Protein 2ZYZ (pdb70)

CATH classification: 3.40.1350.10

Foldseek 3Di:
DDVQVVLVVVVCVVVPKDWDAADDVQWGWIDDPFIAIEGEDEPPDDDDPVVVVVSQVVCVVVVHWYKYWYAYPVHDTDIDTDHDDDDDPDPVD/DEWEDDPFKTKAQPLVLVLVCCLPQNFFDFPPDPPDDNVCSVVDRGITIGGLLSCLVCVVVVSYFYAYPVRDTQHSVNSQVSCVVPPPPSVWLSVVVCVLVVVPWRWADCVVLVARIWIANPDVPPDDDTAGEHEDDPPDDDDPVNQVVQLVSGPDPQSKHKYWGQDPVPRDIDIDIDTDDPD/DVVQVVLVVVVCVVVPKAWDADDDVQWGWIDDPHIAIEGEAEPPDDDDPVVVVVSQVVCVVVVHWYKYWYAYPVHDTDIDTDHDDDDDDDPPDDDD/DEWEDDQQKTKDQPLVLVLVVCLVQRFFDFPPDPLDDNVNSVPDRGITMGGLLSQLVCQVVVSYWYAYPVGDTDHSVNSQVSCPVPPPPSVWLSVVVCVLVVVRWRWADCVVLVARTWIHNNPGPPPHATAGEHEDDPPDDDDPVNQVVCLVSHPDPFSKHKYWYQDPPPRDIDIDIDTHDDD

Radius of gyration: 25.47 Å; Cα contacts (8 Å, |Δi|>4): 1196; chains: 4; bounding box: 40×67×75 Å

Secondary structure (DSSP, 8-state):
--HHHHHHHHHHHTTT-EEEEEEETTEEEEEESEEEEEEEEETT--B-HHHHHHHHHHHHHHT--EEEEEE-TTS-EEEEEEEE--PPPPTT-/-EEEE-SSEEEE--HHHHHHHHHTT--SEETT--S--GGGGGG--S-EEEEHHHHHHHHHTTS-EEE-TTS-EE-HHHHHHHHHHHSTTHHHHHHHHHHHHHTT-EEEE-GGGTSSEEEESS-SSSSS-PEEEEE--TT--B-HHHHHHHHHH--STT--EEEEEE-TTT--EEEEEEEE---/--HHHHHHHHHHHHTT-EEEEEEETTEEEEESSSEEEEEEEETT--B-HHHHHHHHHHHHHTT--EEEEEE-TTS-EEEEEEEE--PPP-TTPPP-/-EEEE-SSEEEE--HHHHHHHHHTT--SEETT--S--TTGGGG--S-EEEEHHHHHHHHHTTS-EEE-TTS-B--HHHHHHHHHHHSTTHHHHHHHHHHHHHTT-EEEE-GGGTSSEEEESS-SSSS--PEEEEE--TT--B-HHHHHHHHHH--STT--EEEEEE-TTT--EEEEEEEE---

Solvent-accessible surface area: 24607 Å² total; per-residue (Å²): 181,37,17,1,29,66,21,0,30,114,38,0,102,85,90,54,10,105,31,65,89,121,52,90,99,65,16,4,10,0,56,69,182,80,104,21,0,0,7,3,4,17,15,26,19,50,18,71,15,112,52,0,32,63,4,6,86,62,0,80,103,75,100,29,55,7,0,0,0,0,0,8,24,10,6,64,30,38,11,4,90,7,141,56,23,152,38,91,146,5,130,111,89,104,54,0,67,22,67,20,1,0,0,10,0,86,67,38,121,8,0,32,124,4,17,67,106,21,36,8,2,36,1,31,72,96,90,149,6,88,110,113,66,0,90,174,6,104,12,48,0,0,0,1,2,25,9,0,2,11,0,15,76,100,48,60,7,84,1,52,8,124,102,53,120,97,6,39,44,122,82,0,8,48,37,0,121,130,86,10,133,36,3,60,43,16,21,85,0,4,66,72,8,19,48,34,20,19,10,2,27,18,0,5,164,12,1,4,28,6,1,10,17,57,84,2,41,24,123,81,79,61,30,64,2,0,28,30,11,56,48,124,61,10,1,12,0,20,24,0,13,61,1,3,80,3,7,116,43,128,168,77,44,2,4,6,0,10,23,33,173,170,90,27,72,16,2,5,2,2,4,8,93,2,193,34,16,78,13,1,29,78,18,0,31,118,39,0,92,92,89,51,8,109,40,69,88,88,63,83,100,34,13,1,13,0,58,78,165,97,106,24,0,0,8,2,3,2,17,33,14,42,13,68,16,84,54,0,28,61,3,5,85,53,1,78,99,64,101,34,50,7,0,0,0,0,0,7,28,13,3,67,22,44,3,5,90,6,141,62,24,158,37,88,156,8,149,105,47,59,88,120,100,52,0,81,26,53,19,12,0,0,17,0,98,70,39,120,8,0,35,118,2,11,68,49,8,12,8,2,39,1,36,75,96,87,116,9,89,86,108,55,0,102,146,9,116,13,41,0,0,0,1,5,16,9,0,2,10,0,10,83,100,36,34,2,80,1,53,8,91,117,54,170,87,17,26,35,127,91,0,16,43,28,0,120,132,113,15,148,44,3,76,28,16,21,88,0,3,62,73,7,17,53,34,16,13,6,2,30,16,0,6,152,12,1,4,30,6,2,9,23,90,104,1,17,4,64,103,118,77,28,61,2,0,30,33,11,50,65,134,51,4,1,11,0,21,28,0,11,54,2,2,84,2,8,116,42,132,156,74,29,2,3,5,0,8,25,20,188,95,94,23,75,13,1,5,1,2,5,7,73,3,195,26

InterPro domains:
  IPR011856 tRNA endonuclease-like domain superfamily [G3DSA:3.40.1350.10] (1-96)
  IPR036167 tRNA intron endonuclease, catalytic domain-like superfamily [SSF53032] (4-87)

B-factor: mean 25.85, std 10.32, range [6.94, 61.43]

Sequence (555 aa):
MDVLQEQVFKDLKSRGFKIIEQLDDKIFIAEKKERYLFYVMVEGVEVTIQTLLSVINMGETLSMPVVLALVSNDGTVTYYYVRKIRLPRNIYAMIGYLRGLAVIVEDVEFARRLYKEGFYGRFLGYDKVKRDEVEKINAPLILGLYEALYLAEKGRLKVMGEDGREVAPEELAALGRERMRNFDEIYKIYKYFRDLGYVVKSGLKFGALFSVYEKGPGIDHAPMVVVFLEPDKGISATDITRGGRLSHSVRKTWTLATVLRQTGEVVLLGFGWARLMDVLQEQVFKDLKSRGFKIIEQLDDKIFIAEKKERYLFYVMVEGVEVTIQTLLSVINMGETLSMPVVLALVSNDGTVTYYYVRKIRLPRNIYAEAVMIGYLRGLAVIVEDVEFARRLYKEGFYGRFLGYDKVKRDEVEKINAPLILGLYEALYLAEKGRLKVMGEDGREVAPEELAALGRERMRNFDEIYKIYKYFRDLGYVVKSGLKFGALFSVYEKGPGIDHAPMVVVFLEPDKGISATDITRGGRLSHSVRKTWTLATVLRQTGEVVLLGFGWARL

Nearest PDB structures (foldseek):
  2zyz-assembly1_D  TM=9.996E-01  e=3.672E-35  Pyrobaculum aerophilum
  3ajv-assembly1_D  TM=9.228E-01  e=7.131E-19  Aeropyrum pernix
  3p1z-assembly3_J  TM=9.188E-01  e=6.322E-19  Aeropyrum pernix
  2cv8-assembly1_B  TM=8.834E-01  e=4.148E-19  Sulfurisphaera tokodaii
  5x89-assembly1_A-2  TM=8.820E-01  e=8.678E-12  Methanopyrus kandleri AV19

Organism: Pyrobaculum aerophilum (strain ATCC 51768 / DSM 7523 / JCM 9630 / CIP 104966 / NBRC 100827 / IM2) (NCBI:txid178306)

Structure (mmCIF, N/CA/C/O backbone):
data_2ZYZ
#
_entry.id   2ZYZ
#
_cell.length_a   69.762
_cell.length_b   70.726
_cell.length_c   131.024
_cell.angle_alpha   90.00
_cell.angle_beta   90.00
_cell.angle_gamma   90.00
#
_symmetry.space_group_name_H-M   'P 21 21 21'
#
loop_
_entity.id
_entity.type
_entity.pdbx_description
1 polymer 'Putative uncharacterized protein PAE0789'
2 polymer 'tRNA-splicing endonuclease'
3 water water
#
loop_
_atom_site.group_PDB
_atom_site.id
_atom_site.type_symbol
_atom_site.label_atom_id
_atom_site.label_alt_id
_atom_site.label_comp_id
_atom_site.label_asym_id
_atom_site.label_entity_id
_atom_site.label_seq_id
_atom_site.pdbx_PDB_ins_code
_atom_site.Cartn_x
_atom_site.Cartn_y
_atom_site.Cartn_z
_atom_site.occupancy
_atom_site.B_iso_or_equiv
_atom_site.auth_seq_id
_atom_site.auth_comp_id
_atom_site.auth_asym_id
_atom_site.auth_atom_id
_atom_site.pdbx_PDB_model_num
ATOM 1 N N . MET A 1 21 ? 9.293 -0.271 -27.952 1.00 36.87 1 MET A N 1
ATOM 2 C CA . MET A 1 21 ? 10.353 -0.924 -27.242 1.00 35.85 1 MET A CA 1
ATOM 3 C C . MET A 1 21 ? 10.070 -2.213 -26.565 1.00 35.04 1 MET A C 1
ATOM 4 O O . MET A 1 21 ? 10.493 -3.179 -27.073 1.00 35.92 1 MET A O 1
ATOM 9 N N . ASP A 1 22 ? 9.366 -2.228 -25.432 1.00 32.76 2 ASP A N 1
ATOM 10 C CA . ASP A 1 22 ? 9.140 -3.453 -24.661 1.00 29.36 2 ASP A CA 1
ATOM 11 C C . ASP A 1 22 ? 7.664 -3.751 -24.424 1.00 26.94 2 ASP A C 1
ATOM 12 O O . ASP A 1 22 ? 7.076 -3.205 -23.555 1.00 25.35 2 ASP A O 1
ATOM 17 N N . VAL A 1 23 ? 7.106 -4.663 -25.194 1.00 23.36 3 VAL A N 1
ATOM 18 C CA . VAL A 1 23 ? 5.689 -4.854 -25.262 1.00 21.32 3 VAL A CA 1
ATOM 19 C C . VAL A 1 23 ? 5.093 -5.384 -23.968 1.00 20.74 3 VAL A C 1
ATOM 20 O O . VAL A 1 23 ? 4.007 -5.063 -23.634 1.00 20.86 3 VAL A O 1
ATOM 24 N N . LEU A 1 24 ? 5.868 -6.130 -23.217 1.00 19.83 4 LEU A N 1
ATOM 25 C CA . LEU A 1 24 ? 5.370 -6.634 -21.968 1.00 19.80 4 LEU A CA 1
ATOM 26 C C . LEU A 1 24 ? 5.217 -5.549 -20.907 1.00 21.04 4 LEU A C 1
ATOM 27 O O . LEU A 1 24 ? 4.235 -5.473 -20.241 1.00 19.34 4 LEU A O 1
ATOM 32 N N . GLN A 1 25 ? 6.246 -4.753 -20.743 1.00 21.96 5 GLN A N 1
ATOM 33 C CA . GLN A 1 25 ? 6.147 -3.598 -19.877 1.00 23.13 5 GLN A CA 1
ATOM 34 C C . GLN A 1 25 ? 5.068 -2.659 -20.372 1.00 23.10 5 GLN A C 1
ATOM 35 O O . GLN A 1 25 ? 4.372 -2.085 -19.622 1.00 23.14 5 GLN A O 1
ATOM 41 N N . GLU A 1 26 ? 4.920 -2.542 -21.669 1.00 22.93 6 GLU A N 1
ATOM 42 C CA . GLU A 1 26 ? 3.897 -1.662 -22.175 1.00 23.06 6 GLU A CA 1
ATOM 43 C C . GLU A 1 26 ? 2.516 -2.065 -21.740 1.00 21.34 6 GLU A C 1
ATOM 44 O O . GLU A 1 26 ? 1.674 -1.232 -21.599 1.00 20.38 6 GLU A O 1
ATOM 50 N N . GLN A 1 27 ? 2.318 -3.347 -21.517 1.00 19.19 7 GLN A N 1
ATOM 51 C CA . GLN A 1 27 ? 1.024 -3.843 -21.126 1.00 19.30 7 GLN A CA 1
ATOM 52 C C . GLN A 1 27 ? 0.660 -3.299 -19.747 1.00 18.94 7 GLN A C 1
ATOM 53 O O . GLN A 1 27 ? -0.475 -3.090 -19.466 1.00 19.28 7 GLN A O 1
ATOM 59 N N . VAL A 1 28 ? 1.643 -3.086 -18.918 1.00 18.54 8 VAL A N 1
ATOM 60 C CA . VAL A 1 28 ? 1.414 -2.487 -17.608 1.00 18.68 8 VAL A CA 1
ATOM 61 C C . VAL A 1 28 ? 0.950 -1.023 -17.719 1.00 18.55 8 VAL A C 1
ATOM 62 O O . VAL A 1 28 ? 0.000 -0.626 -17.136 1.00 18.84 8 VAL A O 1
ATOM 66 N N . PHE A 1 29 ? 1.661 -0.238 -18.496 1.00 18.01 9 PHE A N 1
ATOM 67 C CA . PHE A 1 29 ? 1.259 1.137 -18.693 1.00 19.20 9 PHE A CA 1
ATOM 68 C C . PHE A 1 29 ? -0.144 1.236 -19.235 1.00 18.99 9 PHE A C 1
ATOM 69 O O . PHE A 1 29 ? -0.908 1.978 -18.738 1.00 19.82 9 PHE A O 1
ATOM 77 N N . LYS A 1 30 ? -0.466 0.455 -20.239 1.00 18.56 10 LYS A N 1
ATOM 78 C CA . LYS A 1 30 ? -1.768 0.471 -20.825 1.00 19.12 10 LYS A CA 1
ATOM 79 C C . LYS A 1 30 ? -2.814 0.120 -19.802 1.00 19.13 10 LYS A C 1
ATOM 80 O O . LYS A 1 30 ? -3.804 0.761 -19.705 1.00 18.23 10 LYS A O 1
ATOM 86 N N . ASP A 1 31 ? -2.557 -0.922 -19.038 1.00 17.41 11 ASP A N 1
ATOM 87 C CA . ASP A 1 31 ? -3.507 -1.355 -18.029 1.00 17.97 11 ASP A CA 1
ATOM 88 C C . ASP A 1 31 ? -3.777 -0.267 -17.007 1.00 17.29 11 ASP A C 1
ATOM 89 O O . ASP A 1 31 ? -4.876 0.053 -16.797 1.00 18.71 11 ASP A O 1
ATOM 94 N N . LEU A 1 32 ? -2.743 0.288 -16.407 1.00 17.22 12 LEU A N 1
ATOM 95 C CA . LEU A 1 32 ? -2.934 1.332 -15.428 1.00 17.34 12 LEU A CA 1
ATOM 96 C C . LEU A 1 32 ? -3.605 2.573 -16.029 1.00 18.43 12 LEU A C 1
ATOM 97 O O . LEU A 1 32 ? -4.419 3.183 -15.413 1.00 18.52 12 LEU A O 1
ATOM 102 N N . LYS A 1 33 ? -3.237 2.913 -17.243 1.00 18.13 13 LYS A N 1
ATOM 103 C CA . LYS A 1 33 ? -3.809 4.092 -17.831 1.00 20.76 13 LYS A CA 1
ATOM 104 C C . LYS A 1 33 ? -5.292 3.952 -18.075 1.00 21.47 13 LYS A C 1
ATOM 105 O O . LYS A 1 33 ? -5.991 4.908 -18.029 1.00 21.71 13 LYS A O 1
ATOM 111 N N . SER A 1 34 ? -5.705 2.740 -18.364 1.00 22.13 14 SER A N 1
ATOM 112 C CA . SER A 1 34 ? -7.101 2.459 -18.609 1.00 24.12 14 SER A CA 1
ATOM 113 C C . SER A 1 34 ? -8.014 2.661 -17.424 1.00 24.77 14 SER A C 1
ATOM 114 O O . SER A 1 34 ? -9.209 2.772 -17.585 1.00 26.12 14 SER A O 1
ATOM 117 N N . ARG A 1 35 ? -7.441 2.704 -16.242 1.00 24.26 15 ARG A N 1
ATOM 118 C CA . ARG A 1 35 ? -8.196 2.871 -15.036 1.00 24.58 15 ARG A CA 1
ATOM 119 C C . ARG A 1 35 ? -7.815 4.109 -14.250 1.00 23.99 15 ARG A C 1
ATOM 120 O O . ARG A 1 35 ? -7.946 4.146 -13.083 1.00 25.36 15 ARG A O 1
ATOM 128 N N . GLY A 1 36 ? -7.316 5.099 -14.946 1.00 23.88 16 GLY A N 1
ATOM 129 C CA . GLY A 1 36 ? -7.179 6.422 -14.418 1.00 23.67 16 GLY A CA 1
ATOM 130 C C . GLY A 1 36 ? -5.903 6.715 -13.679 1.00 23.56 16 GLY A C 1
ATOM 131 O O . GLY A 1 36 ? -5.829 7.692 -12.992 1.00 23.85 16 GLY A O 1
ATOM 132 N N . PHE A 1 37 ? -4.902 5.855 -13.792 1.00 20.93 17 PHE A N 1
ATOM 133 C CA . PHE A 1 37 ? -3.580 6.216 -13.320 1.00 20.47 17 PHE A CA 1
ATOM 134 C C . PHE A 1 37 ? -2.892 7.191 -14.277 1.00 20.09 17 PHE A C 1
ATOM 135 O O . PHE A 1 37 ? -3.048 7.091 -15.447 1.00 19.82 17 PHE A O 1
ATOM 143 N N . LYS A 1 38 ? -2.133 8.130 -13.728 1.00 20.72 18 LYS A N 1
ATOM 144 C CA . LYS A 1 38 ? -1.163 8.878 -14.514 1.00 21.90 18 LYS A CA 1
ATOM 145 C C . LYS A 1 38 ? 0.236 8.406 -14.240 1.00 21.22 18 LYS A C 1
ATOM 146 O O . LYS A 1 38 ? 0.580 8.259 -13.140 1.00 21.42 18 LYS A O 1
ATOM 152 N N . ILE A 1 39 ? 1.049 8.247 -15.267 1.00 21.85 19 ILE A N 1
ATOM 153 C CA . ILE A 1 39 ? 2.434 7.941 -15.074 1.00 22.43 19 ILE A CA 1
ATOM 154 C C . ILE A 1 39 ? 3.209 9.208 -14.744 1.00 23.29 19 ILE A C 1
ATOM 155 O O . ILE A 1 39 ? 3.222 10.109 -15.484 1.00 22.96 19 ILE A O 1
ATOM 160 N N . ILE A 1 40 ? 3.857 9.229 -13.607 1.00 23.57 20 ILE A N 1
ATOM 161 C CA . ILE A 1 40 ? 4.515 10.412 -13.094 1.00 24.73 20 ILE A CA 1
ATOM 162 C C . ILE A 1 40 ? 5.973 10.494 -13.472 1.00 25.25 20 ILE A C 1
ATOM 163 O O . ILE A 1 40 ? 6.451 11.518 -13.846 1.00 25.78 20 ILE A O 1
ATOM 168 N N . GLU A 1 41 ? 6.670 9.391 -13.370 1.00 26.22 21 GLU A N 1
ATOM 169 C CA . GLU A 1 41 ? 8.090 9.359 -13.643 1.00 28.19 21 GLU A CA 1
ATOM 170 C C . GLU A 1 41 ? 8.571 7.949 -13.860 1.00 28.28 21 GLU A C 1
ATOM 171 O O . GLU A 1 41 ? 8.134 7.067 -13.176 1.00 27.25 21 GLU A O 1
ATOM 177 N N . GLN A 1 42 ? 9.409 7.731 -14.754 1.00 20.00 22 GLN A N 1
ATOM 178 C CA . GLN A 1 42 ? 10.137 6.474 -14.871 1.00 20.00 22 GLN A CA 1
ATOM 179 C C . GLN A 1 42 ? 11.549 6.599 -14.309 1.00 20.00 22 GLN A C 1
ATOM 180 O O . GLN A 1 42 ? 12.207 7.410 -14.772 1.00 30.65 22 GLN A O 1
ATOM 186 N N . LEU A 1 43 ? 11.838 5.824 -13.383 1.00 31.69 23 LEU A N 1
ATOM 187 C CA . LEU A 1 43 ? 13.037 5.990 -12.615 1.00 33.22 23 LEU A CA 1
ATOM 188 C C . LEU A 1 43 ? 14.160 5.155 -13.172 1.00 34.60 23 LEU A C 1
ATOM 189 O O . LEU A 1 43 ? 15.274 5.526 -13.030 1.00 35.66 23 LEU A O 1
ATOM 194 N N . ASP A 1 44 ? 13.827 4.053 -13.832 1.00 35.28 24 ASP A N 1
ATOM 195 C CA . ASP A 1 44 ? 14.773 3.043 -14.283 1.00 36.67 24 ASP A CA 1
ATOM 196 C C . ASP A 1 44 ? 14.058 2.160 -15.261 1.00 36.42 24 ASP A C 1
ATOM 197 O O . ASP A 1 44 ? 12.887 2.271 -15.432 1.00 36.54 24 ASP A O 1
ATOM 202 N N . ASP A 1 45 ? 14.762 1.213 -15.843 1.00 35.91 25 ASP A N 1
ATOM 203 C CA . ASP A 1 45 ? 14.085 0.117 -16.429 1.00 35.42 25 ASP A CA 1
ATOM 204 C C . ASP A 1 45 ? 13.224 -0.476 -15.329 1.00 33.27 25 ASP A C 1
ATOM 205 O O . ASP A 1 45 ? 13.636 -0.612 -14.213 1.00 34.07 25 ASP A O 1
ATOM 210 N N . LYS A 1 46 ? 12.021 -0.812 -15.649 1.00 30.94 26 LYS A N 1
ATOM 211 C CA . LYS A 1 46 ? 11.254 -1.595 -14.725 1.00 28.18 26 LYS A CA 1
ATOM 212 C C . LYS A 1 46 ? 10.674 -0.832 -13.550 1.00 25.59 26 LYS A C 1
ATOM 213 O O . LYS A 1 46 ? 9.849 -1.357 -12.889 1.00 23.78 26 LYS A O 1
ATOM 219 N N . ILE A 1 47 ? 11.113 0.391 -13.278 1.00 23.53 27 ILE A N 1
ATOM 220 C CA . ILE A 1 47 ? 10.681 1.128 -12.095 1.00 22.63 27 ILE A CA 1
ATOM 221 C C . ILE A 1 47 ? 10.051 2.466 -12.438 1.00 22.30 27 ILE A C 1
ATOM 222 O O . ILE A 1 47 ? 10.612 3.228 -13.138 1.00 23.20 27 ILE A O 1
ATOM 227 N N . PHE A 1 48 ? 8.855 2.721 -11.944 1.00 20.32 28 PHE A N 1
ATOM 228 C CA . PHE A 1 48 ? 8.184 3.954 -12.254 1.00 19.06 28 PHE A CA 1
ATOM 229 C C . PHE A 1 48 ? 7.218 4.397 -11.157 1.00 19.09 28 PHE A C 1
ATOM 230 O O . PHE A 1 48 ? 6.797 3.609 -10.378 1.00 18.28 28 PHE A O 1
ATOM 238 N N . ILE A 1 49 ? 6.898 5.665 -11.102 1.00 19.03 29 ILE A N 1
ATOM 239 C CA . ILE A 1 49 ? 5.901 6.164 -10.203 1.00 18.79 29 ILE A CA 1
ATOM 240 C C . ILE A 1 49 ? 4.630 6.473 -10.973 1.00 19.51 29 ILE A C 1
ATOM 241 O O . ILE A 1 49 ? 4.691 7.034 -12.009 1.00 18.60 29 ILE A O 1
ATOM 246 N N . ALA A 1 50 ? 3.489 6.083 -10.438 1.00 19.77 30 ALA A N 1
ATOM 247 C CA . ALA A 1 50 ? 2.224 6.402 -11.045 1.00 19.57 30 ALA A CA 1
ATOM 248 C C . ALA A 1 50 ? 1.191 6.726 -10.012 1.00 19.80 30 ALA A C 1
ATOM 249 O O . ALA A 1 50 ? 1.294 6.322 -8.925 1.00 18.58 30 ALA A O 1
ATOM 251 N N . GLU A 1 51 ? 0.189 7.467 -10.399 1.00 20.88 31 GLU A N 1
ATOM 252 C CA . GLU A 1 51 ? -0.712 8.004 -9.434 1.00 22.18 31 GLU A CA 1
ATOM 253 C C . GLU A 1 51 ? -2.173 7.877 -9.771 1.00 22.60 31 GLU A C 1
ATOM 254 O O . GLU A 1 51 ? -2.575 8.154 -10.845 1.00 20.74 31 GLU A O 1
ATOM 260 N N . LYS A 1 52 ? -2.941 7.504 -8.760 1.00 25.18 32 LYS A N 1
ATOM 261 C CA . LYS A 1 52 ? -4.401 7.513 -8.765 1.00 27.89 32 LYS A CA 1
ATOM 262 C C . LYS A 1 52 ? -4.892 7.684 -7.339 1.00 29.58 32 LYS A C 1
ATOM 263 O O . LYS A 1 52 ? -5.057 6.749 -6.634 1.00 31.30 32 LYS A O 1
ATOM 269 N N . LYS A 1 53 ? -5.102 8.889 -6.930 1.00 30.72 33 LYS A N 1
ATOM 270 C CA . LYS A 1 53 ? -5.363 9.076 -5.519 1.00 31.51 33 LYS A CA 1
ATOM 271 C C . LYS A 1 53 ? -4.180 9.025 -4.563 1.00 30.47 33 LYS A C 1
ATOM 272 O O . LYS A 1 53 ? -4.071 9.943 -3.766 1.00 31.32 33 LYS A O 1
ATOM 278 N N . GLU A 1 54 ? -3.080 8.330 -4.930 1.00 29.53 34 GLU A N 1
ATOM 279 C CA . GLU A 1 54 ? -1.991 8.365 -4.037 1.00 28.06 34 GLU A CA 1
ATOM 280 C C . GLU A 1 54 ? -0.997 7.928 -5.091 1.00 26.94 34 GLU A C 1
ATOM 281 O O . GLU A 1 54 ? -1.349 7.324 -6.073 1.00 26.36 34 GLU A O 1
ATOM 287 N N . ARG A 1 55 ? 0.246 8.286 -4.859 1.00 25.53 35 ARG A N 1
ATOM 288 C CA . ARG A 1 55 ? 1.346 7.848 -5.676 1.00 24.02 35 ARG A CA 1
ATOM 289 C C . ARG A 1 55 ? 1.850 6.522 -5.194 1.00 22.64 35 ARG A C 1
ATOM 290 O O . ARG A 1 55 ? 2.005 6.336 -4.040 1.00 21.74 35 ARG A O 1
ATOM 298 N N . TYR A 1 56 ? 2.132 5.631 -6.128 1.00 21.60 36 TYR A N 1
ATOM 299 C CA . TYR A 1 56 ? 2.726 4.367 -5.862 1.00 21.56 36 TYR A CA 1
ATOM 300 C C . TYR A 1 56 ? 4.026 4.204 -6.607 1.00 19.78 36 TYR A C 1
ATOM 301 O O . TYR A 1 56 ? 4.187 4.726 -7.650 1.00 18.95 36 TYR A O 1
ATOM 310 N N . LEU A 1 57 ? 4.902 3.390 -6.053 1.00 18.31 37 LEU A N 1
ATOM 311 C CA . LEU A 1 57 ? 6.085 3.003 -6.750 1.00 17.61 37 LEU A CA 1
ATOM 312 C C . LEU A 1 57 ? 5.916 1.627 -7.341 1.00 17.79 37 LEU A C 1
ATOM 313 O O . LEU A 1 57 ? 5.735 0.714 -6.606 1.00 17.26 37 LEU A O 1
ATOM 318 N N . PHE A 1 58 ? 5.992 1.514 -8.663 1.00 17.45 38 PHE A N 1
ATOM 319 C CA . PHE A 1 58 ? 5.791 0.261 -9.373 1.00 17.50 38 PHE A CA 1
ATOM 320 C C . PHE A 1 58 ? 7.102 -0.391 -9.781 1.00 17.76 38 PHE A C 1
ATOM 321 O O . PHE A 1 58 ? 7.999 0.276 -10.187 1.00 18.52 38 PHE A O 1
ATOM 329 N N . TYR A 1 59 ? 7.156 -1.715 -9.670 1.00 16.90 39 TYR A N 1
ATOM 330 C CA . TYR A 1 59 ? 8.300 -2.500 -10.118 1.00 17.40 39 TYR A CA 1
ATOM 331 C C . TYR A 1 59 ? 7.799 -3.661 -10.972 1.00 16.88 39 TYR A C 1
ATOM 332 O O . TYR A 1 59 ? 7.101 -4.547 -10.479 1.00 16.06 39 TYR A O 1
ATOM 341 N N . VAL A 1 60 ? 8.149 -3.647 -12.254 1.00 15.71 40 VAL A N 1
ATOM 342 C CA . VAL A 1 60 ? 7.638 -4.612 -13.186 1.00 15.65 40 VAL A CA 1
ATOM 343 C C . VAL A 1 60 ? 8.480 -5.847 -13.106 1.00 16.16 40 VAL A C 1
ATOM 344 O O . VAL A 1 60 ? 9.681 -5.765 -13.185 1.00 18.24 40 VAL A O 1
ATOM 348 N N . MET A 1 61 ? 7.805 -6.960 -12.940 1.00 14.94 41 MET A N 1
ATOM 349 C CA . MET A 1 61 ? 8.429 -8.268 -12.899 1.00 16.14 41 MET A CA 1
ATOM 350 C C . MET A 1 61 ? 7.917 -9.160 -14.028 1.00 15.60 41 MET A C 1
ATOM 351 O O . MET A 1 61 ? 6.838 -9.566 -13.961 1.00 14.87 41 MET A O 1
ATOM 356 N N . VAL A 1 62 ? 8.732 -9.412 -15.015 1.00 14.93 42 VAL A N 1
ATOM 357 C CA . VAL A 1 62 ? 8.332 -10.229 -16.120 1.00 15.46 42 VAL A CA 1
ATOM 358 C C . VAL A 1 62 ? 8.557 -11.724 -15.838 1.00 14.38 42 VAL A C 1
ATOM 359 O O . VAL A 1 62 ? 9.533 -12.097 -15.302 1.00 14.65 42 VAL A O 1
ATOM 363 N N . GLU A 1 63 ? 7.619 -12.567 -16.217 1.00 13.77 43 GLU A N 1
ATOM 364 C CA . GLU A 1 63 ? 7.726 -13.982 -15.951 1.00 13.43 43 GLU A CA 1
ATOM 365 C C . GLU A 1 63 ? 9.112 -14.513 -16.459 1.00 14.36 43 GLU A C 1
ATOM 366 O O . GLU A 1 63 ? 9.479 -14.269 -17.514 1.00 12.95 43 GLU A O 1
ATOM 372 N N . GLY A 1 64 ? 9.830 -15.234 -15.632 1.00 14.70 44 GLY A N 1
ATOM 373 C CA . GLY A 1 64 ? 11.069 -15.827 -16.045 1.00 17.09 44 GLY A CA 1
ATOM 374 C C . GLY A 1 64 ? 12.289 -14.970 -15.773 1.00 17.43 44 GLY A C 1
ATOM 375 O O . GLY A 1 64 ? 13.371 -15.450 -15.862 1.00 18.17 44 GLY A O 1
ATOM 376 N N . VAL A 1 65 ? 12.071 -13.733 -15.398 1.00 16.58 45 VAL A N 1
ATOM 377 C CA . VAL A 1 65 ? 13.149 -12.793 -15.174 1.00 19.13 45 VAL A CA 1
ATOM 378 C C . VAL A 1 65 ? 13.385 -12.602 -13.693 1.00 20.50 45 VAL A C 1
ATOM 379 O O . VAL A 1 65 ? 12.645 -11.950 -13.054 1.00 21.69 45 VAL A O 1
ATOM 383 N N . GLU A 1 66 ? 14.424 -13.211 -13.171 1.00 22.27 46 GLU A N 1
ATOM 384 C CA . GLU A 1 66 ? 14.665 -13.264 -11.759 1.00 24.43 46 GLU A CA 1
AT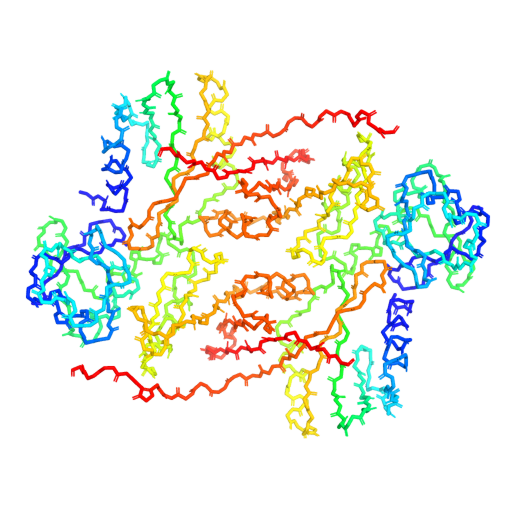OM 385 C C . GLU A 1 66 ? 15.422 -12.069 -11.321 1.00 24.77 46 GLU A C 1
ATOM 386 O O . GLU A 1 66 ? 16.334 -11.657 -11.987 1.00 25.77 46 GLU A O 1
ATOM 392 N N . VAL A 1 67 ? 15.095 -11.551 -10.163 1.00 23.69 47 VAL A N 1
ATOM 393 C CA . VAL A 1 67 ? 15.936 -10.541 -9.560 1.00 24.23 47 VAL A CA 1
ATOM 394 C C . VAL A 1 67 ? 16.455 -10.912 -8.204 1.00 23.45 47 VAL A C 1
ATOM 395 O O . VAL A 1 67 ? 15.831 -11.636 -7.532 1.00 23.47 47 VAL A O 1
ATOM 399 N N . THR A 1 68 ? 17.559 -10.336 -7.794 1.00 23.10 48 THR A N 1
ATOM 400 C CA . THR A 1 68 ? 18.136 -10.653 -6.516 1.00 22.50 48 THR A CA 1
ATOM 401 C C . THR A 1 68 ? 17.314 -10.097 -5.370 1.00 21.40 48 THR A C 1
ATOM 402 O O . THR A 1 68 ? 16.666 -9.149 -5.507 1.00 21.64 48 THR A O 1
ATOM 406 N N . ILE A 1 69 ? 17.432 -10.677 -4.205 1.00 21.78 49 ILE A N 1
ATOM 407 C CA . ILE A 1 69 ? 16.836 -10.140 -3.011 1.00 21.55 49 ILE A CA 1
ATOM 408 C C . ILE A 1 69 ? 17.293 -8.725 -2.713 1.00 21.25 49 ILE A C 1
ATOM 409 O O . ILE A 1 69 ? 16.536 -7.926 -2.254 1.00 21.23 49 ILE A O 1
ATOM 414 N N . GLN A 1 70 ? 18.532 -8.417 -3.000 1.00 21.01 50 GLN A N 1
ATOM 415 C CA . GLN A 1 70 ? 19.027 -7.086 -2.782 1.00 22.60 50 GLN A CA 1
ATOM 416 C C . GLN A 1 70 ? 18.291 -6.053 -3.638 1.00 21.12 50 GLN A C 1
ATOM 417 O O . GLN A 1 70 ? 17.949 -5.028 -3.188 1.00 20.64 50 GLN A O 1
ATOM 423 N N . THR A 1 71 ? 18.055 -6.364 -4.888 1.00 21.33 51 THR A N 1
ATOM 424 C CA . THR A 1 71 ? 17.325 -5.473 -5.745 1.00 21.64 51 THR A CA 1
ATOM 425 C C . THR A 1 71 ? 15.905 -5.227 -5.195 1.00 20.96 51 THR A C 1
ATOM 426 O O . THR A 1 71 ? 15.466 -4.128 -5.010 1.00 20.83 51 THR A O 1
ATOM 430 N N . LEU A 1 72 ? 15.194 -6.286 -4.898 1.00 20.75 52 LEU A N 1
ATOM 431 C CA . LEU A 1 72 ? 13.884 -6.111 -4.291 1.00 19.28 52 LEU A CA 1
ATOM 432 C C . LEU A 1 72 ? 13.893 -5.299 -3.021 1.00 18.51 52 LEU A C 1
ATOM 433 O O . LEU A 1 72 ? 13.091 -4.444 -2.833 1.00 18.51 52 LEU A O 1
ATOM 438 N N . LEU A 1 73 ? 14.814 -5.575 -2.133 1.00 18.53 53 LEU A N 1
ATOM 439 C CA . LEU A 1 73 ? 14.869 -4.822 -0.928 1.00 18.39 53 LEU A CA 1
ATOM 440 C C . LEU A 1 73 ? 15.143 -3.354 -1.164 1.00 18.58 53 LEU A C 1
ATOM 441 O O . LEU A 1 73 ? 14.673 -2.558 -0.472 1.00 20.15 53 LEU A O 1
ATOM 446 N N . SER A 1 74 ? 15.896 -3.049 -2.185 1.00 19.00 54 SER A N 1
ATOM 447 C CA . SER A 1 74 ? 16.222 -1.671 -2.499 1.00 19.93 54 SER A CA 1
ATOM 448 C C . SER A 1 74 ? 15.024 -0.893 -2.992 1.00 20.06 54 SER A C 1
ATOM 449 O O . SER A 1 74 ? 14.787 0.177 -2.601 1.00 20.87 54 SER A O 1
ATOM 452 N N . VAL A 1 75 ? 14.255 -1.514 -3.867 1.00 20.95 55 VAL A N 1
ATOM 453 C CA . VAL A 1 75 ? 13.013 -0.922 -4.330 1.00 20.54 55 VAL A CA 1
ATOM 454 C C . VAL A 1 75 ? 12.079 -0.684 -3.145 1.00 20.05 55 VAL A C 1
ATOM 455 O O . VAL A 1 75 ? 11.499 0.345 -3.014 1.00 19.21 55 VAL A O 1
ATOM 459 N N . ILE A 1 76 ? 11.980 -1.661 -2.261 1.00 20.22 56 ILE A N 1
ATOM 460 C CA . ILE A 1 76 ? 11.131 -1.530 -1.125 1.00 20.12 56 ILE A CA 1
ATOM 461 C C . ILE A 1 76 ? 11.602 -0.377 -0.275 1.00 21.04 56 ILE A C 1
ATOM 462 O O . ILE A 1 76 ? 10.844 0.401 0.145 1.00 20.65 56 ILE A O 1
ATOM 467 N N . ASN A 1 77 ? 12.900 -0.290 -0.058 1.00 22.16 57 ASN A N 1
ATOM 468 C CA . ASN A 1 77 ? 13.433 0.842 0.628 1.00 23.96 57 ASN A CA 1
ATOM 469 C C . ASN A 1 77 ? 13.173 2.220 -0.020 1.00 24.15 57 ASN A C 1
ATOM 470 O O . ASN A 1 77 ? 12.875 3.164 0.640 1.00 24.10 57 ASN A O 1
ATOM 475 N N . MET A 1 78 ? 13.268 2.274 -1.333 1.00 25.09 58 MET A N 1
ATOM 476 C CA . MET A 1 78 ? 12.902 3.464 -2.091 1.00 27.95 58 MET A CA 1
ATOM 477 C C . MET A 1 78 ? 11.483 3.902 -1.761 1.00 26.41 58 MET A C 1
ATOM 478 O O . MET A 1 78 ? 11.239 5.025 -1.535 1.00 26.21 58 MET A O 1
ATOM 483 N N . GLY A 1 79 ? 10.566 2.958 -1.707 1.00 25.65 59 GLY A N 1
ATOM 484 C CA . GLY A 1 79 ? 9.238 3.288 -1.312 1.00 25.55 59 GLY A CA 1
ATOM 485 C C . GLY A 1 79 ? 9.173 3.962 0.035 1.00 26.02 59 GLY A C 1
ATOM 486 O O . GLY A 1 79 ? 8.537 4.948 0.183 1.00 25.62 59 GLY A O 1
ATOM 487 N N . GLU A 1 80 ? 9.813 3.381 1.021 1.00 26.02 60 GLU A N 1
ATOM 488 C CA . GLU A 1 80 ? 9.802 3.973 2.319 1.00 27.33 60 GLU A CA 1
ATOM 489 C C . GLU A 1 80 ? 10.361 5.405 2.294 1.00 28.14 60 GLU A C 1
ATOM 490 O O . GLU A 1 80 ? 9.811 6.278 2.878 1.00 28.65 60 GLU A O 1
ATOM 496 N N . THR A 1 81 ? 11.466 5.587 1.614 1.00 29.64 61 THR A N 1
ATOM 497 C CA . THR A 1 81 ? 12.106 6.885 1.521 1.00 30.88 61 THR A CA 1
ATOM 498 C C . THR A 1 81 ? 11.177 7.914 0.920 1.00 31.87 61 THR A C 1
ATOM 499 O O . THR A 1 81 ? 10.910 8.911 1.532 1.00 32.78 61 THR A O 1
ATOM 503 N N . LEU A 1 82 ? 10.623 7.613 -0.237 1.00 31.06 62 LEU A N 1
ATOM 504 C CA . LEU A 1 82 ? 9.727 8.479 -0.968 1.00 30.93 62 LEU A CA 1
ATOM 505 C C . LEU A 1 82 ? 8.314 8.556 -0.371 1.00 29.90 62 LEU A C 1
ATOM 506 O O . LEU A 1 82 ? 7.496 9.254 -0.860 1.00 30.49 62 LEU A O 1
ATOM 511 N N . SER A 1 83 ? 8.062 7.801 0.679 1.00 29.31 63 SER A N 1
ATOM 512 C CA . SER A 1 83 ? 6.752 7.677 1.266 1.00 28.27 63 SER A CA 1
ATOM 513 C C . SER A 1 83 ? 5.613 7.210 0.392 1.00 27.91 63 SER A C 1
ATOM 514 O O . SER A 1 83 ? 4.589 7.790 0.217 1.00 28.52 63 SER A O 1
ATOM 517 N N . MET A 1 84 ? 5.873 6.104 -0.297 1.00 26.05 64 MET A N 1
ATOM 518 C CA . MET A 1 84 ? 4.963 5.559 -1.294 1.00 24.72 64 MET A CA 1
ATOM 519 C C . MET A 1 84 ? 4.871 4.049 -1.168 1.00 23.48 64 MET A C 1
ATOM 520 O O . MET A 1 84 ? 5.852 3.389 -1.080 1.00 23.30 64 MET A O 1
ATOM 525 N N . PRO A 1 85 ? 3.692 3.517 -1.211 1.00 22.36 65 PRO A N 1
ATOM 526 C CA . PRO A 1 85 ? 3.580 2.064 -1.259 1.00 21.00 65 PRO A CA 1
ATOM 527 C C . PRO A 1 85 ? 4.119 1.470 -2.525 1.00 18.73 65 PRO A C 1
ATOM 528 O O . PRO A 1 85 ? 4.021 2.069 -3.529 1.00 17.13 65 PRO A O 1
ATOM 532 N N . VAL A 1 86 ? 4.716 0.283 -2.408 1.00 16.52 66 VAL A N 1
ATOM 533 C CA . VAL A 1 86 ? 5.312 -0.430 -3.506 1.00 16.48 66 VAL A CA 1
ATOM 534 C C . VAL A 1 86 ? 4.380 -1.512 -4.067 1.00 15.56 66 VAL A C 1
ATOM 535 O O . VAL A 1 86 ? 3.791 -2.241 -3.358 1.00 15.28 66 VAL A O 1
ATOM 539 N N . VAL A 1 87 ? 4.283 -1.548 -5.371 1.00 15.11 67 VAL A N 1
ATOM 540 C CA . VAL A 1 87 ? 3.455 -2.477 -6.046 1.00 15.60 67 VAL A CA 1
ATOM 541 C C . VAL A 1 87 ? 4.294 -3.215 -7.086 1.00 14.80 67 VAL A C 1
ATOM 542 O O . VAL A 1 87 ? 4.955 -2.626 -7.818 1.00 16.29 67 VAL A O 1
ATOM 546 N N . LEU A 1 88 ? 4.262 -4.513 -7.055 1.00 14.24 68 LEU A N 1
ATOM 547 C CA . LEU A 1 88 ? 4.882 -5.346 -8.053 1.00 13.98 68 LEU A CA 1
ATOM 548 C C . LEU A 1 88 ? 3.855 -5.623 -9.128 1.00 14.13 68 LEU A C 1
ATOM 549 O O . LEU A 1 88 ? 2.805 -6.094 -8.859 1.00 14.47 68 LEU A O 1
ATOM 554 N N . ALA A 1 89 ? 4.219 -5.312 -10.342 1.00 12.97 69 ALA A N 1
ATOM 555 C CA . ALA A 1 89 ? 3.371 -5.554 -11.465 1.00 12.25 69 ALA A CA 1
ATOM 556 C C . ALA A 1 89 ? 3.936 -6.778 -12.143 1.00 12.83 69 ALA A C 1
ATOM 557 O O . ALA A 1 89 ? 4.942 -6.697 -12.711 1.00 13.14 69 ALA A O 1
ATOM 559 N N . LEU A 1 90 ? 3.237 -7.896 -12.041 1.00 12.71 70 LEU A N 1
ATOM 560 C CA . LEU A 1 90 ? 3.678 -9.161 -12.581 1.00 12.41 70 LEU A CA 1
ATOM 561 C C . LEU A 1 90 ? 3.150 -9.348 -13.994 1.00 13.53 70 LEU A C 1
ATOM 562 O O . LEU A 1 90 ? 2.011 -9.226 -14.191 1.00 16.11 70 LEU A O 1
ATOM 567 N N . VAL A 1 91 ? 3.994 -9.681 -14.935 1.00 12.27 71 VAL A N 1
ATOM 568 C CA . VAL A 1 91 ? 3.570 -9.798 -16.301 1.00 13.19 71 VAL A CA 1
ATOM 569 C C . VAL A 1 91 ? 3.875 -11.179 -16.865 1.00 12.82 71 VAL A C 1
ATOM 570 O O . VAL A 1 91 ? 4.954 -11.604 -16.793 1.00 14.30 71 VAL A O 1
ATOM 574 N N . SER A 1 92 ? 2.862 -11.840 -17.396 1.00 13.79 72 SER A N 1
ATOM 575 C CA . SER A 1 92 ? 3.030 -13.168 -17.923 1.00 13.17 72 SER A CA 1
ATOM 576 C C . SER A 1 92 ? 3.817 -13.092 -19.200 1.00 14.42 72 SER A C 1
ATOM 577 O O . SER A 1 92 ? 3.975 -12.059 -19.710 1.00 13.44 72 SER A O 1
ATOM 580 N N . ASN A 1 93 ? 4.283 -14.241 -19.674 1.00 14.82 73 ASN A N 1
ATOM 581 C CA . ASN A 1 93 ? 5.162 -14.262 -20.816 1.00 15.98 73 ASN A CA 1
ATOM 582 C C . ASN A 1 93 ? 4.507 -13.736 -22.068 1.00 16.73 73 ASN A C 1
ATOM 583 O O . ASN A 1 93 ? 5.158 -13.380 -22.994 1.00 16.77 73 ASN A O 1
ATOM 588 N N . ASP A 1 94 ? 3.162 -13.633 -21.942 1.00 20.00 74 ASP A N 1
ATOM 589 C CA . ASP A 1 94 ? 2.471 -13.092 -23.107 1.00 20.00 74 ASP A CA 1
ATOM 590 C C . ASP A 1 94 ? 1.474 -12.010 -22.701 1.00 20.00 74 ASP A C 1
ATOM 591 O O . ASP A 1 94 ? 0.487 -11.816 -23.441 1.00 18.33 74 ASP A O 1
ATOM 596 N N . GLY A 1 95 ? 1.708 -11.259 -21.664 1.00 15.68 75 GLY A N 1
ATOM 597 C CA . GLY A 1 95 ? 1.211 -9.937 -21.441 1.00 14.69 75 GLY A CA 1
ATOM 598 C C . GLY A 1 95 ? 0.075 -9.740 -20.473 1.00 16.72 75 GLY A C 1
ATOM 599 O O . GLY A 1 95 ? -0.492 -8.705 -20.431 1.00 16.59 75 GLY A O 1
ATOM 600 N N . THR A 1 96 ? -0.228 -10.739 -19.689 1.00 15.20 76 THR A N 1
ATOM 601 C CA . THR A 1 96 ? -1.244 -10.575 -18.701 1.00 15.35 76 THR A CA 1
ATOM 602 C C . THR A 1 96 ? -0.640 -9.946 -17.448 1.00 15.72 76 THR A C 1
ATOM 603 O O . THR A 1 96 ? 0.367 -10.370 -17.017 1.00 15.45 76 THR A O 1
ATOM 607 N N . VAL A 1 97 ? -1.295 -8.968 -16.859 1.00 14.91 77 VAL A N 1
ATOM 608 C CA . VAL A 1 97 ? -0.739 -8.215 -15.752 1.00 14.65 77 VAL A CA 1
ATOM 609 C C . VAL A 1 97 ? -1.534 -8.457 -14.461 1.00 15.38 77 VAL A C 1
ATOM 610 O O . VAL A 1 97 ? -2.731 -8.379 -14.472 1.00 16.06 77 VAL A O 1
ATOM 614 N N . THR A 1 98 ? -0.833 -8.746 -13.376 1.00 14.77 78 THR A N 1
ATOM 615 C CA . THR A 1 98 ? -1.396 -8.975 -12.063 1.00 15.66 78 THR A CA 1
ATOM 616 C C . THR A 1 98 ? -0.572 -8.169 -11.067 1.00 15.07 78 THR A C 1
ATOM 617 O O . THR A 1 98 ? 0.584 -8.124 -11.218 1.00 15.69 78 THR A O 1
ATOM 621 N N . TYR A 1 99 ? -1.190 -7.573 -10.067 1.00 14.09 79 TYR A N 1
ATOM 622 C CA . TYR A 1 99 ? -0.502 -6.662 -9.152 1.00 14.55 79 TYR A CA 1
ATOM 623 C C . TYR A 1 99 ? -0.436 -7.249 -7.731 1.00 14.30 79 TYR A C 1
ATOM 624 O O . TYR A 1 99 ? -1.416 -7.718 -7.263 1.00 13.82 79 TYR A O 1
ATOM 633 N N . TYR A 1 100 ? 0.712 -7.185 -7.066 1.00 14.21 80 TYR A N 1
ATOM 634 C CA . TYR A 1 100 ? 0.824 -7.462 -5.644 1.00 13.91 80 TYR A CA 1
ATOM 635 C C . TYR A 1 100 ? 1.419 -6.273 -4.871 1.00 14.12 80 TYR A C 1
ATOM 636 O O . TYR A 1 100 ? 2.373 -5.729 -5.296 1.00 13.55 80 TYR A O 1
ATOM 645 N N . TYR A 1 101 ? 0.849 -5.942 -3.729 1.00 13.86 81 TYR A N 1
ATOM 646 C CA . TYR A 1 101 ? 1.544 -5.085 -2.764 1.00 14.90 81 TYR A CA 1
ATOM 647 C C . TYR A 1 101 ? 2.718 -5.827 -2.155 1.00 13.93 81 TYR A C 1
ATOM 648 O O . TYR A 1 101 ? 2.648 -6.973 -1.958 1.00 13.61 81 TYR A O 1
ATOM 657 N N . VAL A 1 102 ? 3.773 -5.104 -1.834 1.00 14.20 82 VAL A N 1
ATOM 658 C CA . VAL A 1 102 ? 4.823 -5.631 -1.004 1.00 13.02 82 VAL A CA 1
ATOM 659 C C . VAL A 1 102 ? 5.352 -4.593 0.005 1.00 14.03 82 VAL A C 1
ATOM 660 O O . VAL A 1 102 ? 5.394 -3.444 -0.283 1.00 14.29 82 VAL A O 1
ATOM 664 N N . ARG A 1 103 ? 5.756 -5.069 1.159 1.00 13.43 83 ARG A N 1
ATOM 665 C CA . ARG A 1 103 ? 6.302 -4.235 2.178 1.00 13.57 83 ARG A CA 1
ATOM 666 C C . ARG A 1 103 ? 7.278 -4.989 3.034 1.00 14.18 83 ARG A C 1
ATOM 667 O O . ARG A 1 103 ? 7.171 -6.132 3.144 1.00 13.31 83 ARG A O 1
ATOM 675 N N . LYS A 1 104 ? 8.192 -4.295 3.656 1.00 14.82 84 LYS A N 1
ATOM 676 C CA . LYS A 1 104 ? 9.007 -4.929 4.638 1.00 15.30 84 LYS A CA 1
ATOM 677 C C . LYS A 1 104 ? 8.323 -4.882 5.945 1.00 16.17 84 LYS A C 1
ATOM 678 O O . LYS A 1 104 ? 8.081 -3.852 6.458 1.00 17.73 84 LYS A O 1
ATOM 684 N N . ILE A 1 105 ? 8.070 -6.042 6.505 1.00 16.19 85 ILE A N 1
ATOM 685 C CA . ILE A 1 105 ? 7.364 -6.152 7.754 1.00 17.02 85 ILE A CA 1
ATOM 686 C C . ILE A 1 105 ? 8.242 -5.742 8.957 1.00 18.89 85 ILE A C 1
ATOM 687 O O . ILE A 1 105 ? 9.349 -6.093 8.998 1.00 18.26 85 ILE A O 1
ATOM 692 N N . ARG A 1 106 ? 7.673 -5.024 9.905 1.00 20.98 86 ARG A N 1
ATOM 693 C CA . ARG A 1 106 ? 8.320 -4.801 11.174 1.00 22.98 86 ARG A CA 1
ATOM 694 C C . ARG A 1 106 ? 7.506 -5.440 12.258 1.00 23.66 86 ARG A C 1
ATOM 695 O O . ARG A 1 106 ? 6.580 -4.878 12.710 1.00 24.15 86 ARG A O 1
ATOM 703 N N . LEU A 1 107 ? 7.818 -6.660 12.594 1.00 23.87 87 LEU A N 1
ATOM 704 C CA . LEU A 1 107 ? 6.825 -7.501 13.213 1.00 24.28 87 LEU A CA 1
ATOM 705 C C . LEU A 1 107 ? 6.703 -7.069 14.677 1.00 25.07 87 LEU A C 1
ATOM 706 O O . LEU A 1 107 ? 7.661 -7.117 15.346 1.00 25.43 87 LEU A O 1
ATOM 711 N N . PRO A 1 108 ? 5.552 -6.632 15.134 1.00 26.66 88 PRO A N 1
ATOM 712 C CA . PRO A 1 108 ? 5.442 -6.235 16.519 1.00 28.01 88 PRO A CA 1
ATOM 713 C C . PRO A 1 108 ? 5.346 -7.465 17.426 1.00 28.82 88 PRO A C 1
ATOM 714 O O . PRO A 1 108 ? 5.016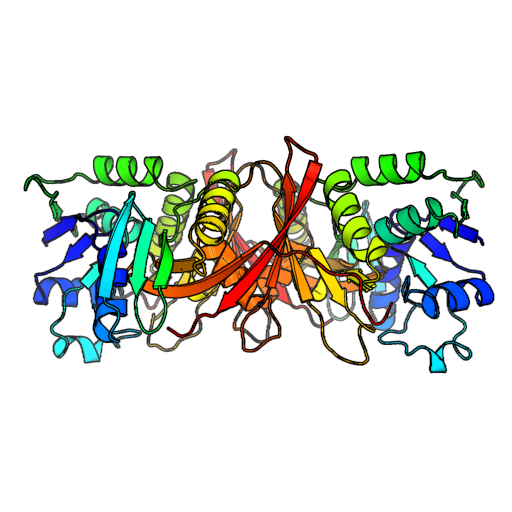 -8.504 16.934 1.00 28.04 88 PRO A O 1
ATOM 718 N N . ARG A 1 109 ? 5.620 -7.336 18.720 1.00 29.58 89 ARG A N 1
ATOM 719 C CA . ARG A 1 109 ? 5.321 -8.393 19.671 1.00 30.74 89 ARG A CA 1
ATOM 720 C C . ARG A 1 109 ? 3.878 -8.829 19.575 1.00 31.50 89 ARG A C 1
ATOM 721 O O . ARG A 1 109 ? 3.025 -8.028 19.310 1.00 31.79 89 ARG A O 1
ATOM 729 N N . ASN A 1 110 ? 3.634 -10.110 19.716 1.00 32.12 90 ASN A N 1
ATOM 730 C CA . ASN A 1 110 ? 2.300 -10.636 19.677 1.00 34.17 90 ASN A CA 1
ATOM 731 C C . ASN A 1 110 ? 1.546 -10.137 20.885 1.00 36.21 90 ASN A C 1
ATOM 732 O O . ASN A 1 110 ? 1.980 -10.313 21.975 1.00 36.86 90 ASN A O 1
ATOM 737 N N . ILE A 1 111 ? 0.385 -9.580 20.664 1.00 38.72 91 ILE A N 1
ATOM 738 C CA . ILE A 1 111 ? -0.469 -9.157 21.741 1.00 41.46 91 ILE A CA 1
ATOM 739 C C . ILE A 1 111 ? -0.985 -10.315 22.566 1.00 42.38 91 ILE A C 1
ATOM 740 O O . ILE A 1 111 ? -1.127 -10.237 23.768 1.00 43.12 91 ILE A O 1
ATOM 745 N N . TYR A 1 112 ? -1.213 -11.426 21.914 1.00 43.71 92 TYR A N 1
ATOM 746 C CA . TYR A 1 112 ? -1.713 -12.567 22.595 1.00 44.72 92 TYR A CA 1
ATOM 747 C C . TYR A 1 112 ? -0.665 -13.525 23.041 1.00 44.95 92 TYR A C 1
ATOM 748 O O . TYR A 1 112 ? -0.959 -14.658 23.229 1.00 45.27 92 TYR A O 1
ATOM 757 N N . ALA A 1 113 ? 0.557 -13.040 23.219 1.00 45.18 93 ALA A N 1
ATOM 758 C CA . ALA A 1 113 ? 1.644 -13.853 23.699 1.00 45.37 93 ALA A CA 1
ATOM 759 C C . ALA A 1 113 ? 1.351 -14.408 25.103 1.00 45.81 93 ALA A C 1
ATOM 760 O O . ALA A 1 113 ? 1.771 -13.854 26.114 1.00 45.73 93 ALA A O 1
ATOM 762 N N . MET B 2 1 ? 11.377 -32.322 33.306 1.00 33.67 1 MET B N 1
ATOM 763 C CA . MET B 2 1 ? 11.585 -31.421 32.200 1.00 33.34 1 MET B CA 1
ATOM 764 C C . MET B 2 1 ? 12.168 -32.182 31.045 1.00 33.00 1 MET B C 1
ATOM 765 O O . MET B 2 1 ? 12.785 -31.591 30.205 1.00 32.77 1 MET B O 1
ATOM 770 N N . ILE B 2 2 ? 11.965 -33.476 31.011 1.00 32.49 2 ILE B N 1
ATOM 771 C CA . ILE B 2 2 ? 12.693 -34.338 30.104 1.00 32.24 2 ILE B CA 1
ATOM 772 C C . ILE B 2 2 ? 12.014 -34.621 28.781 1.00 30.95 2 ILE B C 1
ATOM 773 O O . ILE B 2 2 ? 10.876 -34.865 28.755 1.00 30.32 2 ILE B O 1
ATOM 778 N N . GLY B 2 3 ? 12.765 -34.604 27.703 1.00 30.40 3 GLY B N 1
ATOM 779 C CA . GLY B 2 3 ? 12.337 -35.210 26.475 1.00 29.17 3 GLY B CA 1
ATOM 780 C C . GLY B 2 3 ? 13.354 -36.087 25.838 1.00 28.40 3 GLY B C 1
ATOM 781 O O . GLY B 2 3 ? 14.492 -35.906 26.050 1.00 28.84 3 GLY B O 1
ATOM 782 N N . TYR B 2 4 ? 12.935 -37.056 25.056 1.00 27.49 4 TYR B N 1
ATOM 783 C CA . TYR B 2 4 ? 13.867 -37.983 24.450 1.00 26.88 4 TYR B CA 1
ATOM 784 C C . TYR B 2 4 ? 14.091 -37.750 22.978 1.00 25.99 4 TYR B C 1
ATOM 785 O O . TYR B 2 4 ? 13.175 -37.787 22.238 1.00 25.72 4 TYR B O 1
ATOM 794 N N . LEU B 2 5 ? 15.323 -37.584 22.567 1.00 24.49 5 LEU B N 1
ATOM 795 C CA . LEU B 2 5 ? 15.668 -37.577 21.168 1.00 24.13 5 LEU B CA 1
ATOM 796 C C . LEU B 2 5 ? 15.602 -38.929 20.514 1.00 24.46 5 LEU B C 1
ATOM 797 O O . LEU B 2 5 ? 16.324 -39.809 20.865 1.00 23.44 5 LEU B O 1
ATOM 802 N N . ARG B 2 6 ? 14.720 -39.051 19.538 1.00 23.92 6 ARG B N 1
ATOM 803 C CA . ARG B 2 6 ? 14.605 -40.241 18.767 1.00 25.42 6 ARG B CA 1
ATOM 804 C C . ARG B 2 6 ? 14.629 -39.980 17.261 1.00 24.79 6 ARG B C 1
ATOM 805 O O . ARG B 2 6 ? 13.612 -39.853 16.659 1.00 25.41 6 ARG B O 1
ATOM 813 N N . GLY B 2 7 ? 15.807 -39.859 16.690 1.00 23.79 7 GLY B N 1
ATOM 814 C CA . GLY B 2 7 ? 15.942 -39.470 15.320 1.00 22.83 7 GLY B CA 1
ATOM 815 C C . GLY B 2 7 ? 15.955 -37.966 15.132 1.00 22.77 7 GLY B C 1
ATOM 816 O O . GLY B 2 7 ? 16.829 -37.330 15.580 1.00 23.29 7 GLY B O 1
ATOM 817 N N . LEU B 2 8 ? 14.927 -37.425 14.507 1.00 21.90 8 LEU B N 1
ATOM 818 C CA . LEU B 2 8 ? 14.865 -36.018 14.224 1.00 21.40 8 LEU B CA 1
ATOM 819 C C . LEU B 2 8 ? 13.753 -35.285 14.957 1.00 21.57 8 LEU B C 1
ATOM 820 O O . LEU B 2 8 ? 13.418 -34.217 14.612 1.00 22.72 8 LEU B O 1
ATOM 825 N N . ALA B 2 9 ? 13.203 -35.915 15.972 1.00 21.13 9 ALA B N 1
ATOM 826 C CA . ALA B 2 9 ? 12.223 -35.312 16.823 1.00 21.18 9 ALA B CA 1
ATOM 827 C C . ALA B 2 9 ? 12.453 -35.729 18.255 1.00 21.86 9 ALA B C 1
ATOM 828 O O . ALA B 2 9 ? 13.146 -36.625 18.503 1.00 21.24 9 ALA B O 1
ATOM 830 N N . VAL B 2 10 ? 11.821 -35.044 19.173 1.00 21.94 10 VAL B N 1
ATOM 831 C CA . VAL B 2 10 ? 11.961 -35.311 20.584 1.00 22.66 10 VAL B CA 1
ATOM 832 C C . VAL B 2 10 ? 10.618 -35.661 21.166 1.00 24.02 10 VAL B C 1
ATOM 833 O O . VAL B 2 10 ? 9.685 -35.048 20.837 1.00 24.36 10 VAL B O 1
ATOM 837 N N . ILE B 2 11 ? 10.522 -36.701 21.983 1.00 24.50 11 ILE B N 1
ATOM 838 C CA . ILE B 2 11 ? 9.237 -37.128 22.523 1.00 26.44 11 ILE B CA 1
ATOM 839 C C . ILE B 2 11 ? 9.195 -36.995 24.022 1.00 26.90 11 ILE B C 1
ATOM 840 O O . ILE B 2 11 ? 10.083 -37.434 24.676 1.00 26.84 11 ILE B O 1
ATOM 845 N N . VAL B 2 12 ? 8.159 -36.358 24.532 1.00 27.28 12 VAL B N 1
ATOM 846 C CA . VAL B 2 12 ? 7.979 -36.122 25.946 1.00 28.77 12 VAL B CA 1
ATOM 847 C C . VAL B 2 12 ? 6.996 -37.144 26.503 1.00 29.88 12 VAL B C 1
ATOM 848 O O . VAL B 2 12 ? 5.874 -37.161 26.117 1.00 28.68 12 VAL B O 1
ATOM 852 N N . GLU B 2 13 ? 7.483 -37.957 27.423 1.00 31.76 13 GLU B N 1
ATOM 853 C CA . GLU B 2 13 ? 6.731 -39.072 27.945 1.00 34.27 13 GLU B CA 1
ATOM 854 C C . GLU B 2 13 ? 6.099 -38.749 29.298 1.00 34.88 13 GLU B C 1
ATOM 855 O O . GLU B 2 13 ? 5.145 -39.368 29.693 1.00 36.14 13 GLU B O 1
ATOM 861 N N . ASP B 2 14 ? 6.621 -37.747 29.970 1.00 35.28 14 ASP B N 1
ATO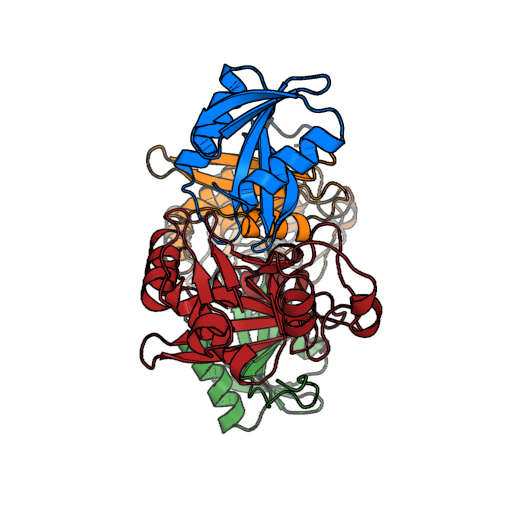M 862 C CA . ASP B 2 14 ? 6.072 -37.216 31.186 1.00 36.21 14 ASP B CA 1
ATOM 863 C C . ASP B 2 14 ? 4.886 -36.357 30.862 1.00 36.71 14 ASP B C 1
ATOM 864 O O . ASP B 2 14 ? 5.028 -35.216 30.554 1.00 36.33 14 ASP B O 1
ATOM 869 N N . VAL B 2 15 ? 3.698 -36.923 30.975 1.00 37.14 15 VAL B N 1
ATOM 870 C CA . VAL B 2 15 ? 2.463 -36.269 30.552 1.00 37.32 15 VAL B CA 1
ATOM 871 C C . VAL B 2 15 ? 2.142 -34.957 31.240 1.00 37.82 15 VAL B C 1
ATOM 872 O O . VAL B 2 15 ? 1.664 -34.042 30.634 1.00 38.24 15 VAL B O 1
ATOM 876 N N . GLU B 2 16 ? 2.396 -34.862 32.530 1.00 37.73 16 GLU B N 1
ATOM 877 C CA . GLU B 2 16 ? 2.278 -33.613 33.207 1.00 38.23 16 GLU B CA 1
ATOM 878 C C . GLU B 2 16 ? 3.186 -32.511 32.661 1.00 36.73 16 GLU B C 1
ATOM 879 O O . GLU B 2 16 ? 2.779 -31.415 32.559 1.00 36.40 16 GLU B O 1
ATOM 885 N N . PHE B 2 17 ? 4.407 -32.835 32.301 1.00 35.92 17 PHE B N 1
ATOM 886 C CA . PHE B 2 17 ? 5.266 -31.907 31.562 1.00 34.83 17 PHE B CA 1
ATOM 887 C C . PHE B 2 17 ? 4.770 -31.614 30.149 1.00 34.26 17 PHE B C 1
ATOM 888 O O . PHE B 2 17 ? 4.733 -30.500 29.744 1.00 34.76 17 PHE B O 1
ATOM 896 N N . ALA B 2 18 ? 4.375 -32.638 29.428 1.00 33.62 18 ALA B N 1
ATOM 897 C CA . ALA B 2 18 ? 3.800 -32.490 28.125 1.00 33.23 18 ALA B CA 1
ATOM 898 C C . ALA B 2 18 ? 2.676 -31.505 28.097 1.00 33.28 18 ALA B C 1
ATOM 899 O O . ALA B 2 18 ? 2.635 -30.647 27.271 1.00 32.67 18 ALA B O 1
ATOM 901 N N . ARG B 2 19 ? 1.753 -31.635 29.031 1.00 32.92 19 ARG B N 1
ATOM 902 C CA . ARG B 2 19 ? 0.663 -30.704 29.189 1.00 32.50 19 ARG B CA 1
ATOM 903 C C . ARG B 2 19 ? 1.097 -29.268 29.447 1.00 32.20 19 ARG B C 1
ATOM 904 O O . ARG B 2 19 ? 0.510 -28.358 28.955 1.00 32.44 19 ARG B O 1
ATOM 912 N N . ARG B 2 20 ? 2.148 -29.083 30.209 1.00 32.47 20 ARG B N 1
ATOM 913 C CA . ARG B 2 20 ? 2.614 -27.751 30.502 1.00 32.43 20 ARG B CA 1
ATOM 914 C C . ARG B 2 20 ? 3.192 -27.081 29.253 1.00 32.50 20 ARG B C 1
ATOM 915 O O . ARG B 2 20 ? 2.894 -25.965 28.986 1.00 32.38 20 ARG B O 1
ATOM 923 N N . LEU B 2 21 ? 4.000 -27.805 28.502 1.00 32.32 21 LEU B N 1
ATOM 924 C CA . LEU B 2 21 ? 4.503 -27.303 27.236 1.00 32.39 21 LEU B CA 1
ATOM 925 C C . LEU B 2 21 ? 3.377 -26.883 26.297 1.00 32.42 21 LEU B C 1
ATOM 926 O O . LEU B 2 21 ? 3.402 -25.814 25.767 1.00 32.86 21 LEU B O 1
ATOM 931 N N . TYR B 2 22 ? 2.383 -27.727 26.111 1.00 31.82 22 TYR B N 1
ATOM 932 C CA . TYR B 2 22 ? 1.296 -27.407 25.192 1.00 32.61 22 TYR B CA 1
ATOM 933 C C . TYR B 2 22 ? 0.379 -26.256 25.596 1.00 33.52 22 TYR B C 1
ATOM 934 O O . TYR B 2 22 ? 0.009 -25.450 24.782 1.00 33.13 22 TYR B O 1
ATOM 943 N N . LYS B 2 23 ? -0.034 -26.222 26.853 1.00 34.61 23 LYS B N 1
ATOM 944 C CA . LYS B 2 23 ? -0.755 -25.067 27.374 1.00 35.70 23 LYS B CA 1
ATOM 945 C C . LYS B 2 23 ? 0.178 -23.876 27.571 1.00 36.18 23 LYS B C 1
ATOM 946 O O . LYS B 2 23 ? -0.265 -22.777 27.904 1.00 37.02 23 LYS B O 1
ATOM 952 N N . GLU B 2 24 ? 1.488 -23.960 27.491 1.00 36.63 24 GLU B N 1
ATOM 953 C CA . GLU B 2 24 ? 2.309 -22.736 27.626 1.00 37.85 24 GLU B CA 1
ATOM 954 C C . GLU B 2 24 ? 3.221 -22.390 26.408 1.00 37.03 24 GLU B C 1
ATOM 955 O O . GLU B 2 24 ? 4.400 -22.226 26.555 1.00 38.53 24 GLU B O 1
ATOM 961 N N . GLY B 2 25 ? 2.619 -22.224 25.244 1.00 36.02 25 GLY B N 1
ATOM 962 C CA . GLY B 2 25 ? 3.258 -21.964 23.967 1.00 33.03 25 GLY B CA 1
ATOM 963 C C . GLY B 2 25 ? 2.713 -22.839 22.856 1.00 30.45 25 GLY B C 1
ATOM 964 O O . GLY B 2 25 ? 3.011 -22.623 21.681 1.00 29.42 25 GLY B O 1
ATOM 965 N N . PHE B 2 26 ? 1.763 -23.701 23.127 1.00 28.30 26 PHE B N 1
ATOM 966 C CA . PHE B 2 26 ? 1.374 -24.618 22.097 1.00 26.45 26 PHE B CA 1
ATOM 967 C C . PHE B 2 26 ? 2.612 -25.276 21.434 1.00 25.90 26 PHE B C 1
ATOM 968 O O . PHE B 2 26 ? 2.686 -25.433 20.237 1.00 24.92 26 PHE B O 1
ATOM 976 N N . TYR B 2 27 ? 3.567 -25.659 22.244 1.00 23.91 27 TYR B N 1
ATOM 977 C CA . TYR B 2 27 ? 4.656 -26.483 21.767 1.00 23.86 27 TYR B CA 1
ATOM 978 C C . TYR B 2 27 ? 4.274 -27.931 21.531 1.00 24.31 27 TYR B C 1
ATOM 979 O O . TYR B 2 27 ? 3.646 -28.523 22.350 1.00 24.63 27 TYR B O 1
ATOM 988 N N . GLY B 2 28 ? 4.638 -28.488 20.391 1.00 23.95 28 GLY B N 1
ATOM 989 C CA . GLY B 2 28 ? 4.439 -29.891 20.151 1.00 23.73 28 GLY B CA 1
ATOM 990 C C . GLY B 2 28 ? 3.074 -30.333 19.687 1.00 24.70 28 GLY B C 1
ATOM 991 O O . GLY B 2 28 ? 2.194 -29.536 19.518 1.00 25.03 28 GLY B O 1
ATOM 992 N N . ARG B 2 29 ? 2.934 -31.630 19.486 1.00 25.23 29 ARG B N 1
ATOM 993 C CA . ARG B 2 29 ? 1.688 -32.267 19.124 1.00 27.18 29 ARG B CA 1
ATOM 994 C C . ARG B 2 29 ? 1.539 -33.550 19.929 1.00 27.20 29 ARG B C 1
ATOM 995 O O . ARG B 2 29 ? 2.474 -34.279 20.057 1.00 27.11 29 ARG B O 1
ATOM 1003 N N . PHE B 2 30 ? 0.366 -33.802 20.456 1.00 28.10 30 PHE B N 1
ATOM 1004 C CA . PHE B 2 30 ? 0.098 -35.068 21.111 1.00 29.34 30 PHE B CA 1
ATOM 1005 C C . PHE B 2 30 ? -0.226 -36.139 20.078 1.00 31.29 30 PHE B C 1
ATOM 1006 O O . PHE B 2 30 ? -1.049 -35.928 19.244 1.00 30.99 30 PHE B O 1
ATOM 1014 N N . LEU B 2 31 ? 0.425 -37.279 20.137 1.00 34.15 31 LEU B N 1
ATOM 1015 C CA . LEU B 2 31 ? -0.084 -38.400 19.373 1.00 37.54 31 LEU B CA 1
ATOM 1016 C C . LEU B 2 31 ? -1.358 -38.956 20.000 1.00 39.11 31 LEU B C 1
ATOM 1017 O O . LEU B 2 31 ? -1.451 -39.027 21.162 1.00 40.64 31 LEU B O 1
ATOM 1022 N N . GLY B 2 32 ? -2.262 -39.450 19.194 1.00 41.47 32 GLY B N 1
ATOM 1023 C CA . GLY B 2 32 ? -2.515 -38.977 17.876 1.00 42.56 32 GLY B CA 1
ATOM 1024 C C . GLY B 2 32 ? -3.750 -38.171 18.040 1.00 43.94 32 GLY B C 1
ATOM 1025 O O . GLY B 2 32 ? -4.856 -38.646 17.990 1.00 44.29 32 GLY B O 1
ATOM 1026 N N . TYR B 2 33 ? -3.538 -36.924 18.381 1.00 44.66 33 TYR B N 1
ATOM 1027 C CA . TYR B 2 33 ? -4.542 -35.920 18.414 1.00 45.35 33 TYR B CA 1
ATOM 1028 C C . TYR B 2 33 ? -4.138 -34.821 17.435 1.00 45.73 33 TYR B C 1
ATOM 1029 O O . TYR B 2 33 ? -3.035 -34.809 16.942 1.00 45.45 33 TYR B O 1
ATOM 1038 N N . ASP B 2 34 ? -5.087 -33.955 17.122 0.50 46.13 34 ASP B N 1
ATOM 1039 C CA . ASP B 2 34 ? -4.739 -32.652 16.622 0.50 46.63 34 ASP B CA 1
ATOM 1040 C C . ASP B 2 34 ? -5.797 -31.645 16.768 0.50 46.92 34 ASP B C 1
ATOM 1041 O O . ASP B 2 34 ? -6.910 -31.968 17.030 0.50 46.74 34 ASP B O 1
ATOM 1046 N N . LYS B 2 35 ? -5.422 -30.417 16.535 1.00 47.46 35 LYS B N 1
ATOM 1047 C CA . LYS B 2 35 ? -6.236 -29.316 16.927 0.50 48.10 35 LYS B CA 1
ATOM 1048 C C . LYS B 2 35 ? -6.724 -29.473 18.369 1.00 48.67 35 LYS B C 1
ATOM 1049 O O . LYS B 2 35 ? -7.836 -29.184 18.678 1.00 48.82 35 LYS B O 1
ATOM 1055 N N . VAL B 2 36 ? -5.879 -30.018 19.228 1.00 49.19 36 VAL B N 1
ATOM 1056 C CA . VAL B 2 36 ? -6.099 -29.985 20.650 1.00 49.83 36 VAL B CA 1
ATOM 1057 C C . VAL B 2 36 ? -6.259 -28.583 21.211 1.00 50.75 36 VAL B C 1
ATOM 1058 O O . VAL B 2 36 ? -5.446 -27.726 20.969 1.00 50.75 36 VAL B O 1
ATOM 1062 N N . LYS B 2 37 ? -7.332 -28.336 21.953 1.00 51.65 37 LYS B N 1
ATOM 1063 C CA . LYS B 2 37 ? -7.504 -27.066 22.634 1.00 52.71 37 LYS B CA 1
ATOM 1064 C C . LYS B 2 37 ? -6.983 -27.132 24.049 1.00 53.26 37 LYS B C 1
ATOM 1065 O O . LYS B 2 37 ? -6.991 -28.176 24.619 1.00 53.24 37 LYS B O 1
ATOM 1071 N N . ARG B 2 38 ? -6.503 -26.014 24.555 1.00 54.22 38 ARG B N 1
ATOM 1072 C CA . ARG B 2 38 ? -5.921 -25.906 25.880 1.00 55.20 38 ARG B CA 1
ATOM 1073 C C . ARG B 2 38 ? -6.727 -26.569 27.026 1.00 55.67 38 ARG B C 1
ATOM 1074 O O . ARG B 2 38 ? -6.171 -27.223 27.858 1.00 55.68 38 ARG B O 1
ATOM 1082 N N . ASP B 2 39 ? -8.032 -26.498 26.907 1.00 56.22 39 ASP B N 1
ATOM 1083 C CA . ASP B 2 39 ? -9.003 -26.905 27.887 1.00 56.78 39 ASP B CA 1
ATOM 1084 C C . ASP B 2 39 ? -9.443 -28.342 27.830 1.00 56.79 39 ASP B C 1
ATOM 1085 O O . ASP B 2 39 ? -10.235 -28.743 28.636 1.00 57.37 39 ASP B O 1
ATOM 1090 N N . GLU B 2 40 ? -8.926 -29.016 26.810 1.00 56.27 40 GLU B N 1
ATOM 1091 C CA . GLU B 2 40 ? -8.976 -30.460 26.711 1.00 55.88 40 GLU B CA 1
ATOM 1092 C C . GLU B 2 40 ? -7.644 -31.126 26.940 1.00 55.02 40 GLU B C 1
ATOM 1093 O O . GLU B 2 40 ? -7.537 -32.299 26.838 1.00 55.02 40 GLU B O 1
ATOM 1099 N N . VAL B 2 41 ? -6.643 -30.343 27.312 1.00 54.02 41 VAL B N 1
ATOM 1100 C CA . VAL B 2 41 ? -5.305 -30.845 27.538 1.00 53.45 41 VAL B CA 1
ATOM 1101 C C . VAL B 2 41 ? -5.219 -31.741 28.760 1.00 53.03 41 VAL B C 1
ATOM 1102 O O . VAL B 2 41 ? -4.507 -32.700 28.764 1.00 52.72 41 VAL B O 1
ATOM 1106 N N . GLU B 2 42 ? -5.940 -31.390 29.828 1.00 52.58 42 GLU B N 1
ATOM 1107 C CA . GLU B 2 42 ? -5.869 -32.181 31.060 1.00 52.00 42 GLU B CA 1
ATOM 1108 C C . GLU B 2 42 ? -6.436 -33.555 30.968 1.00 51.24 42 GLU B C 1
ATOM 1109 O O . GLU B 2 42 ? -6.213 -34.346 31.826 1.00 51.76 42 GLU B O 1
ATOM 1115 N N . LYS B 2 43 ? -7.239 -33.808 29.975 1.00 50.26 43 LYS B N 1
ATOM 1116 C CA . LYS B 2 43 ? -7.851 -35.099 29.862 1.00 49.52 43 LYS B CA 1
ATOM 1117 C C . LYS B 2 43 ? -7.168 -35.910 28.811 1.00 48.54 43 LYS B C 1
ATOM 1118 O O . LYS B 2 43 ? -7.625 -36.970 28.457 1.00 48.54 43 LYS B O 1
ATOM 1124 N N . ILE B 2 44 ? -6.071 -35.370 28.306 1.00 47.18 44 ILE B N 1
ATOM 1125 C CA . ILE B 2 44 ? -5.183 -36.042 27.391 0.50 45.77 44 ILE B CA 1
ATOM 1126 C C . ILE B 2 44 ? -3.983 -36.679 28.080 1.00 44.60 44 ILE B C 1
ATOM 1127 O O . ILE B 2 44 ? -3.305 -36.096 28.848 1.00 46.22 44 ILE B O 1
ATOM 1132 N N . ASN B 2 45 ? -3.774 -37.937 27.777 1.00 43.14 45 ASN B N 1
ATOM 1133 C CA . ASN B 2 45 ? -2.684 -38.654 28.338 1.00 41.99 45 ASN B CA 1
ATOM 1134 C C . ASN B 2 45 ? -2.169 -39.339 27.143 1.00 40.98 45 ASN B C 1
ATOM 1135 O O . ASN B 2 45 ? -2.638 -40.358 26.752 1.00 41.44 45 ASN B O 1
ATOM 1140 N N . ALA B 2 46 ? -1.259 -38.660 26.485 1.00 38.63 46 ALA B N 1
ATOM 1141 C CA . ALA B 2 46 ? -0.539 -39.233 25.343 1.00 35.37 46 ALA B CA 1
ATOM 1142 C C . ALA B 2 46 ? 0.808 -38.566 25.311 1.00 33.45 46 ALA B C 1
ATOM 1143 O O . ALA B 2 46 ? 0.953 -37.511 25.855 1.00 32.50 46 ALA B O 1
ATOM 1145 N N . PRO B 2 47 ? 1.787 -39.154 24.658 1.00 31.39 47 PRO B N 1
ATOM 1146 C CA . PRO B 2 47 ? 3.065 -38.473 24.540 1.00 29.96 47 PRO B CA 1
ATOM 1147 C C . PRO B 2 47 ? 2.970 -37.265 23.622 1.00 28.11 47 PRO B C 1
ATOM 1148 O O . PRO B 2 47 ? 2.135 -37.222 22.785 1.00 28.21 47 PRO B O 1
ATOM 1152 N N . LEU B 2 48 ? 3.853 -36.316 23.826 1.00 26.14 48 LEU B N 1
ATOM 1153 C CA . LEU B 2 48 ? 3.962 -35.123 23.014 1.00 24.76 48 LEU B CA 1
ATOM 1154 C C . LEU B 2 48 ? 5.199 -35.200 22.132 1.00 23.85 48 LEU B C 1
ATOM 1155 O O . LEU B 2 48 ? 6.251 -35.450 22.612 1.00 22.78 48 LEU B O 1
ATOM 1160 N N . ILE B 2 49 ? 5.042 -34.899 20.856 1.00 21.83 49 ILE B N 1
ATOM 1161 C CA . ILE B 2 49 ? 6.202 -34.824 20.010 1.00 21.64 49 ILE B CA 1
ATOM 1162 C C . ILE B 2 49 ? 6.567 -33.403 19.653 1.00 21.50 49 ILE B C 1
ATOM 1163 O O . ILE B 2 49 ? 5.734 -32.640 19.307 1.00 21.30 49 ILE B O 1
ATOM 1168 N N . LEU B 2 50 ? 7.850 -33.123 19.742 1.00 20.47 50 LEU B N 1
ATOM 1169 C CA . LEU B 2 50 ? 8.395 -31.828 19.447 1.00 19.36 50 LEU B CA 1
ATOM 1170 C C . LEU B 2 50 ? 9.297 -31.938 18.230 1.00 17.69 50 LEU B C 1
ATOM 1171 O O . LEU B 2 50 ? 10.074 -32.789 18.143 1.00 17.41 50 LEU B O 1
ATOM 1176 N N . GLY B 2 51 ? 9.192 -31.007 17.328 1.00 17.73 51 GLY B N 1
ATOM 1177 C CA . GLY B 2 51 ? 10.093 -30.987 16.216 1.00 17.41 51 GLY B CA 1
ATOM 1178 C C . GLY B 2 51 ? 11.456 -30.475 16.612 1.00 17.58 51 GLY B C 1
ATOM 1179 O O . GLY B 2 51 ? 11.573 -29.880 17.612 1.00 17.46 51 GLY B O 1
ATOM 1180 N N . LEU B 2 52 ? 12.461 -30.683 15.794 1.00 17.64 52 LEU B N 1
ATOM 1181 C CA . LEU B 2 52 ? 13.793 -30.276 16.153 1.00 18.07 52 LEU B CA 1
ATOM 1182 C C . LEU B 2 52 ? 13.992 -28.783 16.437 1.00 17.20 52 LEU B C 1
ATOM 1183 O O . LEU B 2 52 ? 14.671 -28.432 17.353 1.00 17.07 52 LEU B O 1
ATOM 1188 N N . TYR B 2 53 ? 13.335 -27.919 15.684 1.00 15.98 53 TYR B N 1
ATOM 1189 C CA . TYR B 2 53 ? 13.411 -26.504 15.959 1.00 15.95 53 TYR B CA 1
ATOM 1190 C C . TYR B 2 53 ? 12.809 -26.154 17.320 1.00 16.86 53 TYR B C 1
ATOM 1191 O O . TYR B 2 53 ? 13.373 -25.418 18.034 1.00 16.72 53 TYR B O 1
ATOM 1200 N N . GLU B 2 54 ? 11.631 -26.701 17.617 1.00 16.52 54 GLU B N 1
ATOM 1201 C CA . GLU B 2 54 ? 10.961 -26.547 18.914 1.00 18.71 54 GLU B CA 1
ATOM 1202 C C . GLU B 2 54 ? 11.817 -27.021 20.068 1.00 19.32 54 GLU B C 1
ATOM 1203 O O . GLU B 2 54 ? 11.971 -26.337 21.033 1.00 20.73 54 GLU B O 1
ATOM 1209 N N . ALA B 2 55 ? 12.345 -28.218 19.946 1.00 19.60 55 ALA B N 1
ATOM 1210 C CA . ALA B 2 55 ? 13.186 -28.779 20.958 1.00 20.42 55 ALA B CA 1
ATOM 1211 C C . ALA B 2 55 ? 14.439 -27.926 21.190 1.00 20.31 55 ALA B C 1
ATOM 1212 O O . ALA B 2 55 ? 14.757 -27.623 22.293 1.00 21.19 55 ALA B O 1
ATOM 1214 N N . LEU B 2 56 ? 15.137 -27.558 20.147 1.00 20.08 56 LEU B N 1
ATOM 1215 C CA . LEU B 2 56 ? 16.254 -26.648 20.281 1.00 20.58 56 LEU B CA 1
ATOM 1216 C C . LEU B 2 56 ? 15.914 -25.326 20.954 1.00 21.44 56 LEU B C 1
ATOM 1217 O O . LEU B 2 56 ? 16.634 -24.855 21.783 1.00 22.01 56 LEU B O 1
ATOM 1222 N N . TYR B 2 57 ? 14.785 -24.735 20.602 1.00 20.54 57 TYR B N 1
ATOM 1223 C CA . TYR B 2 57 ? 14.379 -23.492 21.204 1.00 21.36 57 TYR B CA 1
ATOM 1224 C C . TYR B 2 57 ? 14.151 -23.663 22.694 1.00 22.26 57 TYR B C 1
ATOM 1225 O O . TYR B 2 57 ? 14.617 -22.886 23.486 1.00 22.92 57 TYR B O 1
ATOM 1234 N N . LEU B 2 58 ? 13.443 -24.714 23.046 1.00 22.26 58 LEU B N 1
ATOM 1235 C CA . LEU B 2 58 ? 13.076 -24.926 24.423 1.00 22.69 58 LEU B CA 1
ATOM 1236 C C . LEU B 2 58 ? 14.306 -25.264 25.238 1.00 23.31 58 LEU B C 1
ATOM 1237 O O . LEU B 2 58 ? 14.424 -24.830 26.346 1.00 23.27 58 LEU B O 1
ATOM 1242 N N . ALA B 2 59 ? 15.217 -26.020 24.657 1.00 22.89 59 ALA B N 1
ATOM 1243 C CA . ALA B 2 59 ? 16.486 -26.301 25.292 1.00 24.13 59 ALA B CA 1
ATOM 1244 C C . ALA B 2 59 ? 17.297 -25.030 25.583 1.00 24.92 59 ALA B C 1
ATOM 1245 O O . ALA B 2 59 ? 17.843 -24.857 26.648 1.00 25.03 59 ALA B O 1
ATOM 1247 N N . GLU B 2 60 ? 17.416 -24.173 24.590 1.00 25.19 60 GLU B N 1
ATOM 1248 C CA . GLU B 2 60 ? 18.021 -22.880 24.804 1.00 27.27 60 GLU B CA 1
ATOM 1249 C C . GLU B 2 60 ? 17.387 -22.059 25.949 1.00 28.63 60 GLU B C 1
ATOM 1250 O O . GLU B 2 60 ? 18.053 -21.328 26.612 1.00 28.72 60 GLU B O 1
ATOM 1256 N N . LYS B 2 61 ? 16.091 -22.181 26.174 1.00 29.43 61 LYS B N 1
ATOM 1257 C CA . LYS B 2 61 ? 15.346 -21.354 27.124 1.00 30.97 61 LYS B CA 1
ATOM 1258 C C . LYS B 2 61 ? 15.102 -21.679 28.655 1.00 32.05 61 LYS B C 1
ATOM 1259 O O . LYS B 2 61 ? 14.294 -21.042 29.221 1.00 32.27 61 LYS B O 1
ATOM 1265 N N . GLY B 2 62 ? 15.918 -22.516 29.255 1.00 33.04 62 GLY B N 1
ATOM 1266 C CA . GLY B 2 62 ? 15.921 -23.938 29.183 1.00 32.11 62 GLY B CA 1
ATOM 1267 C C . GLY B 2 62 ? 14.754 -24.603 29.835 1.00 31.25 62 GLY B C 1
ATOM 1268 O O . GLY B 2 62 ? 14.712 -24.848 31.019 1.00 31.61 62 GLY B O 1
ATOM 1269 N N . ARG B 2 63 ? 13.787 -24.917 29.012 1.00 29.32 63 ARG B N 1
ATOM 1270 C CA . ARG B 2 63 ? 12.518 -25.408 29.424 1.00 28.17 63 ARG B CA 1
ATOM 1271 C C . ARG B 2 63 ? 12.412 -26.875 29.142 1.00 26.95 63 ARG B C 1
ATOM 1272 O O . ARG B 2 63 ? 11.447 -27.498 29.466 1.00 27.56 63 ARG B O 1
ATOM 1280 N N . LEU B 2 64 ? 13.472 -27.406 28.567 1.00 26.16 64 LEU B N 1
ATOM 1281 C CA . LEU B 2 64 ? 13.574 -28.801 28.230 1.00 25.68 64 LEU B CA 1
ATOM 1282 C C . LEU B 2 64 ? 14.987 -29.306 28.364 1.00 26.02 64 LEU B C 1
ATOM 1283 O O . LEU B 2 64 ? 15.879 -28.640 27.970 1.00 26.12 64 LEU B O 1
ATOM 1288 N N . LYS B 2 65 ? 15.155 -30.494 28.932 1.00 26.35 65 LYS B N 1
ATOM 1289 C CA . LYS B 2 65 ? 16.405 -31.237 28.847 1.00 27.35 65 LYS B CA 1
ATOM 1290 C C . LYS B 2 65 ? 16.236 -32.444 27.976 1.00 27.33 65 LYS B C 1
ATOM 1291 O O . LYS B 2 65 ? 15.409 -33.251 28.249 1.00 28.65 65 LYS B O 1
ATOM 1297 N N . VAL B 2 66 ? 17.041 -32.554 26.954 1.00 27.17 66 VAL B N 1
ATOM 1298 C CA . VAL B 2 66 ? 16.910 -33.585 25.982 1.00 27.21 66 VAL B CA 1
ATOM 1299 C C . VAL B 2 66 ? 17.843 -34.725 26.275 1.00 28.33 66 VAL B C 1
ATOM 1300 O O . VAL B 2 66 ? 19.016 -34.517 26.417 1.00 28.83 66 VAL B O 1
ATOM 1304 N N . MET B 2 67 ? 17.303 -35.936 26.315 1.00 28.51 67 MET B N 1
ATOM 1305 C CA . MET B 2 67 ? 18.082 -37.118 26.577 1.00 29.16 67 MET B CA 1
ATOM 1306 C C . MET B 2 67 ? 18.236 -37.984 25.340 1.00 29.11 67 MET B C 1
ATOM 1307 O O . MET B 2 67 ? 17.283 -38.247 24.674 1.00 28.09 67 MET B O 1
ATOM 1312 N N . GLY B 2 68 ? 19.459 -38.374 25.021 1.00 29.10 68 GLY B N 1
ATOM 1313 C CA . GLY B 2 68 ? 19.698 -39.231 23.891 1.00 30.06 68 GLY B CA 1
ATOM 1314 C C . GLY B 2 68 ? 19.484 -40.693 24.153 1.00 31.18 68 GLY B C 1
ATOM 1315 O O . GLY B 2 68 ? 19.179 -41.039 25.247 1.00 31.30 68 GLY B O 1
ATOM 1316 N N . GLU B 2 69 ? 19.630 -41.529 23.137 1.00 33.33 69 GLU B N 1
ATOM 1317 C CA . GLU B 2 69 ? 19.338 -42.955 23.253 1.00 35.54 69 GLU B CA 1
ATOM 1318 C C . GLU B 2 69 ? 20.316 -43.721 24.148 1.00 36.46 69 GLU B C 1
ATOM 1319 O O . GLU B 2 69 ? 19.971 -44.699 24.727 1.00 36.71 69 GLU B O 1
ATOM 1325 N N . ASP B 2 70 ? 21.514 -43.205 24.264 1.00 37.94 70 ASP B N 1
ATOM 1326 C CA . ASP B 2 70 ? 22.525 -43.711 25.186 1.00 39.13 70 ASP B CA 1
ATOM 1327 C C . ASP B 2 70 ? 22.443 -43.108 26.569 1.00 39.18 70 ASP B C 1
ATOM 1328 O O . ASP B 2 70 ? 23.384 -43.189 27.309 1.00 39.68 70 ASP B O 1
ATOM 1333 N N . GLY B 2 71 ? 21.354 -42.470 26.912 1.00 39.11 71 GLY B N 1
ATOM 1334 C CA . GLY B 2 71 ? 21.271 -41.759 28.160 1.00 39.06 71 GLY B CA 1
ATOM 1335 C C . GLY B 2 71 ? 22.126 -40.530 28.402 1.00 38.99 71 GLY B C 1
ATOM 1336 O O . GLY B 2 71 ? 22.176 -40.072 29.467 1.00 39.61 71 GLY B O 1
ATOM 1337 N N . ARG B 2 72 ? 22.792 -39.983 27.395 1.00 38.78 72 ARG B N 1
ATOM 1338 C CA . ARG B 2 72 ? 23.466 -38.679 27.476 1.00 38.09 72 ARG B CA 1
ATOM 1339 C C . ARG B 2 72 ? 22.501 -37.475 27.414 1.00 36.82 72 ARG B C 1
ATOM 1340 O O . ARG B 2 72 ? 21.497 -37.559 26.750 1.00 36.24 72 ARG B O 1
ATOM 1348 N N . GLU B 2 73 ? 22.781 -36.406 28.151 1.00 35.72 73 GLU B N 1
ATOM 1349 C CA . GLU B 2 73 ? 22.139 -35.131 27.879 1.00 34.85 73 GLU B CA 1
ATOM 1350 C C . GLU B 2 73 ? 22.581 -34.622 26.535 1.00 34.30 73 GLU B C 1
ATOM 1351 O O . GLU B 2 73 ? 23.732 -34.656 26.219 1.00 34.24 73 GLU B O 1
ATOM 1357 N N . VAL B 2 74 ? 21.648 -34.155 25.722 1.00 32.08 74 VAL B N 1
ATOM 1358 C CA . VAL B 2 74 ? 22.012 -33.589 24.448 1.00 30.44 74 VAL B CA 1
ATOM 1359 C C . VAL B 2 74 ? 21.913 -32.054 24.548 1.00 29.64 74 VAL B C 1
ATOM 1360 O O . VAL B 2 74 ? 20.848 -31.523 24.620 1.00 29.58 74 VAL B O 1
ATOM 1364 N N . ALA B 2 75 ? 23.035 -31.348 24.567 1.00 28.03 75 ALA B N 1
ATOM 1365 C CA . ALA B 2 75 ? 23.011 -29.890 24.789 1.00 27.05 75 ALA B CA 1
ATOM 1366 C C . ALA B 2 75 ? 22.516 -29.159 23.543 1.00 26.41 75 ALA B C 1
ATOM 1367 O O . ALA B 2 75 ? 22.538 -29.711 22.492 1.00 25.52 75 ALA B O 1
ATOM 1369 N N . PRO B 2 76 ? 22.220 -27.885 23.659 1.00 26.39 76 PRO B N 1
ATOM 1370 C CA . PRO B 2 76 ? 21.752 -27.131 22.504 1.00 26.12 76 PRO B CA 1
ATOM 1371 C C . PRO B 2 76 ? 22.661 -27.210 21.309 1.00 26.29 76 PRO B C 1
ATOM 1372 O O . PRO B 2 76 ? 22.229 -27.513 20.225 1.00 25.57 76 PRO B O 1
ATOM 1376 N N . GLU B 2 77 ? 23.943 -27.039 21.530 1.00 25.38 77 GLU B N 1
ATOM 1377 C CA . GLU B 2 77 ? 24.854 -27.083 20.443 1.00 25.94 77 GLU B CA 1
ATOM 1378 C C . GLU B 2 77 ? 24.947 -28.418 19.731 1.00 24.89 77 GLU B C 1
ATOM 1379 O O . GLU B 2 77 ? 25.192 -28.461 18.576 1.00 25.08 77 GLU B O 1
ATOM 1385 N N . GLU B 2 78 ? 24.630 -29.478 20.456 1.00 25.11 78 GLU B N 1
ATOM 1386 C CA . GLU B 2 78 ? 24.550 -30.803 19.884 1.00 24.89 78 GLU B CA 1
ATOM 1387 C C . GLU B 2 78 ? 23.309 -30.960 19.010 1.00 24.11 78 GLU B C 1
ATOM 1388 O O . GLU B 2 78 ? 23.355 -31.556 17.992 1.00 24.00 78 GLU B O 1
ATOM 1394 N N . LEU B 2 79 ? 22.197 -30.440 19.485 1.00 24.30 79 LEU B N 1
ATOM 1395 C CA . LEU B 2 79 ? 20.988 -30.432 18.706 1.00 23.23 79 LEU B CA 1
ATOM 1396 C C . LEU B 2 79 ? 21.167 -29.668 17.414 1.00 22.52 79 LEU B C 1
ATOM 1397 O O . LEU B 2 79 ? 20.718 -30.073 16.374 1.00 20.69 79 LEU B O 1
ATOM 1402 N N . ALA B 2 80 ? 21.815 -28.534 17.485 1.00 21.36 80 ALA B N 1
ATOM 1403 C CA . ALA B 2 80 ? 22.043 -27.760 16.301 1.00 20.79 80 ALA B CA 1
ATOM 1404 C C . ALA B 2 80 ? 22.940 -28.431 15.303 1.00 20.86 80 ALA B C 1
ATOM 1405 O O . ALA B 2 80 ? 22.731 -28.353 14.137 1.00 19.68 80 ALA B O 1
ATOM 1407 N N . ALA B 2 81 ? 23.953 -29.131 15.783 1.00 20.72 81 ALA B N 1
ATOM 1408 C CA . ALA B 2 81 ? 24.825 -29.826 14.869 1.00 20.50 81 ALA B CA 1
ATOM 1409 C C . ALA B 2 81 ? 24.124 -30.931 14.127 1.00 20.16 81 ALA B C 1
ATOM 1410 O O . ALA B 2 81 ? 24.406 -31.165 13.016 1.00 19.97 81 ALA B O 1
ATOM 1412 N N . LEU B 2 82 ? 23.270 -31.641 14.805 1.00 20.04 82 LEU B N 1
ATOM 1413 C CA . LEU B 2 82 ? 22.398 -32.613 14.185 1.00 19.86 82 LEU B CA 1
ATOM 1414 C C . LEU B 2 82 ? 21.484 -32.020 13.110 1.00 19.67 82 LEU B C 1
ATOM 1415 O O . LEU B 2 82 ? 21.404 -32.523 12.044 1.00 19.54 82 LEU B O 1
ATOM 1420 N N . GLY B 2 83 ? 20.792 -30.954 13.430 1.00 20.00 83 GLY B N 1
ATOM 1421 C CA . GLY B 2 83 ? 20.009 -30.282 12.433 1.00 20.33 83 GLY B CA 1
ATOM 1422 C C . GLY B 2 83 ? 20.782 -29.825 11.216 1.00 20.36 83 GLY B C 1
ATOM 1423 O O . GLY B 2 83 ? 20.332 -29.968 10.143 1.00 18.85 83 GLY B O 1
ATOM 1424 N N . ARG B 2 84 ? 21.952 -29.268 11.442 1.00 20.97 84 ARG B N 1
ATOM 1425 C CA . ARG B 2 84 ? 22.784 -28.783 10.378 1.00 21.53 84 ARG B CA 1
ATOM 1426 C C . ARG B 2 84 ? 23.265 -29.921 9.491 1.00 20.91 84 ARG B C 1
ATOM 1427 O O . ARG B 2 84 ? 23.367 -29.797 8.319 1.00 20.15 84 ARG B O 1
ATOM 1435 N N . GLU B 2 85 ? 23.463 -31.072 10.083 1.00 18.95 85 GLU B N 1
ATOM 1436 C CA . GLU B 2 85 ? 23.893 -32.211 9.316 1.00 20.04 85 GLU B CA 1
ATOM 1437 C C . GLU B 2 85 ? 22.785 -32.742 8.425 1.00 19.20 85 GLU B C 1
ATOM 1438 O O . GLU B 2 85 ? 23.001 -33.164 7.344 1.00 18.42 85 GLU B O 1
ATOM 1444 N N . ARG B 2 86 ? 21.591 -32.717 8.946 1.00 19.91 86 ARG B N 1
ATOM 1445 C CA . ARG B 2 86 ? 20.536 -33.403 8.251 1.00 21.59 86 ARG B CA 1
ATOM 1446 C C . ARG B 2 86 ? 19.554 -32.576 7.469 1.00 21.86 86 ARG B C 1
ATOM 1447 O O . ARG B 2 86 ? 18.963 -33.065 6.559 1.00 22.52 86 ARG B O 1
ATOM 1455 N N . MET B 2 87 ? 19.445 -31.320 7.818 1.00 21.60 87 MET B N 1
ATOM 1456 C CA . MET B 2 87 ? 18.446 -30.442 7.239 1.00 22.47 87 MET B CA 1
ATOM 1457 C C . MET B 2 87 ? 19.076 -29.234 6.562 1.00 21.48 87 MET B C 1
ATOM 1458 O O . MET B 2 87 ? 19.678 -28.453 7.188 1.00 21.17 87 MET B O 1
ATOM 1463 N N . ARG B 2 88 ? 18.925 -29.096 5.265 1.00 21.78 88 ARG B N 1
ATOM 1464 C CA . ARG B 2 88 ? 19.562 -28.018 4.535 1.00 22.84 88 ARG B CA 1
ATOM 1465 C C . ARG B 2 88 ? 19.072 -26.682 5.125 1.00 21.31 88 ARG B C 1
ATOM 1466 O O . ARG B 2 88 ? 17.949 -26.549 5.454 1.00 20.34 88 ARG B O 1
ATOM 1474 N N . ASN B 2 89 ? 19.951 -25.715 5.261 1.00 18.93 89 ASN B N 1
ATOM 1475 C CA . ASN B 2 89 ? 19.598 -24.416 5.767 1.00 18.22 89 ASN B CA 1
ATOM 1476 C C . ASN B 2 89 ? 19.108 -24.338 7.228 1.00 17.38 89 ASN B C 1
ATOM 1477 O O . ASN B 2 89 ? 18.523 -23.376 7.630 1.00 15.64 89 ASN B O 1
ATOM 1482 N N . PHE B 2 90 ? 19.401 -25.362 8.015 1.00 15.47 90 PHE B N 1
ATOM 1483 C CA . PHE B 2 90 ? 18.937 -25.426 9.384 1.00 16.15 90 PHE B CA 1
ATOM 1484 C C . PHE B 2 90 ? 19.224 -24.166 10.144 1.00 15.76 90 PHE B C 1
ATOM 1485 O O . PHE B 2 90 ? 18.436 -23.715 10.864 1.00 14.38 90 PHE B O 1
ATOM 1493 N N . ASP B 2 91 ? 20.411 -23.634 9.976 1.00 16.47 91 ASP B N 1
ATOM 1494 C CA . ASP B 2 91 ? 20.764 -22.513 10.822 1.00 18.33 91 ASP B CA 1
ATOM 1495 C C . ASP B 2 91 ? 19.940 -21.262 10.539 1.00 17.35 91 ASP B C 1
ATOM 1496 O O . ASP B 2 91 ? 19.559 -20.588 11.427 1.00 19.32 91 ASP B O 1
ATOM 1501 N N . GLU B 2 92 ? 19.680 -21.020 9.273 1.00 17.27 92 GLU B N 1
ATOM 1502 C CA . GLU B 2 92 ? 18.912 -19.879 8.844 1.00 16.01 92 GLU B CA 1
ATOM 1503 C C . GLU B 2 92 ? 17.465 -20.085 9.233 1.00 14.44 92 GLU B C 1
ATOM 1504 O O . GLU B 2 92 ? 16.845 -19.227 9.676 1.00 15.01 92 GLU B O 1
ATOM 1510 N N . ILE B 2 93 ? 16.961 -21.281 9.026 1.00 14.30 93 ILE B N 1
ATOM 1511 C CA . ILE B 2 93 ? 15.588 -21.606 9.358 1.00 13.91 93 ILE B CA 1
ATOM 1512 C C . ILE B 2 93 ? 15.342 -21.501 10.849 1.00 14.46 93 ILE B C 1
ATOM 1513 O O . ILE B 2 93 ? 14.371 -20.975 11.258 1.00 12.67 93 ILE B O 1
ATOM 1518 N N . TYR B 2 94 ? 16.279 -21.975 11.645 1.00 15.13 94 TYR B N 1
ATOM 1519 C CA . TYR B 2 94 ? 16.141 -21.814 13.074 1.00 16.07 94 TYR B CA 1
ATOM 1520 C C . TYR B 2 94 ? 16.090 -20.365 13.521 1.00 15.14 94 TYR B C 1
ATOM 1521 O O . TYR B 2 94 ? 15.315 -19.998 14.327 1.00 14.73 94 TYR B O 1
ATOM 1530 N N . LYS B 2 95 ? 16.916 -19.557 12.916 1.00 15.40 95 LYS B N 1
ATOM 1531 C CA . LYS B 2 95 ? 16.855 -18.165 13.173 1.00 16.26 95 LYS B CA 1
ATOM 1532 C C . LYS B 2 95 ? 15.473 -17.552 12.939 1.00 15.73 95 LYS B C 1
ATOM 1533 O O . LYS B 2 95 ? 15.048 -16.736 13.671 1.00 15.44 95 LYS B O 1
ATOM 1539 N N . ILE B 2 96 ? 14.841 -17.942 11.850 1.00 13.84 96 ILE B N 1
ATOM 1540 C CA . ILE B 2 96 ? 13.499 -17.520 11.566 1.00 13.46 96 ILE B CA 1
ATOM 1541 C C . ILE B 2 96 ? 12.506 -18.014 12.598 1.00 13.86 96 ILE B C 1
ATOM 1542 O O . ILE B 2 96 ? 11.693 -17.282 13.052 1.00 13.74 96 ILE B O 1
ATOM 1547 N N . TYR B 2 97 ? 12.612 -19.287 12.964 1.00 14.81 97 TYR B N 1
ATOM 1548 C CA . TYR B 2 97 ? 11.771 -19.879 13.981 1.00 15.77 97 TYR B CA 1
ATOM 1549 C C . TYR B 2 97 ? 11.871 -19.027 15.254 1.00 16.06 97 TYR B C 1
ATOM 1550 O O . TYR B 2 97 ? 10.917 -18.619 15.810 1.00 15.00 97 TYR B O 1
ATOM 1559 N N . LYS B 2 98 ? 13.078 -18.794 15.660 1.00 16.34 98 LYS B N 1
ATOM 1560 C CA . LYS B 2 98 ? 13.354 -18.098 16.888 1.00 18.39 98 LYS B CA 1
ATOM 1561 C C . LYS B 2 98 ? 12.881 -16.637 16.819 1.00 17.97 98 LYS B C 1
ATOM 1562 O O . LYS B 2 98 ? 12.386 -16.081 17.760 1.00 17.98 98 LYS B O 1
ATOM 1568 N N . TYR B 2 99 ? 13.040 -16.014 15.669 1.00 17.29 99 TYR B N 1
ATOM 1569 C CA . TYR B 2 99 ? 12.508 -14.688 15.460 1.00 17.17 99 TYR B CA 1
ATOM 1570 C C . TYR B 2 99 ? 11.068 -14.552 15.828 1.00 17.35 99 TYR B C 1
ATOM 1571 O O . TYR B 2 99 ? 10.740 -13.687 16.548 1.00 17.64 99 TYR B O 1
ATOM 1580 N N . PHE B 2 100 ? 10.243 -15.428 15.288 1.00 16.29 100 PHE B N 1
ATOM 1581 C CA . PHE B 2 100 ? 8.823 -15.394 15.534 1.00 16.33 100 PHE B CA 1
ATOM 1582 C C . PHE B 2 100 ? 8.503 -15.793 16.980 1.00 17.78 100 PHE B C 1
ATOM 1583 O O . PHE B 2 100 ? 7.644 -15.246 17.575 1.00 18.12 100 PHE B O 1
ATOM 1591 N N . ARG B 2 101 ? 9.204 -16.776 17.497 1.00 17.88 101 ARG B N 1
ATOM 1592 C CA . ARG B 2 101 ? 8.888 -17.254 18.818 1.00 18.55 101 ARG B CA 1
ATOM 1593 C C . ARG B 2 101 ? 9.250 -16.233 19.884 1.00 19.32 101 ARG B C 1
ATOM 1594 O O . ARG B 2 101 ? 8.520 -16.048 20.798 1.00 19.33 101 ARG B O 1
ATOM 1602 N N . ASP B 2 102 ? 10.397 -15.604 19.749 1.00 19.92 102 ASP B N 1
ATOM 1603 C CA . ASP B 2 102 ? 10.840 -14.567 20.677 1.00 21.74 102 ASP B CA 1
ATOM 1604 C C . ASP B 2 102 ? 9.888 -13.370 20.721 1.00 22.59 102 ASP B C 1
ATOM 1605 O O . ASP B 2 102 ? 9.844 -12.670 21.686 1.00 23.02 102 ASP B O 1
ATOM 1610 N N . LEU B 2 103 ? 9.171 -13.140 19.643 1.00 22.30 103 LEU B N 1
ATOM 1611 C CA . LEU B 2 103 ? 8.157 -12.095 19.593 1.00 23.59 103 LEU B CA 1
ATOM 1612 C C . LEU B 2 103 ? 6.770 -12.531 20.019 1.00 23.73 103 LEU B C 1
ATOM 1613 O O . LEU B 2 103 ? 5.854 -11.810 19.880 1.00 24.66 103 LEU B O 1
ATOM 1618 N N . GLY B 2 104 ? 6.637 -13.752 20.491 1.00 23.77 104 GLY B N 1
ATOM 1619 C CA . GLY B 2 104 ? 5.395 -14.219 21.012 1.00 24.13 104 GLY B CA 1
ATOM 1620 C C . GLY B 2 104 ? 4.435 -14.949 20.115 1.00 24.40 104 GLY B C 1
ATOM 1621 O O . GLY B 2 104 ? 3.322 -15.215 20.498 1.00 25.03 104 GLY B O 1
ATOM 1622 N N . TYR B 2 105 ? 4.893 -15.300 18.926 1.00 22.76 105 TYR B N 1
ATOM 1623 C CA . TYR B 2 105 ? 4.072 -16.002 17.966 1.00 22.14 105 TYR B CA 1
ATOM 1624 C C . TYR B 2 105 ? 4.207 -17.519 18.045 1.00 21.49 105 TYR B C 1
ATOM 1625 O O . TYR B 2 105 ? 5.252 -18.023 18.294 1.00 22.82 105 TYR B O 1
ATOM 1634 N N . VAL B 2 106 ? 3.119 -18.233 17.882 1.00 20.84 106 VAL B N 1
ATOM 1635 C CA . VAL B 2 106 ? 3.136 -19.666 17.778 1.00 20.00 106 VAL B CA 1
ATOM 1636 C C . VAL B 2 106 ? 3.593 -20.110 16.372 1.00 19.38 106 VAL B C 1
ATOM 1637 O O . VAL B 2 106 ? 2.988 -19.788 15.420 1.00 21.21 106 VAL B O 1
ATOM 1641 N N . VAL B 2 107 ? 4.677 -20.851 16.288 1.00 19.01 107 VAL B N 1
ATOM 1642 C CA . VAL B 2 107 ? 5.213 -21.307 15.017 1.00 17.36 107 VAL B CA 1
ATOM 1643 C C . VAL B 2 107 ? 5.030 -22.820 14.853 1.00 17.63 107 VAL B C 1
ATOM 1644 O O . VAL B 2 107 ? 5.482 -23.555 15.659 1.00 17.37 107 VAL B O 1
ATOM 1648 N N . LYS B 2 108 ? 4.381 -23.239 13.773 1.00 16.20 108 LYS B N 1
ATOM 1649 C CA . LYS B 2 108 ? 4.152 -24.627 13.509 1.00 16.09 108 LYS B CA 1
ATOM 1650 C C . LYS B 2 108 ? 4.623 -25.057 12.111 1.00 15.40 108 LYS B C 1
ATOM 1651 O O . LYS B 2 108 ? 4.961 -24.266 11.332 1.00 16.00 108 LYS B O 1
ATOM 1657 N N . SER B 2 109 ? 4.590 -26.346 11.872 1.00 16.05 109 SER B N 1
ATOM 1658 C CA . SER B 2 109 ? 5.001 -26.915 10.609 1.00 16.24 109 SER B CA 1
ATOM 1659 C C . SER B 2 109 ? 4.287 -26.229 9.480 1.00 16.59 109 SER B C 1
ATOM 1660 O O . SER B 2 109 ? 3.136 -26.038 9.587 1.00 15.87 109 SER B O 1
ATOM 1663 N N . GLY B 2 110 ? 4.957 -25.911 8.402 1.00 15.20 110 GLY B N 1
ATOM 1664 C CA . GLY B 2 110 ? 4.305 -25.438 7.193 1.00 15.90 110 GLY B CA 1
ATOM 1665 C C . GLY B 2 110 ? 4.029 -26.485 6.122 1.00 15.16 110 GLY B C 1
ATOM 1666 O O . GLY B 2 110 ? 3.482 -26.184 5.112 1.00 16.82 110 GLY B O 1
ATOM 1667 N N . LEU B 2 111 ? 4.386 -27.716 6.389 1.00 14.79 111 LEU B N 1
ATOM 1668 C CA . LEU B 2 111 ? 4.294 -28.753 5.386 1.00 15.16 111 LEU B CA 1
ATOM 1669 C C . LEU B 2 111 ? 2.898 -28.857 4.765 1.00 15.80 111 LEU B C 1
ATOM 1670 O O . LEU B 2 111 ? 2.772 -28.949 3.608 1.00 15.50 111 LEU B O 1
ATOM 1675 N N . LYS B 2 112 ? 1.893 -28.777 5.582 1.00 17.45 112 LYS B N 1
ATOM 1676 C CA . LYS B 2 112 ? 0.574 -28.974 5.094 1.00 19.00 112 LYS B CA 1
ATOM 1677 C C . LYS B 2 112 ? 0.158 -27.891 4.102 1.00 18.53 112 LYS B C 1
ATOM 1678 O O . LYS B 2 112 ? -0.641 -28.119 3.259 1.00 19.12 112 LYS B O 1
ATOM 1684 N N . PHE B 2 113 ? 0.798 -26.743 4.227 1.00 16.47 113 PHE B N 1
ATOM 1685 C CA . PHE B 2 113 ? 0.523 -25.580 3.424 1.00 16.21 113 PHE B CA 1
ATOM 1686 C C . PHE B 2 113 ? 1.475 -25.447 2.251 1.00 14.48 113 PHE B C 1
ATOM 1687 O O . PHE B 2 113 ? 1.326 -24.555 1.513 1.00 14.89 113 PHE B O 1
ATOM 1695 N N . GLY B 2 114 ? 2.460 -26.321 2.146 1.00 13.47 114 GLY B N 1
ATOM 1696 C CA . GLY B 2 114 ? 3.481 -26.169 1.146 1.00 12.88 114 GLY B CA 1
ATOM 1697 C C . GLY B 2 114 ? 4.479 -25.062 1.415 1.00 12.35 114 GLY B C 1
ATOM 1698 O O . GLY B 2 114 ? 5.075 -24.567 0.514 1.00 11.39 114 GLY B O 1
ATOM 1699 N N . ALA B 2 115 ? 4.672 -24.760 2.688 1.00 12.91 115 ALA B N 1
ATOM 1700 C CA . ALA B 2 115 ? 5.477 -23.621 3.094 1.00 12.77 115 ALA B CA 1
ATOM 1701 C C . ALA B 2 115 ? 6.471 -23.980 4.206 1.00 11.61 115 ALA B C 1
ATOM 1702 O O . ALA B 2 115 ? 6.462 -25.050 4.652 1.00 12.24 115 ALA B O 1
ATOM 1704 N N . LEU B 2 116 ? 7.263 -23.040 4.612 1.00 11.49 116 LEU B N 1
ATOM 1705 C CA . LEU B 2 116 ? 8.196 -23.284 5.703 1.00 12.41 116 LEU B CA 1
ATOM 1706 C C . LEU B 2 116 ? 7.473 -23.439 7.041 1.00 13.22 116 LEU B C 1
ATOM 1707 O O . LEU B 2 116 ? 7.620 -24.390 7.705 1.00 13.31 116 LEU B O 1
ATOM 1712 N N . PHE B 2 117 ? 6.737 -22.406 7.408 1.00 11.85 117 PHE B N 1
ATOM 1713 C CA . PHE B 2 117 ? 6.052 -22.348 8.676 1.00 13.16 117 PHE B CA 1
ATOM 1714 C C . PHE B 2 117 ? 4.629 -21.887 8.498 1.00 13.74 117 PHE B C 1
ATOM 1715 O O . PHE B 2 117 ? 4.335 -21.194 7.599 1.00 13.69 117 PHE B O 1
ATOM 1723 N N . SER B 2 118 ? 3.820 -22.231 9.464 1.00 14.07 118 SER B N 1
ATOM 1724 C CA . SER B 2 118 ? 2.529 -21.590 9.644 1.00 14.48 118 SER B CA 1
ATOM 1725 C C . SER B 2 118 ? 2.675 -20.846 11.005 1.00 16.15 118 SER B C 1
ATOM 1726 O O . SER B 2 118 ? 3.135 -21.405 11.960 1.00 15.50 118 SER B O 1
ATOM 1729 N N . VAL B 2 119 ? 2.255 -19.595 11.038 1.00 16.11 119 VAL B N 1
ATOM 1730 C CA . VAL B 2 119 ? 2.482 -18.769 12.189 1.00 18.06 119 VAL B CA 1
ATOM 1731 C C . VAL B 2 119 ? 1.167 -18.180 12.683 1.00 20.69 119 VAL B C 1
ATOM 1732 O O . VAL B 2 119 ? 0.452 -17.643 11.926 1.00 18.52 119 VAL B O 1
ATOM 1736 N N . TYR B 2 120 ? 0.901 -18.311 13.983 1.00 23.58 120 TYR B N 1
ATOM 1737 C CA . TYR B 2 120 ? -0.420 -18.068 14.585 1.00 28.42 120 TYR B CA 1
ATOM 1738 C C . TYR B 2 120 ? -0.246 -17.084 15.722 1.00 31.57 120 TYR B C 1
ATOM 1739 O O . TYR B 2 120 ? 0.768 -17.023 16.353 1.00 31.73 120 TYR B O 1
ATOM 1748 N N . GLU B 2 121 ? -1.295 -16.339 15.965 1.00 34.84 121 GLU B N 1
ATOM 1749 C CA . GLU B 2 121 ? -1.355 -15.466 17.101 1.00 38.55 121 GLU B CA 1
ATOM 1750 C C . GLU B 2 121 ? -1.878 -16.189 18.323 1.00 40.74 121 GLU B C 1
ATOM 1751 O O . GLU B 2 121 ? -1.503 -15.894 19.412 1.00 40.63 121 GLU B O 1
ATOM 1757 N N . LYS B 2 122 ? -2.842 -17.057 18.120 1.00 43.59 122 LYS B N 1
ATOM 1758 C CA . LYS B 2 122 ? -3.493 -17.651 19.255 1.00 46.39 122 LYS B CA 1
ATOM 1759 C C . LYS B 2 122 ? -3.299 -19.088 19.225 1.00 48.00 122 LYS B C 1
ATOM 1760 O O . LYS B 2 122 ? -3.089 -19.699 20.208 1.00 48.94 122 LYS B O 1
ATOM 1766 N N . GLY B 2 123 ? -3.345 -19.660 18.084 1.00 50.12 123 GLY B N 1
ATOM 1767 C CA . GLY B 2 123 ? -3.184 -21.048 18.101 1.00 52.29 123 GLY B CA 1
ATOM 1768 C C . GLY B 2 123 ? -3.943 -21.479 16.919 1.00 53.91 123 GLY B C 1
ATOM 1769 O O . GLY B 2 123 ? -4.818 -20.787 16.410 1.00 53.92 123 GLY B O 1
ATOM 1770 N N . PRO B 2 124 ? -3.539 -22.643 16.489 1.00 54.94 124 PRO B N 1
ATOM 1771 C CA . PRO B 2 124 ? -3.892 -23.175 15.206 1.00 55.69 124 PRO B CA 1
ATOM 1772 C C . PRO B 2 124 ? -5.387 -23.256 15.214 1.00 56.49 124 PRO B C 1
ATOM 1773 O O . PRO B 2 124 ? -6.059 -22.424 14.646 1.00 56.89 124 PRO B O 1
ATOM 1777 N N . GLY B 2 125 ? -5.932 -24.219 15.916 1.00 57.01 125 GLY B N 1
ATOM 1778 C CA . GLY B 2 125 ? -7.364 -24.230 16.066 1.00 57.40 125 GLY B CA 1
ATOM 1779 C C . GLY B 2 125 ? -7.627 -24.276 17.545 1.00 57.68 125 GLY B C 1
ATOM 1780 O O . GLY B 2 125 ? -7.159 -25.196 18.239 1.00 57.98 125 GLY B O 1
ATOM 1781 N N . ILE B 2 126 ? -8.346 -23.275 18.046 1.00 57.60 126 ILE B N 1
ATOM 1782 C CA . ILE B 2 126 ? -8.989 -22.266 17.226 1.00 57.09 126 ILE B CA 1
ATOM 1783 C C . ILE B 2 126 ? -8.429 -20.824 17.621 1.00 56.86 126 ILE B C 1
ATOM 1784 O O . ILE B 2 126 ? -7.817 -20.652 18.660 1.00 56.98 126 ILE B O 1
ATOM 1789 N N . ASP B 2 127 ? -8.546 -19.800 16.791 1.00 55.93 127 ASP B N 1
ATOM 1790 C CA . ASP B 2 127 ? -9.217 -19.798 15.513 1.00 54.99 127 ASP B CA 1
ATOM 1791 C C . ASP B 2 127 ? -8.206 -18.866 14.848 1.00 53.77 127 ASP B C 1
ATOM 1792 O O . ASP B 2 127 ? -7.168 -18.547 15.446 1.00 54.06 127 ASP B O 1
ATOM 1797 N N . HIS B 2 128 ? -8.394 -18.545 13.590 1.00 51.51 128 HIS B N 1
ATOM 1798 C CA . HIS B 2 128 ? -7.596 -17.514 13.021 1.00 49.44 128 HIS B CA 1
ATOM 1799 C C . HIS B 2 128 ? -6.165 -18.011 13.164 1.00 47.07 128 HIS B C 1
ATOM 1800 O O . HIS B 2 128 ? -5.441 -17.721 14.126 1.00 47.10 128 HIS B O 1
ATOM 1807 N N . ALA B 2 129 ? -5.798 -18.889 12.250 1.00 43.98 129 ALA B N 1
ATOM 1808 C CA . ALA B 2 129 ? -6.003 -18.821 10.820 1.00 40.24 129 ALA B CA 1
ATOM 1809 C C . ALA B 2 129 ? -4.686 -18.337 10.218 1.00 36.51 129 ALA B C 1
ATOM 1810 O O . ALA B 2 129 ? -4.464 -17.189 10.113 1.00 37.31 129 ALA B O 1
ATOM 1812 N N . PRO B 2 130 ? -3.814 -19.266 9.910 1.00 32.94 130 PRO B N 1
ATOM 1813 C CA . PRO B 2 130 ? -2.367 -19.106 9.811 1.00 28.93 130 PRO B CA 1
ATOM 1814 C C . PRO B 2 130 ? -1.822 -18.023 8.895 1.00 24.05 130 PRO B C 1
ATOM 1815 O O . PRO B 2 130 ? -2.383 -17.745 7.898 1.00 24.76 130 PRO B O 1
ATOM 1819 N N . MET B 2 131 ? -0.681 -17.462 9.238 1.00 20.97 131 MET B N 1
ATOM 1820 C CA . MET B 2 131 ? 0.089 -16.694 8.270 1.00 18.41 131 MET B CA 1
ATOM 1821 C C . MET B 2 131 ? 1.035 -17.679 7.635 1.00 17.45 131 MET B C 1
ATOM 1822 O O . MET B 2 131 ? 1.737 -18.318 8.304 1.00 17.09 131 MET B O 1
ATOM 1827 N N . VAL B 2 132 ? 1.020 -17.771 6.339 1.00 16.03 132 VAL B N 1
ATOM 1828 C CA . VAL B 2 132 ? 1.833 -18.697 5.644 1.00 15.50 132 VAL B CA 1
ATOM 1829 C C . VAL B 2 132 ? 3.211 -18.051 5.419 1.00 14.90 132 VAL B C 1
ATOM 1830 O O . VAL B 2 132 ? 3.272 -17.014 4.888 1.00 15.45 132 VAL B O 1
ATOM 1834 N N . VAL B 2 133 ? 4.270 -18.723 5.865 1.00 13.03 133 VAL B N 1
ATOM 1835 C CA . VAL B 2 133 ? 5.602 -18.200 5.754 1.00 12.67 133 VAL B CA 1
ATOM 1836 C C . VAL B 2 133 ? 6.465 -19.041 4.805 1.00 10.95 133 VAL B C 1
ATOM 1837 O O . VAL B 2 133 ? 6.634 -20.162 5.022 1.00 11.41 133 VAL B O 1
ATOM 1841 N N . VAL B 2 134 ? 6.967 -18.411 3.764 1.00 10.47 134 VAL B N 1
ATOM 1842 C CA . VAL B 2 134 ? 7.687 -19.063 2.704 1.00 10.79 134 VAL B CA 1
ATOM 1843 C C . VAL B 2 134 ? 9.145 -18.702 2.891 1.00 11.99 134 VAL B C 1
ATOM 1844 O O . VAL B 2 134 ? 9.396 -17.610 3.204 1.00 12.79 134 VAL B O 1
ATOM 1848 N N . PHE B 2 135 ? 10.028 -19.650 2.702 1.00 12.08 135 PHE B N 1
ATOM 1849 C CA . PHE B 2 135 ? 11.442 -19.401 2.877 1.00 13.83 135 PHE B CA 1
ATOM 1850 C C . PHE B 2 135 ? 12.119 -19.000 1.583 1.00 15.11 135 PHE B C 1
ATOM 1851 O O . PHE B 2 135 ? 11.940 -19.606 0.581 1.00 15.40 135 PHE B O 1
ATOM 1859 N N . LEU B 2 136 ? 12.933 -17.966 1.638 1.00 17.20 136 LEU B N 1
ATOM 1860 C CA . LEU B 2 136 ? 13.879 -17.691 0.580 1.00 19.87 136 LEU B CA 1
ATOM 1861 C C . LEU B 2 136 ? 15.271 -18.173 0.981 1.00 21.87 136 LEU B C 1
ATOM 1862 O O . LEU B 2 136 ? 15.873 -17.613 1.833 1.00 21.58 136 LEU B O 1
ATOM 1867 N N . GLU B 2 137 ? 15.744 -19.218 0.346 1.00 25.31 137 GLU B N 1
ATOM 1868 C CA . GLU B 2 137 ? 17.062 -19.778 0.600 1.00 30.54 137 GLU B CA 1
ATOM 1869 C C . GLU B 2 137 ? 18.174 -18.882 0.178 1.00 31.86 137 GLU B C 1
ATOM 1870 O O . GLU B 2 137 ? 17.981 -18.054 -0.656 1.00 30.83 137 GLU B O 1
ATOM 1876 N N . PRO B 2 138 ? 19.355 -19.128 0.711 1.00 33.60 138 PRO B N 1
ATOM 1877 C CA . PRO B 2 138 ? 20.553 -18.513 0.191 1.00 34.46 138 PRO B CA 1
ATOM 1878 C C . PRO B 2 138 ? 20.699 -18.556 -1.330 1.00 34.71 138 PRO B C 1
ATOM 1879 O O . PRO B 2 138 ? 20.275 -19.489 -1.966 1.00 34.96 138 PRO B O 1
ATOM 1883 N N . ASP B 2 139 ? 21.237 -17.493 -1.901 1.00 34.94 139 ASP B N 1
ATOM 1884 C CA . ASP B 2 139 ? 21.725 -17.474 -3.278 1.00 35.29 139 ASP B CA 1
ATOM 1885 C C . ASP B 2 139 ? 20.644 -17.516 -4.303 1.00 34.38 139 ASP B C 1
ATOM 1886 O O . ASP B 2 139 ? 20.899 -17.617 -5.467 1.00 34.47 139 ASP B O 1
ATOM 1891 N N . LYS B 2 140 ? 19.419 -17.481 -3.845 1.00 32.47 140 LYS B N 1
ATOM 1892 C CA . LYS B 2 140 ? 18.292 -17.612 -4.704 1.00 30.45 140 LYS B CA 1
ATOM 1893 C C . LYS B 2 140 ? 17.665 -16.226 -4.951 1.00 27.83 140 LYS B C 1
ATOM 1894 O O . LYS B 2 140 ? 17.475 -15.471 -4.057 1.00 25.46 140 LYS B O 1
ATOM 1900 N N . GLY B 2 141 ? 17.414 -15.917 -6.198 1.00 26.26 141 GLY B N 1
ATOM 1901 C CA . GLY B 2 141 ? 16.647 -14.746 -6.533 1.00 24.36 141 GLY B CA 1
ATOM 1902 C C . GLY B 2 141 ? 15.147 -14.926 -6.374 1.00 23.39 141 GLY B C 1
ATOM 1903 O O . GLY B 2 141 ? 14.684 -15.937 -5.963 1.00 23.35 141 GLY B O 1
ATOM 1904 N N . ILE B 2 142 ? 14.397 -13.914 -6.738 1.00 21.64 142 ILE B N 1
ATOM 1905 C CA . ILE B 2 142 ? 12.957 -14.023 -6.735 1.00 20.29 142 ILE B CA 1
ATOM 1906 C C . ILE B 2 142 ? 12.372 -13.641 -8.118 1.00 19.23 142 ILE B C 1
ATOM 1907 O O . ILE B 2 142 ? 12.937 -12.815 -8.755 1.00 19.72 142 ILE B O 1
ATOM 1912 N N . SER B 2 143 ? 11.327 -14.306 -8.584 1.00 18.45 143 SER B N 1
ATOM 1913 C CA . SER B 2 143 ? 10.664 -13.877 -9.802 1.00 17.67 143 SER B CA 1
ATOM 1914 C C . SER B 2 143 ? 9.154 -13.769 -9.648 1.00 16.72 143 SER B C 1
ATOM 1915 O O . SER B 2 143 ? 8.656 -14.118 -8.669 1.00 14.51 143 SER B O 1
ATOM 1918 N N . ALA B 2 144 ? 8.486 -13.304 -10.686 1.00 14.99 144 ALA B N 1
ATOM 1919 C CA . ALA B 2 144 ? 7.059 -13.180 -10.609 1.00 14.19 144 ALA B CA 1
ATOM 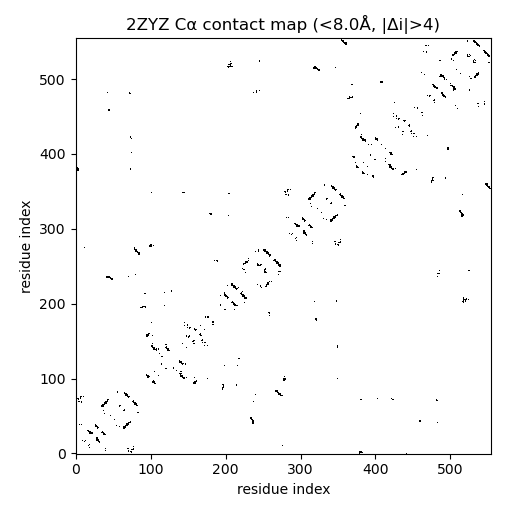1920 C C . ALA B 2 144 ? 6.364 -14.455 -10.160 1.00 13.68 144 ALA B C 1
ATOM 1921 O O . ALA B 2 144 ? 5.416 -14.396 -9.457 1.00 13.18 144 ALA B O 1
ATOM 1923 N N . THR B 2 145 ? 6.845 -15.578 -10.611 1.00 12.76 145 THR B N 1
ATOM 1924 C CA . THR B 2 145 ? 6.165 -16.815 -10.340 1.00 13.72 145 THR B CA 1
ATOM 1925 C C . THR B 2 145 ? 6.215 -17.171 -8.859 1.00 12.67 145 THR B C 1
ATOM 1926 O O . THR B 2 145 ? 5.361 -17.769 -8.364 1.00 12.77 145 THR B O 1
ATOM 1930 N N . ASP B 2 146 ? 7.262 -16.774 -8.167 1.00 12.92 146 ASP B N 1
ATOM 1931 C CA . ASP B 2 146 ? 7.312 -16.948 -6.730 1.00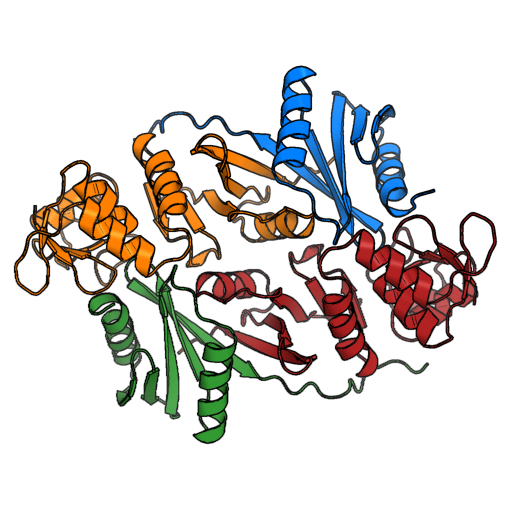 14.62 146 ASP B CA 1
ATOM 1932 C C . ASP B 2 146 ? 6.184 -16.215 -6.015 1.00 13.05 146 ASP B C 1
ATOM 1933 O O . ASP B 2 146 ? 5.719 -16.657 -5.036 1.00 12.81 146 ASP B O 1
ATOM 1938 N N . ILE B 2 147 ? 5.839 -15.080 -6.549 1.00 11.94 147 ILE B N 1
ATOM 1939 C CA . ILE B 2 147 ? 4.858 -14.245 -5.942 1.00 12.48 147 ILE B CA 1
ATOM 1940 C C . ILE B 2 147 ? 3.430 -14.755 -6.084 1.00 12.37 147 ILE B C 1
ATOM 1941 O O . ILE B 2 147 ? 2.707 -14.834 -5.143 1.00 13.22 147 ILE B O 1
ATOM 1946 N N . THR B 2 148 ? 3.073 -15.156 -7.277 1.00 12.69 148 THR B N 1
ATOM 1947 C CA . THR B 2 148 ? 1.790 -15.812 -7.449 1.00 12.50 148 THR B CA 1
ATOM 1948 C C . THR B 2 148 ? 1.691 -17.164 -6.730 1.00 12.10 148 THR B C 1
ATOM 1949 O O . THR B 2 148 ? 0.641 -17.565 -6.316 1.00 13.32 148 THR B O 1
ATOM 1953 N N . ARG B 2 149 ? 2.794 -17.861 -6.620 1.00 11.83 149 ARG B N 1
ATOM 1954 C CA . ARG B 2 149 ? 2.804 -19.112 -5.921 1.00 11.80 149 ARG B CA 1
ATOM 1955 C C . ARG B 2 149 ? 2.480 -18.845 -4.455 1.00 11.20 149 ARG B C 1
ATOM 1956 O O . ARG B 2 149 ? 1.668 -19.480 -3.909 1.00 10.48 149 ARG B O 1
ATOM 1964 N N . GLY B 2 150 ? 3.127 -17.858 -3.848 1.00 10.43 150 GLY B N 1
ATOM 1965 C CA . GLY B 2 150 ? 2.756 -17.540 -2.497 1.00 11.27 150 GLY B CA 1
ATOM 1966 C C . GLY B 2 150 ? 1.284 -17.165 -2.336 1.00 12.08 150 GLY B C 1
ATOM 1967 O O . GLY B 2 150 ? 0.680 -17.525 -1.414 1.00 11.88 150 GLY B O 1
ATOM 1968 N N . GLY B 2 151 ? 0.779 -16.434 -3.277 1.00 12.27 151 GLY B N 1
ATOM 1969 C CA . GLY B 2 151 ? -0.612 -16.085 -3.250 1.00 14.38 151 GLY B CA 1
ATOM 1970 C C . GLY B 2 151 ? -1.534 -17.278 -3.264 1.00 13.56 151 GLY B C 1
ATOM 1971 O O . GLY B 2 151 ? -2.551 -17.276 -2.644 1.00 15.24 151 GLY B O 1
ATOM 1972 N N . ARG B 2 152 ? -1.118 -18.302 -3.962 1.00 12.45 152 ARG B N 1
ATOM 1973 C CA . ARG B 2 152 ? -1.844 -19.559 -3.994 1.00 12.91 152 ARG B CA 1
ATOM 1974 C C . ARG B 2 152 ? -1.787 -20.368 -2.716 1.00 14.26 152 ARG B C 1
ATOM 1975 O O . ARG B 2 152 ? -2.718 -21.003 -2.358 1.00 13.63 152 ARG B O 1
ATOM 1983 N N . LEU B 2 153 ? -0.647 -20.333 -2.058 1.00 13.38 153 LEU B N 1
ATOM 1984 C CA . LEU B 2 153 ? -0.507 -20.963 -0.790 1.00 13.76 153 LEU B CA 1
ATOM 1985 C C . LEU B 2 153 ? -1.350 -20.316 0.300 1.00 14.83 153 LEU B C 1
ATOM 1986 O O . LEU B 2 153 ? -1.691 -20.949 1.218 1.00 15.70 153 LEU B O 1
ATOM 1991 N N . SER B 2 154 ? -1.619 -19.035 0.141 1.00 15.59 154 SER B N 1
ATOM 1992 C CA . SER B 2 154 ? -2.408 -18.270 1.094 1.00 18.00 154 SER B CA 1
ATOM 1993 C C . SER B 2 154 ? -3.791 -18.883 1.295 1.00 20.32 154 SER B C 1
ATOM 1994 O O . SER B 2 154 ? -4.376 -19.342 0.377 1.00 19.96 154 SER B O 1
ATOM 1997 N N . HIS B 2 155 ? -4.298 -18.821 2.498 1.00 22.31 155 HIS B N 1
ATOM 1998 C CA . HIS B 2 155 ? -5.674 -19.158 2.761 1.00 26.04 155 HIS B CA 1
ATOM 1999 C C . HIS B 2 155 ? -6.558 -17.914 2.877 1.00 26.71 155 HIS B C 1
ATOM 2000 O O . HIS B 2 155 ? -7.666 -18.036 3.287 1.00 28.57 155 HIS B O 1
ATOM 2007 N N . SER B 2 156 ? -6.047 -16.733 2.543 1.00 27.04 156 SER B N 1
ATOM 2008 C CA . SER B 2 156 ? -6.814 -15.492 2.566 1.00 27.17 156 SER B CA 1
ATOM 2009 C C . SER B 2 156 ? -7.291 -15.055 1.200 1.00 27.10 156 SER B C 1
ATOM 2010 O O . SER B 2 156 ? -6.640 -15.306 0.234 1.00 26.65 156 SER B O 1
ATOM 2013 N N . VAL B 2 157 ? -8.437 -14.396 1.148 1.00 27.17 157 VAL B N 1
ATOM 2014 C CA . VAL B 2 157 ? -8.936 -13.947 -0.127 1.00 27.34 157 VAL B CA 1
ATOM 2015 C C . VAL B 2 157 ? -8.058 -12.864 -0.722 1.00 26.24 157 VAL B C 1
ATOM 2016 O O . VAL B 2 157 ? -8.047 -12.660 -1.903 1.00 27.90 157 VAL B O 1
ATOM 2020 N N . ARG B 2 158 ? -7.313 -12.209 0.145 1.00 25.22 158 ARG B N 1
ATOM 2021 C CA . ARG B 2 158 ? -6.352 -11.203 -0.192 1.00 23.77 158 ARG B CA 1
ATOM 2022 C C . ARG B 2 158 ? -5.025 -11.798 -0.678 1.00 21.94 158 ARG B C 1
ATOM 2023 O O . ARG B 2 158 ? -4.203 -11.087 -1.110 1.00 20.37 158 ARG B O 1
ATOM 2031 N N . LYS B 2 159 ? -4.895 -13.110 -0.586 1.00 20.93 159 LYS B N 1
ATOM 2032 C CA . LYS B 2 159 ? -3.743 -13.834 -1.091 1.00 19.63 159 LYS B CA 1
ATOM 2033 C C . LYS B 2 159 ? -2.471 -13.349 -0.406 1.00 19.18 159 LYS B C 1
ATOM 2034 O O . LYS B 2 159 ? -1.472 -13.271 -0.999 1.00 19.23 159 LYS B O 1
ATOM 2040 N N . THR B 2 160 ? -2.582 -13.074 0.872 1.00 17.84 160 THR B N 1
ATOM 2041 C CA . THR B 2 160 ? -1.488 -12.564 1.672 1.00 18.56 160 THR B CA 1
ATOM 2042 C C . THR B 2 160 ? -0.533 -13.668 2.160 1.00 17.24 160 THR B C 1
ATOM 2043 O O . THR B 2 160 ? -0.973 -14.708 2.522 1.00 17.60 160 THR B O 1
ATOM 2047 N N . TRP B 2 161 ? 0.764 -13.411 2.133 1.00 14.34 161 TRP B N 1
ATOM 2048 C CA . TRP B 2 161 ? 1.756 -14.399 2.490 1.00 13.97 161 TRP B CA 1
ATOM 2049 C C . TRP B 2 161 ? 3.022 -13.653 2.873 1.00 13.20 161 TRP B C 1
ATOM 2050 O O . TRP B 2 161 ? 3.154 -12.538 2.564 1.00 14.22 161 TRP B O 1
ATOM 2061 N N . THR B 2 162 ? 3.914 -14.320 3.580 1.00 13.90 162 THR B N 1
ATOM 2062 C CA . THR B 2 162 ? 5.132 -13.696 4.027 1.00 12.82 162 THR B CA 1
ATOM 2063 C C . THR B 2 162 ? 6.351 -14.412 3.519 1.00 12.68 162 THR B C 1
ATOM 2064 O O . THR B 2 162 ? 6.373 -15.553 3.577 1.00 12.77 162 THR B O 1
ATOM 2068 N N . LEU B 2 163 ? 7.364 -13.700 3.097 1.00 12.11 163 LEU B N 1
ATOM 2069 C CA . LEU B 2 163 ? 8.607 -14.288 2.691 1.00 12.11 163 LEU B CA 1
ATOM 2070 C C . LEU B 2 163 ? 9.603 -14.037 3.814 1.00 12.30 163 LEU B C 1
ATOM 2071 O O . LEU B 2 163 ? 9.751 -12.944 4.220 1.00 14.00 163 LEU B O 1
ATOM 2076 N N . ALA B 2 164 ? 10.250 -15.072 4.301 1.00 11.75 164 ALA B N 1
ATOM 2077 C CA . ALA B 2 164 ? 11.266 -14.941 5.331 1.00 11.99 164 ALA B CA 1
ATOM 2078 C C . ALA B 2 164 ? 12.627 -15.299 4.773 1.00 13.03 164 ALA B C 1
ATOM 2079 O O . ALA B 2 164 ? 12.733 -16.241 4.116 1.00 13.47 164 ALA B O 1
ATOM 2081 N N . THR B 2 165 ? 13.641 -14.519 5.098 1.00 13.37 165 THR B N 1
ATOM 2082 C CA . THR B 2 165 ? 14.991 -14.850 4.716 1.00 15.24 165 THR B CA 1
ATOM 2083 C C . THR B 2 165 ? 15.984 -14.339 5.768 1.00 14.43 165 THR B C 1
ATOM 2084 O O . THR B 2 165 ? 15.648 -13.561 6.579 1.00 15.49 165 THR B O 1
ATOM 2088 N N . VAL B 2 166 ? 17.212 -14.801 5.705 1.00 15.77 166 VAL B N 1
ATOM 2089 C CA . VAL B 2 166 ? 18.254 -14.226 6.533 1.00 16.06 166 VAL B CA 1
ATOM 2090 C C . VAL B 2 166 ? 19.296 -13.645 5.613 1.00 16.34 166 VAL B C 1
ATOM 2091 O O . VAL B 2 166 ? 19.750 -14.322 4.808 1.00 17.08 166 VAL B O 1
ATOM 2095 N N . LEU B 2 167 ? 19.603 -12.381 5.741 1.00 16.78 167 LEU B N 1
ATOM 2096 C CA . LEU B 2 167 ? 20.556 -11.750 4.861 1.00 18.82 167 LEU B CA 1
ATOM 2097 C C . LEU B 2 167 ? 21.950 -12.207 5.212 1.00 18.67 167 LEU B C 1
ATOM 2098 O O . LEU B 2 167 ? 22.343 -12.127 6.291 1.00 19.24 167 LEU B O 1
ATOM 2103 N N . ARG B 2 168 ? 22.648 -12.711 4.252 1.00 20.32 168 ARG B N 1
ATOM 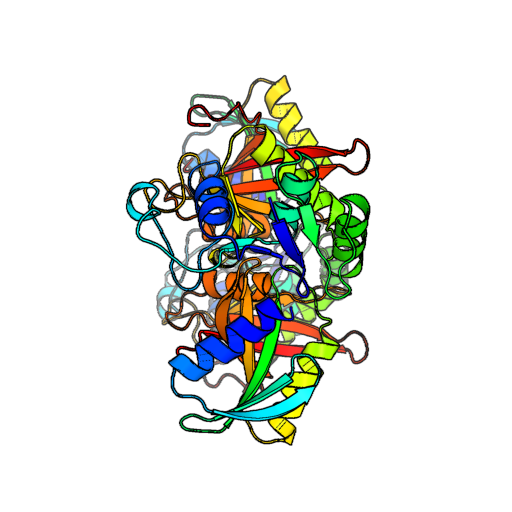2104 C CA . ARG B 2 168 ? 23.961 -13.241 4.515 1.00 22.20 168 ARG B CA 1
ATOM 2105 C C . ARG B 2 168 ? 24.934 -12.225 5.130 1.00 21.75 168 ARG B C 1
ATOM 2106 O O . ARG B 2 168 ? 25.617 -12.523 6.070 1.00 23.28 168 ARG B O 1
ATOM 2114 N N . GLN B 2 169 ? 24.940 -11.024 4.597 1.00 22.62 169 GLN B N 1
ATOM 2115 C CA . GLN B 2 169 ? 25.848 -9.999 5.072 1.00 22.90 169 GLN B CA 1
ATOM 2116 C C . GLN B 2 169 ? 25.720 -9.731 6.521 1.00 22.62 169 GLN B C 1
ATOM 2117 O O . GLN B 2 169 ? 26.679 -9.747 7.214 1.00 21.89 169 GLN B O 1
ATOM 2123 N N . THR B 2 170 ? 24.508 -9.451 6.960 1.00 20.58 170 THR B N 1
ATOM 2124 C CA . THR B 2 170 ? 24.230 -9.006 8.296 1.00 21.67 170 THR B CA 1
ATOM 2125 C C . THR B 2 170 ? 23.739 -10.066 9.277 1.00 21.16 170 THR B C 1
ATOM 2126 O O . THR B 2 170 ? 23.763 -9.863 10.425 1.00 21.24 170 THR B O 1
ATOM 2130 N N . GLY B 2 171 ? 23.218 -11.166 8.771 1.00 21.99 171 GLY B N 1
ATOM 2131 C CA . GLY B 2 171 ? 22.355 -12.051 9.563 1.00 22.70 171 GLY B CA 1
ATOM 2132 C C . GLY B 2 171 ? 20.972 -11.519 9.942 1.00 23.03 171 GLY B C 1
ATOM 2133 O O . GLY B 2 171 ? 20.281 -12.076 10.741 1.00 24.45 171 GLY B O 1
ATOM 2134 N N . GLU B 2 172 ? 20.594 -10.396 9.390 1.00 22.62 172 GLU B N 1
ATOM 2135 C CA . GLU B 2 172 ? 19.294 -9.817 9.735 1.00 22.26 172 GLU B CA 1
ATOM 2136 C C . GLU B 2 172 ? 18.251 -10.863 9.284 1.00 20.02 172 GLU B C 1
ATOM 2137 O O . GLU B 2 172 ? 18.356 -11.323 8.206 1.00 18.39 172 GLU B O 1
ATOM 2143 N N . VAL B 2 173 ? 17.280 -11.213 10.115 1.00 18.52 173 VAL B N 1
ATOM 2144 C CA . VAL B 2 173 ? 16.046 -11.802 9.580 1.00 17.33 173 VAL B CA 1
ATOM 2145 C C . VAL B 2 173 ? 15.252 -10.715 8.887 1.00 17.38 173 VAL B C 1
ATOM 2146 O O . VAL B 2 173 ? 15.055 -9.701 9.443 1.00 19.11 173 VAL B O 1
ATOM 2150 N N . VAL B 2 174 ? 14.798 -10.984 7.667 1.00 15.11 174 VAL B N 1
ATOM 2151 C CA . VAL B 2 174 ? 13.990 -10.028 6.918 1.00 15.79 174 VAL B CA 1
ATOM 2152 C C . VAL B 2 174 ? 12.679 -10.660 6.459 1.00 14.57 174 VAL B C 1
ATOM 2153 O O . VAL B 2 174 ? 12.679 -11.673 5.759 1.00 14.27 174 VAL B O 1
ATOM 2157 N N . LEU B 2 175 ? 11.563 -10.058 6.859 1.00 14.59 175 LEU B N 1
ATOM 2158 C CA . LEU B 2 175 ? 10.259 -10.561 6.501 1.00 14.22 175 LEU B CA 1
ATOM 2159 C C . LEU B 2 175 ? 9.621 -9.576 5.533 1.00 13.43 175 LEU B C 1
ATOM 2160 O O . LEU B 2 175 ? 9.588 -8.428 5.820 1.00 13.92 175 LEU B O 1
ATOM 2165 N N . LEU B 2 176 ? 9.141 -10.061 4.407 1.00 12.83 176 LEU B N 1
ATOM 2166 C CA . LEU B 2 176 ? 8.361 -9.276 3.477 1.00 12.19 176 LEU B CA 1
ATOM 2167 C C . LEU B 2 176 ? 6.904 -9.745 3.412 1.00 11.69 176 LEU B C 1
ATOM 2168 O O . LEU B 2 176 ? 6.674 -10.879 3.336 1.00 13.23 176 LEU B O 1
ATOM 2173 N N . GLY B 2 177 ? 5.964 -8.842 3.399 1.00 12.07 177 GLY B N 1
ATOM 2174 C CA . GLY B 2 177 ? 4.580 -9.212 3.296 1.00 12.58 177 GLY B CA 1
ATOM 2175 C C . GLY B 2 177 ? 4.036 -8.834 1.953 1.00 14.05 177 GLY B C 1
ATOM 2176 O O . GLY B 2 177 ? 4.305 -7.783 1.480 1.00 14.48 177 GLY B O 1
ATOM 2177 N N . PHE B 2 178 ? 3.299 -9.765 1.374 1.00 12.84 178 PHE B N 1
ATOM 2178 C CA . PHE B 2 178 ? 2.742 -9.634 0.058 1.00 12.49 178 PHE B CA 1
ATOM 2179 C C . PHE B 2 178 ? 1.244 -9.791 0.126 1.00 13.74 178 PHE B C 1
ATOM 2180 O O . PHE B 2 178 ? 0.756 -10.446 0.966 1.00 14.17 178 PHE B O 1
ATOM 2188 N N . GLY B 2 179 ? 0.540 -9.207 -0.815 1.00 13.52 179 GLY B N 1
ATOM 2189 C CA . GLY B 2 179 ? -0.888 -9.388 -0.911 1.00 15.30 179 GLY B CA 1
ATOM 2190 C C . GLY B 2 179 ? -1.394 -8.941 -2.263 1.00 16.26 179 GLY B C 1
ATOM 2191 O O . GLY B 2 179 ? -0.839 -8.100 -2.850 1.00 15.79 179 GLY B O 1
ATOM 2192 N N . TRP B 2 180 ? -2.510 -9.481 -2.726 1.00 17.57 180 TRP B N 1
ATOM 2193 C CA . TRP B 2 180 ? -3.012 -9.146 -4.045 1.00 18.29 180 TRP B CA 1
ATOM 2194 C C . TRP B 2 180 ? -3.536 -7.700 -4.081 1.00 18.66 180 TRP B C 1
ATOM 2195 O O . TRP B 2 180 ? -4.167 -7.271 -3.193 1.00 19.25 180 TRP B O 1
ATOM 2206 N N . ALA B 2 181 ? -3.205 -6.979 -5.135 1.00 18.42 181 ALA B N 1
ATOM 2207 C CA . ALA B 2 181 ? -3.561 -5.582 -5.293 1.00 18.78 181 ALA B CA 1
ATOM 2208 C C . ALA B 2 181 ? -4.571 -5.419 -6.416 1.00 20.63 181 ALA B C 1
ATOM 2209 O O . ALA B 2 181 ? -4.234 -5.562 -7.519 1.00 20.59 181 ALA B O 1
ATOM 2211 N N . ARG B 2 182 ? -5.796 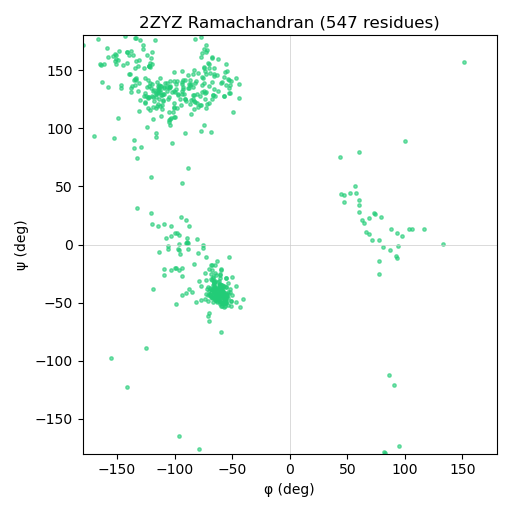-5.078 -6.083 1.00 22.40 182 ARG B N 1
ATOM 2212 C CA . ARG B 2 182 ? -6.775 -4.893 -7.141 1.00 26.07 182 ARG B CA 1
ATOM 2213 C C . ARG B 2 182 ? -6.820 -3.457 -7.717 1.00 26.12 182 ARG B C 1
ATOM 2214 O O . ARG B 2 182 ? -7.742 -2.772 -7.556 1.00 25.93 182 ARG B O 1
ATOM 2222 N N . LEU B 2 183 ? -5.763 -3.021 -8.374 1.00 26.17 183 LEU B N 1
ATOM 2223 C CA . LEU B 2 183 ? -5.670 -1.592 -8.730 1.00 25.96 183 LEU B CA 1
ATOM 2224 C C . LEU B 2 183 ? -6.595 -1.184 -9.874 1.00 25.80 183 LEU B C 1
ATOM 2225 O O . LEU B 2 183 ? -6.939 -1.992 -10.725 1.00 25.05 183 LEU B O 1
ATOM 2230 N N . MET C 1 21 ? 12.724 -39.531 13.733 1.00 41.28 1 MET C N 1
ATOM 2231 C CA . MET C 1 21 ? 13.192 -40.376 12.664 1.00 41.71 1 MET C CA 1
ATOM 2232 C C . MET C 1 21 ? 13.549 -41.818 13.064 1.00 40.62 1 MET C C 1
ATOM 2233 O O . MET C 1 21 ? 13.707 -42.637 12.218 1.00 42.00 1 MET C O 1
ATOM 2238 N N . ASP C 1 22 ? 13.697 -42.166 14.347 1.00 38.83 2 ASP C N 1
ATOM 2239 C CA . ASP C 1 22 ? 13.048 -43.333 14.888 1.00 36.07 2 ASP C CA 1
ATOM 2240 C C . ASP C 1 22 ? 11.633 -42.896 14.876 1.00 33.18 2 ASP C C 1
ATOM 2241 O O . ASP C 1 22 ? 10.854 -43.448 14.175 1.00 32.81 2 ASP C O 1
ATOM 2246 N N . VAL C 1 23 ? 11.316 -41.905 15.679 1.00 29.52 3 VAL C N 1
ATOM 2247 C CA . VAL C 1 23 ? 9.946 -41.648 16.006 1.00 27.06 3 VAL C CA 1
ATOM 2248 C C . VAL C 1 23 ? 9.070 -41.193 14.845 1.00 25.79 3 VAL C C 1
ATOM 2249 O O . VAL C 1 23 ? 7.942 -41.543 14.755 1.00 25.87 3 VAL C O 1
ATOM 2253 N N . LEU C 1 24 ? 9.638 -40.368 13.996 1.00 24.42 4 LEU C N 1
A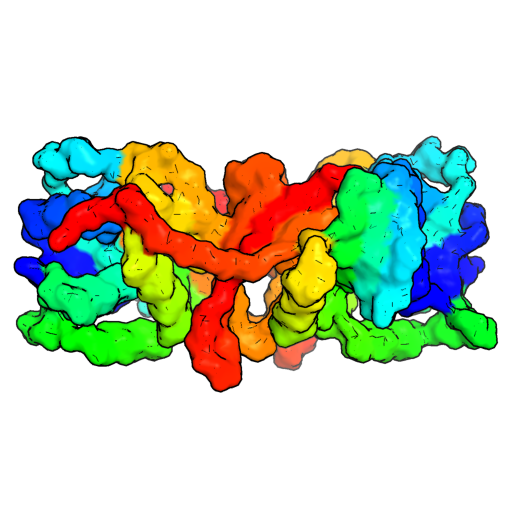TOM 2254 C CA . LEU C 1 24 ? 8.977 -39.931 12.778 1.00 23.73 4 LEU C CA 1
ATOM 2255 C C . LEU C 1 24 ? 8.701 -41.098 11.824 1.00 24.26 4 LEU C C 1
ATOM 2256 O O . LEU C 1 24 ? 7.615 -41.228 11.353 1.00 23.85 4 LEU C O 1
ATOM 2261 N N . GLN C 1 25 ? 9.692 -41.919 11.554 1.00 23.90 5 GLN C N 1
ATOM 2262 C CA . GLN C 1 25 ? 9.453 -43.098 10.776 1.00 24.52 5 GLN C CA 1
ATOM 2263 C C . GLN C 1 25 ? 8.405 -44.002 11.418 1.00 24.91 5 GLN C C 1
ATOM 2264 O O . GLN C 1 25 ? 7.582 -44.535 10.766 1.00 24.82 5 GLN C O 1
ATOM 2270 N N . GLU C 1 26 ? 8.459 -44.138 12.723 1.00 24.66 6 GLU C N 1
ATOM 2271 C CA . GLU C 1 26 ? 7.493 -44.947 13.418 1.00 25.09 6 GLU C CA 1
ATOM 2272 C C . GLU C 1 26 ? 6.093 -44.424 13.252 1.00 23.62 6 GLU C C 1
ATOM 2273 O O . GLU C 1 26 ? 5.192 -45.176 13.198 1.00 24.40 6 GLU C O 1
ATOM 2279 N N . GLN C 1 27 ? 5.929 -43.125 13.125 1.00 22.30 7 GLN C N 1
ATOM 2280 C CA . GLN C 1 27 ? 4.603 -42.545 12.907 1.00 21.19 7 GLN C CA 1
ATOM 2281 C C . GLN C 1 27 ? 3.962 -43.068 11.610 1.00 20.85 7 GLN C C 1
ATOM 2282 O O . GLN C 1 27 ? 2.787 -43.199 11.523 1.00 20.87 7 GLN C O 1
ATOM 2288 N N . VAL C 1 28 ? 4.782 -43.321 10.616 1.00 20.16 8 VAL C N 1
ATOM 2289 C CA . VAL C 1 28 ? 4.300 -43.819 9.356 1.00 20.98 8 VAL C CA 1
ATOM 2290 C C . VAL C 1 28 ? 3.800 -45.266 9.526 1.00 21.32 8 VAL C C 1
ATOM 2291 O O . VAL C 1 28 ? 2.776 -45.600 9.061 1.00 22.00 8 VAL C O 1
ATOM 2295 N N . PHE C 1 29 ? 4.549 -46.080 10.251 1.00 21.67 9 PHE C N 1
ATOM 2296 C CA . PHE C 1 29 ? 4.159 -47.466 10.477 1.00 22.45 9 PHE C CA 1
ATOM 2297 C C . PHE C 1 29 ? 2.843 -47.510 11.240 1.00 22.96 9 PHE C C 1
ATOM 2298 O O . PHE C 1 29 ? 1.962 -48.197 10.888 1.00 23.26 9 PHE C O 1
ATOM 2306 N N . LYS C 1 30 ? 2.739 -46.704 12.264 1.00 22.60 10 LYS C N 1
ATOM 2307 C CA . LYS C 1 30 ? 1.549 -46.632 13.061 1.00 24.52 10 LYS C CA 1
ATOM 2308 C C . LYS C 1 30 ? 0.358 -46.213 12.252 1.00 24.10 10 LYS C C 1
ATOM 2309 O O . LYS C 1 30 ? -0.689 -46.754 12.419 1.00 23.84 10 LYS C O 1
ATOM 2315 N N . ASP C 1 31 ? 0.541 -45.222 11.393 1.00 23.34 11 ASP C N 1
ATOM 2316 C CA . ASP C 1 31 ? -0.526 -44.739 10.536 1.00 23.76 11 ASP C CA 1
ATOM 2317 C C . ASP C 1 31 ? -0.990 -45.759 9.531 1.00 23.46 11 ASP C C 1
ATOM 2318 O O . ASP C 1 31 ? -2.129 -45.934 9.372 1.00 24.55 11 ASP C O 1
ATOM 2323 N N . LEU C 1 32 ? -0.073 -46.430 8.866 1.00 23.37 12 LEU C N 1
ATOM 2324 C CA . LEU C 1 32 ? -0.448 -47.440 7.908 1.00 23.20 12 LEU C CA 1
ATOM 2325 C C . LEU C 1 32 ? -1.179 -48.612 8.570 1.00 24.61 12 LEU C C 1
ATOM 2326 O O . LEU C 1 32 ? -2.109 -49.144 8.027 1.00 24.63 12 LEU C O 1
ATOM 2331 N N . LYS C 1 33 ? -0.690 -49.023 9.720 1.00 26.21 13 LYS C N 1
ATOM 2332 C CA . LYS C 1 33 ? -1.355 -50.052 10.482 1.00 28.63 13 LYS C CA 1
ATOM 2333 C C . LYS C 1 33 ? -2.786 -49.678 10.806 1.00 29.52 13 LYS C C 1
ATOM 2334 O O . LYS C 1 33 ? -3.665 -50.416 10.533 1.00 30.48 13 LYS C O 1
ATOM 2340 N N . SER C 1 34 ? -2.999 -48.495 11.341 1.00 30.93 14 SER C N 1
ATOM 2341 C CA . SER C 1 34 ? -4.337 -47.955 11.459 1.00 31.75 14 SER C CA 1
ATOM 2342 C C . SER C 1 34 ? -5.199 -47.975 10.222 1.00 32.10 14 SER C C 1
ATOM 2343 O O . SER C 1 34 ? -6.396 -48.079 10.318 1.00 32.65 14 SER C O 1
ATOM 2346 N N . ARG C 1 35 ? -4.602 -47.931 9.050 1.00 31.61 15 ARG C N 1
ATOM 2347 C CA . ARG C 1 35 ? -5.371 -47.867 7.831 1.00 31.51 15 ARG C CA 1
ATOM 2348 C C . ARG C 1 35 ? -5.541 -49.282 7.253 1.00 31.83 15 ARG C C 1
ATOM 2349 O O . ARG C 1 35 ? -6.000 -49.454 6.170 1.00 32.03 15 ARG C O 1
ATOM 2357 N N . GLY C 1 36 ? -5.135 -50.278 8.017 1.00 32.06 16 GLY C N 1
ATOM 2358 C CA . GLY C 1 36 ? -5.259 -51.665 7.609 1.00 32.29 16 GLY C CA 1
ATOM 2359 C C . GLY C 1 36 ? -4.222 -52.193 6.647 1.00 32.00 16 GLY C C 1
ATOM 2360 O O . GLY C 1 36 ? -4.444 -53.126 5.920 1.00 32.23 16 GLY C O 1
ATOM 2361 N N . PHE C 1 37 ? -3.059 -51.564 6.613 1.00 30.75 17 PHE C N 1
ATOM 2362 C CA . PHE C 1 37 ? -1.925 -52.146 5.930 1.00 30.20 17 PHE C CA 1
ATOM 2363 C C . PHE C 1 37 ? -1.171 -53.155 6.777 1.00 30.04 17 PHE C C 1
ATOM 2364 O O . PHE C 1 37 ? -1.106 -53.034 7.948 1.00 30.44 17 PHE C O 1
ATOM 2372 N N . LYS C 1 38 ? -0.565 -54.127 6.126 1.00 30.19 18 LYS C N 1
ATOM 2373 C CA . LYS C 1 38 ? 0.521 -54.801 6.765 1.00 30.00 18 LYS C CA 1
ATOM 2374 C C . LYS C 1 38 ? 1.859 -54.608 6.186 1.00 29.77 18 LYS C C 1
ATOM 2375 O O . LYS C 1 38 ? 2.023 -54.535 5.009 1.00 29.86 18 LYS C O 1
ATOM 2381 N N . ILE C 1 39 ? 2.844 -54.540 7.054 1.00 29.56 19 ILE C N 1
ATOM 2382 C CA . ILE C 1 39 ? 4.173 -54.315 6.593 1.00 29.10 19 ILE C CA 1
ATOM 2383 C C . ILE C 1 39 ? 4.784 -55.614 6.159 1.00 29.48 19 ILE C C 1
ATOM 2384 O O . ILE C 1 39 ? 4.782 -56.556 6.926 1.00 30.01 19 ILE C O 1
ATOM 2389 N N . ILE C 1 40 ? 5.339 -55.640 4.955 1.00 28.78 20 ILE C N 1
ATOM 2390 C CA . ILE C 1 40 ? 5.777 -56.864 4.301 1.00 29.51 20 ILE C CA 1
ATOM 2391 C C . ILE C 1 40 ? 7.266 -57.040 4.475 1.00 30.40 20 ILE C C 1
ATOM 2392 O O . ILE C 1 40 ? 7.700 -58.040 4.956 1.00 30.58 20 ILE C O 1
ATOM 2397 N N . GLU C 1 41 ? 8.031 -56.016 4.149 1.00 30.10 21 GLU C N 1
ATOM 2398 C CA . GLU C 1 41 ? 9.472 -56.073 4.174 1.00 31.65 21 GLU C CA 1
ATOM 2399 C C . GLU C 1 41 ? 10.096 -54.682 4.293 1.00 31.71 21 GLU C C 1
ATOM 2400 O O . GLU C 1 41 ? 9.692 -53.763 3.629 1.00 29.96 21 GLU C O 1
ATOM 2406 N N . GLN C 1 42 ? 11.093 -54.554 5.145 1.00 32.02 22 GLN C N 1
ATOM 2407 C CA . GLN C 1 42 ? 11.876 -53.348 5.169 1.00 33.59 22 GLN C CA 1
ATOM 2408 C C . GLN C 1 42 ? 13.082 -53.500 4.324 1.00 34.51 22 GLN C C 1
ATOM 2409 O O . GLN C 1 42 ? 13.854 -54.390 4.555 1.00 35.21 22 GLN C O 1
ATOM 2415 N N . LEU C 1 43 ? 13.221 -52.654 3.303 1.00 34.32 23 LEU C N 1
ATOM 2416 C CA . LEU C 1 43 ? 14.272 -52.760 2.317 1.00 35.71 23 LEU C CA 1
ATOM 2417 C C . LEU C 1 43 ? 15.472 -51.936 2.666 1.00 36.76 23 LEU C C 1
ATOM 2418 O O . LEU C 1 43 ? 16.556 -52.178 2.227 1.00 36.92 23 LEU C O 1
ATOM 2423 N N . ASP C 1 44 ? 15.271 -50.966 3.521 1.00 38.21 24 ASP C N 1
ATOM 2424 C CA . ASP C 1 44 ? 16.259 -49.912 3.695 1.00 39.20 24 ASP C CA 1
ATOM 2425 C C . ASP C 1 44 ? 15.858 -48.916 4.713 1.00 39.04 24 ASP C C 1
ATOM 2426 O O . ASP C 1 44 ? 14.750 -48.923 5.229 1.00 39.44 24 ASP C O 1
ATOM 2431 N N . ASP C 1 45 ? 16.792 -48.053 5.027 1.00 38.39 25 ASP C N 1
ATOM 2432 C CA . ASP C 1 45 ? 16.406 -46.817 5.586 1.00 37.69 25 ASP C CA 1
ATOM 2433 C C . ASP C 1 45 ? 15.323 -46.229 4.718 1.00 35.59 25 ASP C C 1
ATOM 2434 O O . ASP C 1 45 ? 15.551 -45.892 3.604 1.00 36.16 25 ASP C O 1
ATOM 2439 N N . LYS C 1 46 ? 14.142 -46.119 5.250 1.00 32.65 26 LYS C N 1
ATOM 2440 C CA . LYS C 1 46 ? 13.133 -45.276 4.655 1.00 30.09 26 LYS C CA 1
ATOM 2441 C C . LYS C 1 46 ? 12.382 -45.867 3.488 1.00 28.11 26 LYS C C 1
ATOM 2442 O O . LYS C 1 46 ? 11.488 -45.254 2.974 1.00 26.02 26 LYS C O 1
ATOM 2448 N N . ILE C 1 47 ? 12.759 -47.071 3.103 1.00 25.97 27 ILE C N 1
ATOM 2449 C CA . ILE C 1 47 ? 12.076 -47.803 2.055 1.00 23.24 27 ILE C CA 1
ATOM 2450 C C . ILE C 1 47 ? 11.496 -49.125 2.555 1.00 22.86 27 ILE C C 1
ATOM 2451 O O . ILE C 1 47 ? 12.166 -49.872 3.151 1.00 21.86 27 ILE C O 1
ATOM 2456 N N . PHE C 1 48 ? 10.228 -49.349 2.304 1.00 20.27 28 PHE C N 1
ATOM 2457 C CA . PHE C 1 48 ? 9.593 -50.574 2.727 1.00 20.16 28 PHE C CA 1
ATOM 2458 C C . PHE C 1 48 ? 8.444 -50.954 1.818 1.00 21.11 28 PHE C C 1
ATOM 2459 O O . PHE C 1 48 ? 8.020 -50.163 1.077 1.00 19.67 28 PHE C O 1
ATOM 2467 N N . ILE C 1 49 ? 8.000 -52.197 1.903 1.00 21.50 29 ILE C N 1
ATOM 2468 C CA . ILE C 1 49 ? 6.838 -52.668 1.183 1.00 20.74 29 ILE C CA 1
ATOM 2469 C C . ILE C 1 49 ? 5.739 -52.904 2.174 1.00 20.99 29 ILE C C 1
ATOM 2470 O O . ILE C 1 49 ? 5.973 -53.504 3.175 1.00 20.50 29 ILE C O 1
ATOM 2475 N N . ALA C 1 50 ? 4.534 -52.455 1.865 1.00 21.22 30 ALA C N 1
ATOM 2476 C CA . ALA C 1 50 ? 3.393 -52.739 2.688 1.00 21.27 30 ALA C CA 1
ATOM 2477 C C . ALA C 1 50 ? 2.216 -53.040 1.801 1.00 23.69 30 ALA C C 1
ATOM 2478 O O . ALA C 1 50 ? 2.232 -52.712 0.677 1.00 22.03 30 ALA C O 1
ATOM 2480 N N . GLU C 1 51 ? 1.185 -53.653 2.348 1.00 25.53 31 GLU C N 1
ATOM 2481 C CA . GLU C 1 51 ? 0.094 -54.217 1.557 1.00 26.77 31 GLU C CA 1
ATOM 2482 C C . GLU C 1 51 ? -1.277 -53.940 2.148 1.00 27.53 31 GLU C C 1
ATOM 2483 O O . GLU C 1 51 ? -1.475 -54.124 3.300 1.00 27.60 31 GLU C O 1
ATOM 2489 N N . LYS C 1 52 ? -2.187 -53.463 1.320 1.00 29.42 32 LYS C N 1
ATOM 2490 C CA . LYS C 1 52 ? -3.580 -53.452 1.644 1.00 31.93 32 LYS C CA 1
ATOM 2491 C C . LYS C 1 52 ? -4.313 -54.162 0.535 1.00 33.65 32 LYS C C 1
ATOM 2492 O O . LYS C 1 52 ? -4.430 -55.326 0.548 1.00 34.29 32 LYS C O 1
ATOM 2498 N N . LYS C 1 53 ? -4.714 -53.455 -0.488 1.00 35.11 33 LYS C N 1
ATOM 2499 C CA . LYS C 1 53 ? -5.309 -54.213 -1.573 1.00 36.16 33 LYS C CA 1
ATOM 2500 C C . LYS C 1 53 ? -4.211 -54.794 -2.438 1.00 35.71 33 LYS C C 1
ATOM 2501 O O . LYS C 1 53 ? -4.217 -55.955 -2.726 1.00 37.18 33 LYS C O 1
ATOM 2507 N N . GLU C 1 54 ? -3.265 -53.964 -2.825 1.00 34.32 34 GLU C N 1
ATOM 2508 C CA . GLU C 1 54 ? -2.083 -54.436 -3.513 1.00 32.38 34 GLU C CA 1
ATOM 2509 C C . GLU C 1 54 ? -0.865 -54.130 -2.660 1.00 29.71 34 GLU C C 1
ATOM 2510 O O . GLU C 1 54 ? -1.009 -53.574 -1.629 1.00 28.23 34 GLU C O 1
ATOM 2516 N N . ARG C 1 55 ? 0.304 -54.555 -3.080 1.00 26.95 35 ARG C N 1
ATOM 2517 C CA . ARG C 1 55 ? 1.542 -54.113 -2.462 1.00 25.80 35 ARG C CA 1
ATOM 2518 C C . ARG C 1 55 ? 2.072 -52.836 -3.056 1.00 23.69 35 ARG C C 1
ATOM 2519 O O . ARG C 1 55 ? 2.079 -52.669 -4.234 1.00 23.02 35 ARG C O 1
ATOM 2527 N N . TYR C 1 56 ? 2.538 -51.957 -2.188 1.00 22.90 36 TYR C N 1
ATOM 2528 C CA . TYR C 1 56 ? 3.147 -50.718 -2.598 1.00 22.81 36 TYR C CA 1
ATOM 2529 C C . TYR C 1 56 ? 4.567 -50.588 -2.060 1.00 20.99 36 TYR C C 1
ATOM 2530 O O . TYR C 1 56 ? 4.865 -51.101 -1.059 1.00 21.01 36 TYR C O 1
ATOM 2539 N N . LEU C 1 57 ? 5.385 -49.836 -2.752 1.00 19.60 37 LEU C N 1
ATOM 2540 C CA . LEU C 1 57 ? 6.660 -49.471 -2.257 1.00 19.06 37 LEU C CA 1
ATOM 2541 C C . LEU C 1 57 ? 6.595 -48.090 -1.662 1.00 19.31 37 LEU C C 1
ATOM 2542 O O . LEU C 1 57 ? 6.303 -47.170 -2.356 1.00 20.02 37 LEU C O 1
ATOM 2547 N N . PHE C 1 58 ? 6.852 -47.993 -0.367 1.00 18.21 38 PHE C N 1
ATOM 2548 C CA . PHE C 1 58 ? 6.813 -46.756 0.366 1.00 17.32 38 PHE C CA 1
ATOM 2549 C C . PHE C 1 58 ? 8.203 -46.160 0.527 1.00 17.70 38 PHE C C 1
ATOM 2550 O O . PHE C 1 58 ? 9.141 -46.870 0.824 1.00 18.33 38 PHE C O 1
ATOM 2558 N N . TYR C 1 59 ? 8.271 -44.839 0.404 1.00 17.22 39 TYR C N 1
ATOM 2559 C CA . TYR C 1 59 ? 9.485 -44.095 0.672 1.00 17.61 39 TYR C CA 1
ATOM 2560 C C . TYR C 1 59 ? 9.146 -42.941 1.598 1.00 16.97 39 TYR C C 1
ATOM 2561 O O . TYR C 1 59 ? 8.284 -42.160 1.316 1.00 16.24 39 TYR C O 1
ATOM 2570 N N . VAL C 1 60 ? 9.825 -42.850 2.723 1.00 16.15 40 VAL C N 1
ATOM 2571 C CA . VAL C 1 60 ? 9.477 -41.913 3.742 1.00 16.43 40 VAL C CA 1
ATOM 2572 C C . VAL C 1 60 ? 10.296 -40.643 3.538 1.00 16.94 40 VAL C C 1
ATOM 2573 O O . VAL C 1 60 ? 11.467 -40.739 3.413 1.00 17.23 40 VAL C O 1
ATOM 2577 N N . MET C 1 61 ? 9.642 -39.492 3.521 1.00 15.18 41 MET C N 1
ATOM 2578 C CA . MET C 1 61 ? 10.277 -38.212 3.411 1.00 16.88 41 MET C CA 1
ATOM 2579 C C . MET C 1 61 ? 9.907 -37.331 4.583 1.00 16.86 41 MET C C 1
ATOM 2580 O O . MET C 1 61 ? 8.781 -37.024 4.770 1.00 16.41 41 MET C O 1
ATOM 2585 N N . VAL C 1 62 ? 10.895 -36.946 5.364 1.00 15.22 42 VAL C N 1
ATOM 2586 C CA . VAL C 1 62 ? 10.715 -36.051 6.485 1.00 15.43 42 VAL C CA 1
ATOM 2587 C C . VAL C 1 62 ? 10.833 -34.555 6.125 1.00 12.38 42 VAL C C 1
ATOM 2588 O O . VAL C 1 62 ? 11.691 -34.177 5.425 1.00 14.75 42 VAL C O 1
ATOM 2592 N N . GLU C 1 63 ? 9.906 -33.746 6.631 1.00 13.09 43 GLU C N 1
ATOM 2593 C CA . GLU C 1 63 ? 9.933 -32.303 6.464 1.00 12.42 43 GLU C CA 1
ATOM 2594 C C . GLU C 1 63 ? 11.350 -31.762 6.697 1.00 13.32 43 GLU C C 1
ATOM 2595 O O . GLU C 1 63 ? 11.925 -32.030 7.690 1.00 14.87 43 GLU C O 1
ATOM 2601 N N . GLY C 1 64 ? 11.874 -31.020 5.755 1.00 14.02 44 GLY C N 1
ATOM 2602 C CA . GLY C 1 64 ? 13.142 -30.385 5.970 1.00 14.89 44 GLY C CA 1
ATOM 2603 C C . GLY C 1 64 ? 14.326 -31.175 5.488 1.00 16.60 44 GLY C C 1
ATOM 2604 O O . GLY C 1 64 ? 15.395 -30.638 5.441 1.00 17.21 44 GLY C O 1
ATOM 2605 N N . VAL C 1 65 ? 14.119 -32.432 5.151 1.00 16.39 45 VAL C N 1
ATOM 2606 C CA . VAL C 1 65 ? 15.188 -33.329 4.747 1.00 18.81 45 VAL C CA 1
ATOM 2607 C C . VAL C 1 65 ? 15.187 -33.554 3.249 1.00 20.31 45 VAL C C 1
ATOM 2608 O O . VAL C 1 65 ? 14.367 -34.240 2.746 1.00 21.62 45 VAL C O 1
ATOM 2612 N N . GLU C 1 66 ? 16.117 -32.953 2.565 1.00 21.87 46 GLU C N 1
ATOM 2613 C CA . GLU C 1 66 ? 16.148 -32.969 1.127 1.00 23.62 46 GLU C CA 1
ATOM 2614 C C . GLU C 1 66 ? 16.718 -34.252 0.576 1.00 24.30 46 GLU C C 1
ATOM 2615 O O . GLU C 1 66 ? 17.566 -34.819 1.147 1.00 25.38 46 GLU C O 1
ATOM 2621 N N . VAL C 1 67 ? 16.227 -34.685 -0.579 1.00 23.13 47 VAL C N 1
ATOM 2622 C CA . VAL C 1 67 ? 16.750 -35.891 -1.217 1.00 24.21 47 VAL C CA 1
ATOM 2623 C C . VAL C 1 67 ? 17.030 -35.631 -2.692 1.00 23.35 47 VAL C C 1
ATOM 2624 O O . VAL C 1 67 ? 16.184 -35.078 -3.395 1.00 23.41 47 VAL C O 1
ATOM 2628 N N . THR C 1 68 ? 18.211 -36.021 -3.166 1.00 22.39 48 THR C N 1
ATOM 2629 C CA . THR C 1 68 ? 18.545 -35.762 -4.541 1.00 22.12 48 THR C CA 1
ATOM 2630 C C . THR C 1 68 ? 17.541 -36.305 -5.560 1.00 21.72 48 THR C C 1
ATOM 2631 O O . THR C 1 68 ? 16.877 -37.233 -5.354 1.00 21.08 48 THR C O 1
ATOM 2635 N N . ILE C 1 69 ? 17.500 -35.715 -6.727 1.00 22.62 49 ILE C N 1
ATOM 2636 C CA . ILE C 1 69 ? 16.672 -36.248 -7.744 1.00 22.68 49 ILE C CA 1
ATOM 2637 C C . ILE C 1 69 ? 17.046 -37.671 -8.148 1.00 22.85 49 ILE C C 1
ATOM 2638 O O . ILE C 1 69 ? 16.218 -38.490 -8.419 1.00 20.94 49 ILE C O 1
ATOM 2643 N N . GLN C 1 70 ? 18.328 -37.965 -8.126 1.00 22.51 50 GLN C N 1
ATOM 2644 C CA . GLN C 1 70 ? 18.767 -39.293 -8.401 1.00 23.11 50 GLN C CA 1
ATOM 2645 C C . GLN C 1 70 ? 18.201 -40.297 -7.416 1.00 21.75 50 GLN C C 1
ATOM 2646 O O . GLN C 1 70 ? 17.786 -41.335 -7.779 1.00 21.35 50 GLN C O 1
ATOM 2652 N N . THR C 1 71 ? 18.165 -39.934 -6.151 1.00 21.12 51 THR C N 1
ATOM 2653 C CA . THR C 1 71 ? 17.635 -40.815 -5.165 1.00 21.45 51 THR C CA 1
ATOM 2654 C C . THR C 1 71 ? 16.180 -41.112 -5.430 1.00 20.87 51 THR C C 1
ATOM 2655 O O . THR C 1 71 ? 15.771 -42.202 -5.393 1.00 21.56 51 THR C O 1
ATOM 2659 N N . LEU C 1 72 ? 15.402 -40.097 -5.696 1.00 20.06 52 LEU C N 1
ATOM 2660 C CA . LEU C 1 72 ? 14.015 -40.305 -5.992 1.00 19.48 52 LEU C CA 1
ATOM 2661 C C . LEU C 1 72 ? 13.809 -41.126 -7.256 1.00 19.17 52 LEU C C 1
ATOM 2662 O O . LEU C 1 72 ? 13.007 -41.985 -7.298 1.00 19.35 52 LEU C O 1
ATOM 2667 N N . LEU C 1 73 ? 14.577 -40.843 -8.283 1.00 19.70 53 LEU C N 1
ATOM 2668 C CA . LEU C 1 73 ? 14.473 -41.616 -9.483 1.00 20.04 53 LEU C CA 1
ATOM 2669 C C . LEU C 1 73 ? 14.801 -43.068 -9.241 1.00 20.31 53 LEU C C 1
ATOM 2670 O O . LEU C 1 73 ? 14.192 -43.909 -9.780 1.00 19.75 53 LEU C O 1
ATOM 2675 N N . SER C 1 74 ? 15.768 -43.316 -8.409 1.00 19.74 54 SER C N 1
ATOM 2676 C CA . SER C 1 74 ? 16.095 -44.680 -8.079 1.00 21.04 54 SER C CA 1
ATOM 2677 C C . SER C 1 74 ? 14.921 -45.427 -7.433 1.00 19.85 54 SER C C 1
ATOM 2678 O O . SER C 1 74 ? 14.679 -46.522 -7.721 1.00 19.41 54 SER C O 1
ATOM 2681 N N . VAL C 1 75 ? 14.235 -44.778 -6.519 1.00 19.49 55 VAL C N 1
ATOM 2682 C CA . VAL C 1 75 ? 13.147 -45.387 -5.834 1.00 19.89 55 VAL C CA 1
ATOM 2683 C C . VAL C 1 75 ? 12.003 -45.683 -6.801 1.00 20.28 55 VAL C C 1
ATOM 2684 O O . VAL C 1 75 ? 11.442 -46.725 -6.795 1.00 19.11 55 VAL C O 1
ATOM 2688 N N . ILE C 1 76 ? 11.706 -44.732 -7.659 1.00 20.10 56 ILE C N 1
ATOM 2689 C CA . ILE C 1 76 ? 10.689 -44.916 -8.657 1.00 20.09 56 ILE C CA 1
ATOM 2690 C C . ILE C 1 76 ? 11.066 -46.082 -9.569 1.00 20.56 56 ILE C C 1
ATOM 2691 O O . ILE C 1 76 ? 10.297 -46.877 -9.874 1.00 21.01 56 ILE C O 1
ATOM 2696 N N . ASN C 1 77 ? 12.304 -46.159 -9.930 1.00 21.62 57 ASN C N 1
ATOM 2697 C CA . ASN C 1 77 ? 12.750 -47.244 -10.753 1.00 24.20 57 ASN C CA 1
ATOM 2698 C C . ASN C 1 77 ? 12.641 -48.566 -10.016 1.00 24.20 57 ASN C C 1
ATOM 2699 O O . ASN C 1 77 ? 12.302 -49.521 -10.565 1.00 24.43 57 ASN C O 1
ATOM 2704 N N . MET C 1 78 ? 12.981 -48.616 -8.757 1.00 24.71 58 MET C N 1
ATOM 2705 C CA . MET C 1 78 ? 12.711 -49.822 -7.991 1.00 25.34 58 MET C CA 1
ATOM 2706 C C . MET C 1 78 ? 11.246 -50.258 -8.058 1.00 24.79 58 MET C C 1
ATOM 2707 O O . MET C 1 78 ? 10.955 -51.376 -8.187 1.00 23.89 58 MET C O 1
ATOM 2712 N N . GLY C 1 79 ? 10.319 -49.328 -7.996 1.00 24.04 59 GLY C N 1
ATOM 2713 C CA . GLY C 1 79 ? 8.951 -49.732 -8.060 1.00 23.39 59 GLY C CA 1
ATOM 2714 C C . GLY C 1 79 ? 8.614 -50.362 -9.390 1.00 24.37 59 GLY C C 1
ATOM 2715 O O . GLY C 1 79 ? 7.849 -51.275 -9.449 1.00 24.44 59 GLY C O 1
ATOM 2716 N N . GLU C 1 80 ? 9.180 -49.820 -10.458 1.00 23.94 60 GLU C N 1
ATOM 2717 C CA . GLU C 1 80 ? 9.003 -50.384 -11.774 1.00 25.07 60 GLU C CA 1
ATOM 2718 C C . GLU C 1 80 ? 9.619 -51.791 -11.795 1.00 24.98 60 GLU C C 1
ATOM 2719 O O . GLU C 1 80 ? 9.016 -52.682 -12.197 1.00 24.99 60 GLU C O 1
ATOM 2725 N N . THR C 1 81 ? 10.811 -51.930 -11.273 1.00 25.88 61 THR C N 1
ATOM 2726 C CA . THR C 1 81 ? 11.518 -53.196 -11.257 1.00 27.11 61 THR C CA 1
ATOM 2727 C C . THR C 1 81 ? 10.804 -54.253 -10.446 1.00 27.08 61 THR C C 1
ATOM 2728 O O . THR C 1 81 ? 10.819 -55.386 -10.799 1.00 27.61 61 THR C O 1
ATOM 2732 N N . LEU C 1 82 ? 10.197 -53.838 -9.348 1.00 26.75 62 LEU C N 1
ATOM 2733 C CA . LEU C 1 82 ? 9.482 -54.722 -8.446 1.00 25.91 62 LEU C CA 1
ATOM 2734 C C . LEU C 1 82 ? 8.012 -54.860 -8.857 1.00 24.50 62 LEU C C 1
ATOM 2735 O O . LEU C 1 82 ? 7.280 -55.510 -8.227 1.00 25.30 62 LEU C O 1
ATOM 2740 N N . SER C 1 83 ? 7.621 -54.210 -9.926 1.00 24.28 63 SER C N 1
ATOM 2741 C CA . SER C 1 83 ? 6.230 -54.099 -10.266 1.00 23.72 63 SER C CA 1
ATOM 2742 C C . SER C 1 83 ? 5.211 -53.618 -9.295 1.00 24.00 63 SER C C 1
ATOM 2743 O O . SER C 1 83 ? 4.167 -54.138 -9.213 1.00 24.77 63 SER C O 1
ATOM 2746 N N . MET C 1 84 ? 5.513 -52.550 -8.572 1.00 23.38 64 MET C N 1
ATOM 2747 C CA . MET C 1 84 ? 4.646 -52.032 -7.518 1.00 23.25 64 MET C CA 1
ATOM 2748 C C . MET C 1 84 ? 4.514 -50.505 -7.639 1.00 22.48 64 MET C C 1
ATOM 2749 O O . MET C 1 84 ? 5.466 -49.873 -7.916 1.00 23.18 64 MET C O 1
ATOM 2754 N N . PRO C 1 85 ? 3.354 -49.934 -7.386 1.00 21.75 65 PRO C N 1
ATOM 2755 C CA . PRO C 1 85 ? 3.305 -48.490 -7.307 1.00 20.91 65 PRO C CA 1
ATOM 2756 C C . PRO C 1 85 ? 4.081 -47.938 -6.141 1.00 18.88 65 PRO C C 1
ATOM 2757 O O . PRO C 1 85 ? 4.180 -48.593 -5.132 1.00 18.62 65 PRO C O 1
ATOM 2761 N N . VAL C 1 86 ? 4.564 -46.719 -6.303 1.00 17.20 66 VAL C N 1
ATOM 2762 C CA . VAL C 1 86 ? 5.383 -46.035 -5.299 1.00 16.20 66 VAL C CA 1
ATOM 2763 C C . VAL C 1 86 ? 4.554 -44.970 -4.581 1.00 16.96 66 VAL C C 1
ATOM 2764 O O . VAL C 1 86 ? 3.834 -44.243 -5.202 1.00 16.69 66 VAL C O 1
ATOM 2768 N N . VAL C 1 87 ? 4.656 -44.928 -3.276 1.00 15.91 67 VAL C N 1
ATOM 2769 C CA . VAL C 1 87 ? 3.957 -43.982 -2.439 1.00 15.84 67 VAL C CA 1
ATOM 2770 C C . VAL C 1 87 ? 5.014 -43.287 -1.613 1.00 15.98 67 VAL C C 1
ATOM 2771 O O . VAL C 1 87 ? 5.816 -43.915 -1.006 1.00 16.46 67 VAL C O 1
ATOM 2775 N N . LEU C 1 88 ? 4.991 -41.981 -1.640 1.00 14.82 68 LEU C N 1
ATOM 2776 C CA . LEU C 1 88 ? 5.822 -41.167 -0.784 1.00 14.48 68 LEU C CA 1
ATOM 2777 C C . LEU C 1 88 ? 5.079 -40.872 0.499 1.00 14.96 68 LEU C C 1
ATOM 2778 O O . LEU C 1 88 ? 4.045 -40.340 0.476 1.00 14.76 68 LEU C O 1
ATOM 2783 N N . ALA C 1 89 ? 5.660 -41.223 1.620 1.00 14.52 69 ALA C N 1
ATOM 2784 C CA . ALA C 1 89 ? 5.036 -40.951 2.867 1.00 13.95 69 ALA C CA 1
ATOM 2785 C C . ALA C 1 89 ? 5.683 -39.705 3.433 1.00 14.94 69 ALA C C 1
ATOM 2786 O O . ALA C 1 89 ? 6.771 -39.759 3.842 1.00 15.48 69 ALA C O 1
ATOM 2788 N N . LEU C 1 90 ? 4.955 -38.612 3.459 1.00 13.99 70 LEU C N 1
ATOM 2789 C CA . LEU C 1 90 ? 5.498 -37.344 3.901 1.00 14.10 70 LEU C CA 1
ATOM 2790 C C . LEU C 1 90 ? 5.214 -37.086 5.362 1.00 15.30 70 LEU C C 1
ATOM 2791 O O . LEU C 1 90 ? 4.104 -37.115 5.745 1.00 14.91 70 LEU C O 1
ATOM 2796 N N . VAL C 1 91 ? 6.232 -36.826 6.145 1.00 14.61 71 VAL C N 1
ATOM 2797 C CA . VAL C 1 91 ? 6.038 -36.677 7.569 1.00 14.96 71 VAL C CA 1
ATOM 2798 C C . VAL C 1 91 ? 6.438 -35.300 8.059 1.00 15.18 71 VAL C C 1
ATOM 2799 O O . VAL C 1 91 ? 7.505 -34.848 7.771 1.00 14.24 71 VAL C O 1
ATOM 2803 N N . SER C 1 92 ? 5.538 -34.636 8.760 1.00 14.66 72 SER C N 1
ATOM 2804 C CA . SER C 1 92 ? 5.820 -33.316 9.267 1.00 15.57 72 SER C CA 1
ATOM 2805 C C . SER C 1 92 ? 6.804 -33.372 10.422 1.00 16.92 72 SER C C 1
ATOM 2806 O O . SER C 1 92 ? 7.036 -34.366 10.943 1.00 17.65 72 SER C O 1
ATOM 2809 N N . ASN C 1 93 ? 7.273 -32.229 10.855 1.00 17.62 73 ASN C N 1
ATOM 2810 C CA . ASN C 1 93 ? 8.357 -32.201 11.818 1.00 19.13 73 ASN C CA 1
ATOM 2811 C C . ASN C 1 93 ? 7.927 -32.719 13.165 1.00 19.98 73 ASN C C 1
ATOM 2812 O O . ASN C 1 93 ? 8.746 -33.083 13.991 1.00 20.45 73 ASN C O 1
ATOM 2817 N N . ASP C 1 94 ? 6.621 -32.748 13.355 1.00 20.38 74 ASP C N 1
ATOM 2818 C CA . ASP C 1 94 ? 6.017 -33.257 14.560 1.00 22.02 74 ASP C CA 1
ATOM 2819 C C . ASP C 1 94 ? 5.060 -34.458 14.376 1.00 22.02 74 ASP C C 1
ATOM 2820 O O . ASP C 1 94 ? 4.282 -34.756 15.224 1.00 23.22 74 ASP C O 1
ATOM 2825 N N . GLY C 1 95 ? 5.127 -35.148 13.240 1.00 20.97 75 GLY C N 1
ATOM 2826 C CA . GLY C 1 95 ? 4.641 -36.505 13.136 1.00 19.62 75 GLY C CA 1
ATOM 2827 C C . GLY C 1 95 ? 3.329 -36.778 12.392 1.00 19.90 75 GLY C C 1
ATOM 2828 O O . GLY C 1 95 ? 2.790 -37.838 12.484 1.00 20.11 75 GLY C O 1
ATOM 2829 N N . THR C 1 96 ? 2.840 -35.809 11.643 1.00 18.31 76 THR C N 1
ATOM 2830 C CA . THR C 1 96 ? 1.664 -35.958 10.815 1.00 18.64 76 THR C CA 1
ATOM 2831 C C . THR C 1 96 ? 2.059 -36.506 9.442 1.00 17.22 76 THR C C 1
ATOM 2832 O O . THR C 1 96 ? 2.991 -36.053 8.871 1.00 17.71 76 THR C O 1
ATOM 2836 N N . VAL C 1 97 ? 1.316 -37.487 8.953 1.00 16.76 77 VAL C N 1
ATOM 2837 C CA . VAL C 1 97 ? 1.671 -38.202 7.768 1.00 16.83 77 VAL C CA 1
ATOM 2838 C C . VAL C 1 97 ? 0.685 -37.984 6.619 1.00 16.89 77 VAL C C 1
ATOM 2839 O O . VAL C 1 97 ? -0.476 -38.084 6.812 1.00 18.11 77 VAL C O 1
ATOM 2843 N N . THR C 1 98 ? 1.198 -37.668 5.455 1.00 16.63 78 THR C N 1
ATOM 2844 C CA . THR C 1 98 ? 0.421 -37.431 4.252 1.00 17.73 78 THR C CA 1
ATOM 2845 C C . THR C 1 98 ? 1.028 -38.241 3.129 1.00 17.36 78 THR C C 1
ATOM 2846 O O . THR C 1 98 ? 2.191 -38.290 3.042 1.00 19.35 78 THR C O 1
ATOM 2850 N N . TYR C 1 99 ? 0.240 -38.876 2.275 1.00 15.90 79 TYR C N 1
ATOM 2851 C CA . TYR C 1 99 ? 0.796 -39.731 1.214 1.00 15.87 79 TYR C CA 1
ATOM 2852 C C . TYR C 1 99 ? 0.545 -39.201 -0.204 1.00 15.25 79 TYR C C 1
ATOM 2853 O O . TYR C 1 99 ? -0.511 -38.727 -0.494 1.00 16.29 79 TYR C O 1
ATOM 2862 N N . TYR C 1 100 ? 1.559 -39.271 -1.062 1.00 14.79 80 TYR C N 1
ATOM 2863 C CA . TYR C 1 100 ? 1.416 -38.991 -2.459 1.00 15.09 80 TYR C CA 1
ATOM 2864 C C . TYR C 1 100 ? 1.890 -40.187 -3.323 1.00 15.55 80 TYR C C 1
ATOM 2865 O O . TYR C 1 100 ? 2.925 -40.682 -3.121 1.00 14.79 80 TYR C O 1
ATOM 2874 N N . TYR C 1 101 ? 1.128 -40.543 -4.329 1.00 14.75 81 TYR C N 1
ATOM 2875 C CA . TYR C 1 101 ? 1.685 -41.336 -5.404 1.00 15.89 81 TYR C CA 1
ATOM 2876 C C . TYR C 1 101 ? 2.734 -40.589 -6.198 1.00 14.93 81 TYR C C 1
ATOM 2877 O O . TYR C 1 101 ? 2.614 -39.434 -6.394 1.00 14.77 81 TYR C O 1
ATOM 2886 N N . VAL C 1 102 ? 3.725 -41.310 -6.687 1.00 14.30 82 VAL C N 1
ATOM 2887 C CA . VAL C 1 102 ? 4.620 -40.784 -7.675 1.00 14.06 82 VAL C CA 1
ATOM 2888 C C . VAL C 1 102 ? 4.936 -41.818 -8.766 1.00 15.80 82 VAL C C 1
ATOM 2889 O O . VAL C 1 102 ? 4.980 -42.970 -8.480 1.00 16.60 82 VAL C O 1
ATOM 2893 N N . ARG C 1 103 ? 5.128 -41.370 -9.981 1.00 15.42 83 ARG C N 1
ATOM 2894 C CA . ARG C 1 103 ? 5.492 -42.224 -11.089 1.00 16.11 83 ARG C CA 1
ATOM 2895 C C . ARG C 1 103 ? 6.349 -41.475 -12.086 1.00 16.49 83 ARG C C 1
ATOM 2896 O O . ARG C 1 103 ? 6.285 -40.309 -12.108 1.00 15.45 83 ARG C O 1
ATOM 2904 N N . LYS C 1 104 ? 7.110 -42.161 -12.913 1.00 16.79 84 LYS C N 1
ATOM 2905 C CA . LYS C 1 104 ? 7.697 -41.541 -14.085 1.00 18.30 84 LYS C CA 1
ATOM 2906 C C . LYS C 1 104 ? 6.711 -41.541 -15.223 1.00 18.99 84 LYS C C 1
ATOM 2907 O O . LYS C 1 104 ? 6.255 -42.543 -15.590 1.00 20.16 84 LYS C O 1
ATOM 2913 N N . ILE C 1 105 ? 6.434 -40.383 -15.786 1.00 17.67 85 ILE C N 1
ATOM 2914 C CA . ILE C 1 105 ? 5.494 -40.271 -16.865 1.00 18.77 85 ILE C CA 1
ATOM 2915 C C . ILE C 1 105 ? 6.147 -40.639 -18.171 1.00 19.34 85 ILE C C 1
ATOM 2916 O O . ILE C 1 105 ? 7.273 -40.304 -18.420 1.00 19.92 85 ILE C O 1
ATOM 2921 N N . ARG C 1 106 ? 5.402 -41.335 -19.003 1.00 20.58 86 ARG C N 1
ATOM 2922 C CA . ARG C 1 106 ? 5.784 -41.559 -20.367 1.00 21.53 86 ARG C CA 1
ATOM 2923 C C . ARG C 1 106 ? 4.732 -40.879 -21.246 1.00 21.64 86 ARG C C 1
ATOM 2924 O O . ARG C 1 106 ? 3.715 -41.418 -21.481 1.00 22.19 86 ARG C O 1
ATOM 2932 N N . LEU C 1 107 ? 5.004 -39.676 -21.672 1.00 20.94 87 LEU C N 1
ATOM 2933 C CA . LEU C 1 107 ? 3.987 -38.828 -22.198 1.00 21.08 87 LEU C CA 1
ATOM 2934 C C . LEU C 1 107 ? 3.718 -39.259 -23.641 1.00 19.92 87 LEU C C 1
ATOM 2935 O O . LEU C 1 107 ? 4.595 -39.230 -24.436 1.00 21.39 87 LEU C O 1
ATOM 2940 N N . PRO C 1 108 ? 2.505 -39.682 -23.928 1.00 19.82 88 PRO C N 1
ATOM 2941 C CA . PRO C 1 108 ? 2.082 -39.985 -25.283 1.00 19.60 88 PRO C CA 1
ATOM 2942 C C . PRO C 1 108 ? 1.941 -38.769 -26.143 1.00 18.68 88 PRO C C 1
ATOM 2943 O O . PRO C 1 108 ? 1.654 -37.726 -25.654 1.00 17.58 88 PRO C O 1
ATOM 2947 N N . ARG C 1 109 ? 2.114 -38.906 -27.428 1.00 18.03 89 ARG C N 1
ATOM 2948 C CA . ARG C 1 109 ? 1.784 -37.834 -28.337 1.00 17.53 89 ARG C CA 1
ATOM 2949 C C . ARG C 1 109 ? 0.329 -37.451 -28.133 1.00 16.94 89 ARG C C 1
ATOM 2950 O O . ARG C 1 109 ? -0.435 -38.254 -27.794 1.00 18.87 89 ARG C O 1
ATOM 2958 N N . ASN C 1 110 ? -0.015 -36.186 -28.332 1.00 16.08 90 ASN C N 1
ATOM 2959 C CA . ASN C 1 110 ? -1.355 -35.696 -28.032 1.00 16.94 90 ASN C CA 1
ATOM 2960 C C . ASN C 1 110 ? -2.268 -35.939 -29.231 1.00 17.16 90 ASN C C 1
ATOM 2961 O O . ASN C 1 110 ? -2.111 -35.318 -30.207 1.00 16.09 90 ASN C O 1
ATOM 2966 N N . ILE C 1 111 ? -3.236 -36.818 -29.108 1.00 18.12 91 ILE C N 1
ATOM 2967 C CA . ILE C 1 111 ? -4.136 -37.106 -30.224 1.00 19.26 91 ILE C CA 1
ATOM 2968 C C . ILE C 1 111 ? -4.905 -35.882 -30.664 1.00 19.70 91 ILE C C 1
ATOM 2969 O O . ILE C 1 111 ? -5.297 -35.792 -31.800 1.00 20.73 91 ILE C O 1
ATOM 2974 N N . TYR C 1 112 ? -5.102 -34.921 -29.770 1.00 19.96 92 TYR C N 1
ATOM 2975 C CA . TYR C 1 112 ? -5.958 -33.749 -30.055 1.00 21.39 92 TYR C CA 1
ATOM 2976 C C . TYR C 1 112 ? -5.210 -32.582 -30.672 1.00 21.71 92 TYR C C 1
ATOM 2977 O O . TYR C 1 112 ? -5.783 -31.583 -30.940 1.00 21.75 92 TYR C O 1
ATOM 2986 N N . ALA C 1 113 ? -3.925 -32.756 -30.909 1.00 22.09 93 ALA C N 1
ATOM 2987 C CA . ALA C 1 113 ? -3.111 -31.723 -31.502 1.00 23.33 93 ALA C CA 1
ATOM 2988 C C . ALA C 1 113 ? -3.745 -31.235 -32.771 1.00 25.09 93 ALA C C 1
ATOM 2989 O O . ALA C 1 113 ? -4.119 -32.034 -33.566 1.00 24.28 93 ALA C O 1
ATOM 2991 N N . GLU C 1 114 ? -3.872 -29.927 -32.923 1.00 26.87 94 GLU C N 1
ATOM 2992 C CA . GLU C 1 114 ? -4.371 -29.324 -34.176 1.00 29.61 94 GLU C CA 1
ATOM 2993 C C . GLU C 1 114 ? -3.406 -29.504 -35.326 1.00 30.32 94 GLU C C 1
ATOM 2994 O O . GLU C 1 114 ? -2.226 -29.372 -35.150 1.00 30.82 94 GLU C O 1
ATOM 3000 N N . ALA C 1 115 ? -3.927 -29.782 -36.508 1.00 31.13 95 ALA C N 1
ATOM 3001 C CA . ALA C 1 115 ? -3.140 -29.747 -37.731 1.00 32.44 95 ALA C CA 1
ATOM 3002 C C . ALA C 1 115 ? -2.334 -28.476 -37.972 1.00 32.36 95 ALA C C 1
ATOM 3003 O O . ALA C 1 115 ? -2.766 -27.428 -37.685 1.00 32.56 95 ALA C O 1
ATOM 3005 N N . VAL C 1 116 ? -1.146 -28.644 -38.471 1.00 32.90 96 VAL C N 1
ATOM 3006 C CA . VAL C 1 116 ? -0.272 -27.542 -38.752 1.00 32.89 96 VAL C CA 1
ATOM 3007 C C . VAL C 1 116 ? 0.016 -27.491 -40.227 1.00 33.27 96 VAL C C 1
ATOM 3008 O O . VAL C 1 116 ? 0.608 -28.420 -40.790 1.00 33.29 96 VAL C O 1
ATOM 3012 N N . MET D 2 1 ? 4.202 -14.350 -42.633 1.00 24.71 1 MET D N 1
ATOM 3013 C CA . MET D 2 1 ? 4.483 -15.010 -41.386 1.00 22.90 1 MET D CA 1
ATOM 3014 C C . MET D 2 1 ? 5.386 -14.215 -40.475 1.00 23.58 1 MET D C 1
ATOM 3015 O O . MET D 2 1 ? 6.239 -14.725 -39.830 1.00 24.33 1 MET D O 1
ATOM 3020 N N . ILE D 2 2 ? 5.152 -12.911 -40.428 1.00 23.39 2 ILE D N 1
ATOM 3021 C CA . ILE D 2 2 ? 6.001 -11.972 -39.719 1.00 21.77 2 ILE D CA 1
ATOM 3022 C C . ILE D 2 2 ? 5.521 -11.713 -38.298 1.00 21.23 2 ILE D C 1
ATOM 3023 O O . ILE D 2 2 ? 4.376 -11.567 -38.081 1.00 19.66 2 ILE D O 1
ATOM 3028 N N . GLY D 2 3 ? 6.450 -11.619 -37.375 1.00 18.75 3 GLY D N 1
ATOM 3029 C CA . GLY D 2 3 ? 6.167 -10.990 -36.113 1.00 20.32 3 GLY D CA 1
ATOM 3030 C C . GLY D 2 3 ? 7.293 -10.110 -35.671 1.00 19.59 3 GLY D C 1
ATOM 3031 O O . GLY D 2 3 ? 8.347 -10.209 -36.188 1.00 21.59 3 GLY D O 1
ATOM 3032 N N . TYR D 2 4 ? 7.047 -9.271 -34.688 1.00 18.29 4 TYR D N 1
ATOM 3033 C CA . TYR D 2 4 ? 7.956 -8.228 -34.313 1.00 18.89 4 TYR D CA 1
ATOM 3034 C C . TYR D 2 4 ? 8.502 -8.418 -32.893 1.00 19.06 4 TYR D C 1
ATOM 3035 O O . TYR D 2 4 ? 7.754 -8.438 -31.985 1.00 17.36 4 TYR D O 1
ATOM 3044 N N . LEU D 2 5 ? 9.793 -8.597 -32.748 1.00 19.20 5 LEU D N 1
ATOM 3045 C CA . LEU D 2 5 ? 10.393 -8.715 -31.447 1.00 19.64 5 LEU D CA 1
ATOM 3046 C C . LEU D 2 5 ? 10.395 -7.359 -30.740 1.00 19.97 5 LEU D C 1
ATOM 3047 O O . LEU D 2 5 ? 10.948 -6.446 -31.221 1.00 20.51 5 LEU D O 1
ATOM 3052 N N . ARG D 2 6 ? 9.771 -7.264 -29.586 1.00 18.90 6 ARG D N 1
ATOM 3053 C CA . ARG D 2 6 ? 9.747 -6.043 -28.834 1.00 19.76 6 ARG D CA 1
ATOM 3054 C C . ARG D 2 6 ? 10.026 -6.308 -27.361 1.00 20.36 6 ARG D C 1
ATOM 3055 O O . ARG D 2 6 ? 9.142 -6.448 -26.606 1.00 20.94 6 ARG D O 1
ATOM 3063 N N . GLY D 2 7 ? 11.284 -6.417 -26.997 1.00 19.82 7 GLY D N 1
ATOM 3064 C CA . GLY D 2 7 ? 11.623 -6.799 -25.660 1.00 21.59 7 GLY D CA 1
ATOM 3065 C C . GLY D 2 7 ? 11.757 -8.289 -25.540 1.00 20.61 7 GLY D C 1
ATOM 3066 O O . GLY D 2 7 ? 12.555 -8.862 -26.200 1.00 22.66 7 GLY D O 1
ATOM 3067 N N . LEU D 2 8 ? 10.966 -8.894 -24.674 1.00 20.41 8 LEU D N 1
ATOM 3068 C CA . LEU D 2 8 ? 10.975 -10.331 -24.450 1.00 19.42 8 LEU D CA 1
ATOM 3069 C C . LEU D 2 8 ? 9.738 -11.064 -24.971 1.00 18.40 8 LEU D C 1
ATOM 3070 O O . LEU D 2 8 ? 9.447 -12.149 -24.568 1.00 18.75 8 LEU D O 1
ATOM 3075 N N . ALA D 2 9 ? 9.013 -10.429 -25.848 1.00 17.37 9 ALA D N 1
ATOM 3076 C CA . ALA D 2 9 ? 7.905 -11.047 -26.503 1.00 16.13 9 ALA D CA 1
ATOM 3077 C C . ALA D 2 9 ? 7.846 -10.613 -27.971 1.00 16.20 9 ALA D C 1
ATOM 3078 O O . ALA D 2 9 ? 8.477 -9.719 -28.338 1.00 15.64 9 ALA D O 1
ATOM 3080 N N . VAL D 2 10 ? 7.066 -11.315 -28.771 1.00 15.50 10 VAL D N 1
ATOM 3081 C CA . VAL D 2 10 ? 6.891 -11.019 -30.170 1.00 15.91 10 VAL D CA 1
ATOM 3082 C C . VAL D 2 10 ? 5.423 -10.681 -30.470 1.00 16.92 10 VAL D C 1
ATOM 3083 O O . VAL D 2 10 ? 4.550 -11.347 -30.030 1.00 15.47 10 VAL D O 1
ATOM 3087 N N . ILE D 2 11 ? 5.206 -9.594 -31.195 1.00 17.37 11 ILE D N 1
ATOM 3088 C CA . ILE D 2 11 ? 3.875 -9.205 -31.605 1.00 18.05 11 ILE D CA 1
ATOM 3089 C C . ILE D 2 11 ? 3.589 -9.508 -33.049 1.00 17.36 11 ILE D C 1
ATOM 3090 O O . ILE D 2 11 ? 4.393 -9.271 -33.867 1.00 18.63 11 ILE D O 1
ATOM 3095 N N . VAL D 2 12 ? 2.423 -10.057 -33.298 1.00 17.16 12 VAL D N 1
ATOM 3096 C CA . VAL D 2 12 ? 2.008 -10.368 -34.636 1.00 17.68 12 VAL D CA 1
ATOM 3097 C C . VAL D 2 12 ? 0.879 -9.416 -34.975 1.00 18.30 12 VAL D C 1
ATOM 3098 O O . VAL D 2 12 ? -0.107 -9.419 -34.353 1.00 18.58 12 VAL D O 1
ATOM 3102 N N . GLU D 2 13 ? 1.108 -8.575 -35.974 1.00 19.21 13 GLU D N 1
ATOM 3103 C CA . GLU D 2 13 ? 0.149 -7.562 -36.383 1.00 20.21 13 GLU D CA 1
ATOM 3104 C C . GLU D 2 13 ? -0.709 -8.021 -37.548 1.00 20.98 13 GLU D C 1
ATOM 3105 O O . GLU D 2 13 ? -1.759 -7.521 -37.737 1.00 21.78 13 GLU D O 1
ATOM 3111 N N . ASP D 2 14 ? -0.233 -8.976 -38.297 1.00 21.01 14 ASP D N 1
ATOM 3112 C CA . ASP D 2 14 ? -1.002 -9.591 -39.358 1.00 21.64 14 ASP D CA 1
ATOM 3113 C C . ASP D 2 14 ? -2.084 -10.537 -38.781 1.00 22.12 14 ASP D C 1
ATOM 3114 O O . ASP D 2 14 ? -1.785 -11.607 -38.338 1.00 20.96 14 ASP D O 1
ATOM 3119 N N . VAL D 2 15 ? -3.325 -10.083 -38.776 1.00 21.88 15 VAL D N 1
ATOM 3120 C CA . VAL D 2 15 ? -4.364 -10.781 -38.070 1.00 22.59 15 VAL D CA 1
ATOM 3121 C C . VAL D 2 15 ? -4.727 -12.113 -38.666 1.00 23.48 15 VAL D C 1
ATOM 3122 O O . VAL D 2 15 ? -4.928 -13.061 -37.974 1.00 23.03 15 VAL D O 1
ATOM 3126 N N . GLU D 2 16 ? -4.784 -12.171 -39.966 1.00 22.82 16 GLU D N 1
ATOM 3127 C CA . GLU D 2 16 ? -4.979 -13.413 -40.624 1.00 23.43 16 GLU D CA 1
ATOM 3128 C C . GLU D 2 16 ? -3.910 -14.441 -40.276 1.00 22.62 16 GLU D C 1
ATOM 3129 O O . GLU D 2 16 ? -4.207 -15.539 -40.032 1.00 24.16 16 GLU D O 1
ATOM 3135 N N . PHE D 2 17 ? -2.659 -14.044 -40.257 1.00 22.62 17 PHE D N 1
ATOM 3136 C CA . PHE D 2 17 ? -1.562 -14.892 -39.781 1.00 21.39 17 PHE D CA 1
ATOM 3137 C C . PHE D 2 17 ? -1.748 -15.265 -38.321 1.00 21.19 17 PHE D C 1
ATOM 3138 O O . PHE D 2 17 ? -1.665 -16.378 -37.991 1.00 19.86 17 PHE D O 1
ATOM 3146 N N . ALA D 2 18 ? -2.064 -14.298 -37.493 1.00 21.41 18 ALA D N 1
ATOM 3147 C CA . ALA D 2 18 ? -2.313 -14.525 -36.089 1.00 20.87 18 ALA D CA 1
ATOM 3148 C C . ALA D 2 18 ? -3.392 -15.574 -35.861 1.00 21.71 18 ALA D C 1
ATOM 3149 O O . ALA D 2 18 ? -3.245 -16.423 -35.073 1.00 21.63 18 ALA D O 1
ATOM 3151 N N . ARG D 2 19 ? -4.485 -15.462 -36.581 1.00 21.70 19 ARG D N 1
ATOM 3152 C CA . ARG D 2 19 ? -5.530 -16.444 -36.514 1.00 21.69 19 ARG D CA 1
ATOM 3153 C C . ARG D 2 19 ? -5.063 -17.855 -36.874 1.00 22.06 19 ARG D C 1
ATOM 3154 O O . ARG D 2 19 ? -5.454 -18.764 -36.252 1.00 23.23 19 ARG D O 1
ATOM 3162 N N . ARG D 2 20 ? -4.229 -17.987 -37.896 1.00 22.35 20 ARG D N 1
ATOM 3163 C CA . ARG D 2 20 ? -3.648 -19.258 -38.237 1.00 22.85 20 ARG D CA 1
ATOM 3164 C C . ARG D 2 20 ? -2.780 -19.860 -37.135 1.00 22.07 20 ARG D C 1
ATOM 3165 O O . ARG D 2 20 ? -2.901 -20.993 -36.838 1.00 22.32 20 ARG D O 1
ATOM 3173 N N . LEU D 2 21 ? -1.898 -19.068 -36.563 1.00 20.41 21 LEU D N 1
ATOM 3174 C CA . LEU D 2 21 ? -1.081 -19.535 -35.447 1.00 20.44 21 LEU D CA 1
ATOM 3175 C C . LEU D 2 21 ? -1.930 -20.004 -34.316 1.00 20.00 21 LEU D C 1
ATOM 3176 O O . LEU D 2 21 ? -1.656 -20.993 -33.749 1.00 21.21 21 LEU D O 1
ATOM 3181 N N . TYR D 2 22 ? -2.940 -19.252 -33.970 1.00 19.27 22 TYR D N 1
ATOM 3182 C CA . TYR D 2 22 ? -3.833 -19.639 -32.920 1.00 20.48 22 TYR D CA 1
ATOM 3183 C C . TYR D 2 22 ? -4.635 -20.890 -33.262 1.00 20.96 22 TYR D C 1
ATOM 3184 O O . TYR D 2 22 ? -4.819 -21.729 -32.441 1.00 20.27 22 TYR D O 1
ATOM 3193 N N . LYS D 2 23 ? -5.125 -20.989 -34.488 1.00 21.77 23 LYS D N 1
ATOM 3194 C CA . LYS D 2 23 ? -5.810 -22.178 -34.888 1.00 23.19 23 LYS D CA 1
ATOM 3195 C C . LYS D 2 23 ? -4.937 -23.398 -34.949 1.00 23.24 23 LYS D C 1
ATOM 3196 O O . LYS D 2 23 ? -5.406 -24.449 -34.716 1.00 27.02 23 LYS D O 1
ATOM 3202 N N . GLU D 2 24 ? -3.703 -23.229 -35.344 1.00 22.75 24 GLU D N 1
ATOM 3203 C CA . GLU D 2 24 ? -2.788 -24.314 -35.573 1.00 23.34 24 GLU D CA 1
ATOM 3204 C C . GLU D 2 24 ? -1.950 -24.600 -34.331 1.00 22.44 24 GLU D C 1
ATOM 3205 O O . GLU D 2 24 ? -0.745 -24.632 -34.408 1.00 22.16 24 GLU D O 1
ATOM 3211 N N . GLY D 2 25 ? -2.628 -24.801 -33.218 1.00 21.05 25 GLY D N 1
ATOM 3212 C CA . GLY D 2 25 ? -1.971 -25.190 -31.993 1.00 19.64 25 GLY D CA 1
ATOM 3213 C C . GLY D 2 25 ? -2.040 -24.219 -30.816 1.00 18.86 25 GLY D C 1
ATOM 3214 O O . GLY D 2 25 ? -1.332 -24.346 -29.893 1.00 18.54 25 GLY D O 1
ATOM 3215 N N . PHE D 2 26 ? -2.895 -23.235 -30.903 1.00 17.48 26 PHE D N 1
ATOM 3216 C CA . PHE D 2 26 ? -3.101 -22.326 -29.803 1.00 17.60 26 PHE D CA 1
ATOM 3217 C C . PHE D 2 26 ? -1.802 -21.607 -29.356 1.00 16.93 26 PHE D C 1
ATOM 3218 O O . PHE D 2 26 ? -1.577 -21.489 -28.196 1.00 18.45 26 PHE D O 1
ATOM 3226 N N . TYR D 2 27 ? -1.017 -21.138 -30.307 1.00 16.44 27 TYR D N 1
ATOM 3227 C CA . TYR D 2 27 ? 0.103 -20.276 -30.057 1.00 16.63 27 TYR D CA 1
ATOM 3228 C C . TYR D 2 27 ? -0.308 -18.838 -29.767 1.00 16.98 27 TYR D C 1
ATOM 3229 O O . TYR D 2 27 ? -1.058 -18.269 -30.474 1.00 17.14 27 TYR D O 1
ATOM 3238 N N . GLY D 2 28 ? 0.216 -18.259 -28.714 1.00 16.57 28 GLY D N 1
ATOM 3239 C CA . GLY D 2 28 ? -0.003 -16.872 -28.417 1.00 17.02 28 GLY D CA 1
ATOM 3240 C C . GLY D 2 28 ? -1.282 -16.505 -27.712 1.00 16.60 28 GLY D C 1
ATOM 3241 O O . GLY D 2 28 ? -2.053 -17.334 -27.367 1.00 18.15 28 GLY D O 1
ATOM 3242 N N . ARG D 2 29 ? -1.470 -15.219 -27.470 1.00 16.35 29 ARG D N 1
ATOM 3243 C CA . ARG D 2 29 ? -2.702 -14.708 -26.881 1.00 17.13 29 ARG D CA 1
ATOM 3244 C C . ARG D 2 29 ? -3.107 -13.447 -27.678 1.00 16.66 29 ARG D C 1
ATOM 3245 O O . ARG D 2 29 ? -2.254 -12.669 -27.966 1.00 16.39 29 ARG D O 1
ATOM 3253 N N . PHE D 2 30 ? -4.384 -13.261 -27.911 1.00 16.39 30 PHE D N 1
ATOM 3254 C CA . PHE D 2 30 ? -4.881 -12.010 -28.441 1.00 16.25 30 PHE D CA 1
ATOM 3255 C C . PHE D 2 30 ? -4.968 -10.928 -27.392 1.00 16.06 30 PHE D C 1
ATOM 3256 O O . PHE D 2 30 ? -5.525 -11.123 -26.369 1.00 16.46 30 PHE D O 1
ATOM 3264 N N . LEU D 2 31 ? -4.380 -9.787 -27.665 1.00 16.73 31 LEU D N 1
ATOM 3265 C CA . LEU D 2 31 ? -4.451 -8.701 -26.720 1.00 18.62 31 LEU D CA 1
ATOM 3266 C C . LEU D 2 31 ? -5.910 -8.338 -26.409 1.00 19.37 31 LEU D C 1
ATOM 3267 O O . LEU D 2 31 ? -6.680 -8.171 -27.275 1.00 19.35 31 LEU D O 1
ATOM 3272 N N . GLY D 2 32 ? -6.208 -8.299 -25.134 1.00 20.67 32 GLY D N 1
ATOM 3273 C CA . GLY D 2 32 ? -7.533 -7.958 -24.673 1.00 21.63 32 GLY D CA 1
ATOM 3274 C C . GLY D 2 32 ? -8.422 -9.139 -24.430 1.00 21.95 32 GLY D C 1
ATOM 3275 O O . GLY D 2 32 ? -9.530 -8.972 -23.990 1.00 22.53 32 GLY D O 1
ATOM 3276 N N . TYR D 2 33 ? -7.924 -10.336 -24.682 1.00 22.27 33 TYR D N 1
ATOM 3277 C CA . TYR D 2 33 ? -8.728 -11.551 -24.599 1.00 24.13 33 TYR D CA 1
ATOM 3278 C C . TYR D 2 33 ? -8.002 -12.652 -23.870 1.00 25.68 33 TYR D C 1
ATOM 3279 O O . TYR D 2 33 ? -6.813 -12.696 -23.885 1.00 25.62 33 TYR D O 1
ATOM 3288 N N . ASP D 2 34 ? -8.782 -13.518 -23.253 1.00 28.48 34 ASP D N 1
ATOM 3289 C CA . ASP D 2 34 ? -8.292 -14.799 -22.863 1.00 31.83 34 ASP D CA 1
ATOM 3290 C C . ASP D 2 34 ? -9.152 -16.025 -23.109 1.00 32.69 34 ASP D C 1
ATOM 3291 O O . ASP D 2 34 ? -10.308 -15.904 -23.395 1.00 33.06 34 ASP D O 1
ATOM 3296 N N . LYS D 2 35 ? -8.554 -17.181 -23.068 1.00 33.63 35 LYS D N 1
ATOM 3297 C CA . LYS D 2 35 ? -9.255 -18.388 -23.366 1.00 34.77 35 LYS D CA 1
ATOM 3298 C C . LYS D 2 35 ? -10.146 -18.337 -24.574 1.00 34.69 35 LYS D C 1
ATOM 3299 O O . LYS D 2 35 ? -11.236 -18.827 -24.508 1.00 34.79 35 LYS D O 1
ATOM 3305 N N . VAL D 2 36 ? -9.673 -17.752 -25.665 1.00 34.24 36 VAL D N 1
ATOM 3306 C CA . VAL D 2 36 ? -10.412 -17.690 -26.922 1.00 33.84 36 VAL D CA 1
ATOM 3307 C C . VAL D 2 36 ? -10.639 -19.071 -27.534 1.00 34.87 36 VAL D C 1
ATOM 3308 O O . VAL D 2 36 ? -9.726 -19.821 -27.719 1.00 33.68 36 VAL D O 1
ATOM 3312 N N . LYS D 2 37 ? -11.873 -19.376 -27.853 1.00 36.41 37 LYS D N 1
ATOM 3313 C CA . LYS D 2 37 ? -12.163 -20.615 -28.529 1.00 38.17 37 LYS D CA 1
ATOM 3314 C C . LYS D 2 37 ? -11.758 -20.653 -29.988 1.00 38.63 37 LYS D C 1
ATOM 3315 O O . LYS D 2 37 ? -11.813 -19.662 -30.654 1.00 39.14 37 LYS D O 1
ATOM 3321 N N . ARG D 2 38 ? -11.404 -21.826 -30.487 1.00 39.14 38 ARG D N 1
ATOM 3322 C CA . ARG D 2 38 ? -10.943 -22.012 -31.848 1.00 40.65 38 ARG D CA 1
ATOM 3323 C C . ARG D 2 38 ? -11.916 -21.494 -32.923 1.00 41.77 38 ARG D C 1
ATOM 3324 O O . ARG D 2 38 ? -11.496 -21.058 -33.955 1.00 41.08 38 ARG D O 1
ATOM 3332 N N . ASP D 2 39 ? -13.185 -21.504 -32.617 1.00 43.49 39 ASP D N 1
ATOM 3333 C CA . ASP D 2 39 ? -14.145 -20.973 -33.570 1.00 45.29 39 ASP D CA 1
ATOM 3334 C C . ASP D 2 39 ? -14.328 -19.491 -33.476 1.00 45.68 39 ASP D C 1
ATOM 3335 O O . ASP D 2 39 ? -14.470 -18.823 -34.489 1.00 46.65 39 ASP D O 1
ATOM 3340 N N . GLU D 2 40 ? -14.366 -18.995 -32.255 1.00 45.34 40 GLU D N 1
ATOM 3341 C CA . GLU D 2 40 ? -14.447 -17.580 -31.973 1.00 44.96 40 GLU D CA 1
ATOM 3342 C C . GLU D 2 40 ? -13.374 -16.720 -32.674 1.00 43.90 40 GLU D C 1
ATOM 3343 O O . GLU D 2 40 ? -13.500 -15.523 -32.699 1.00 43.83 40 GLU D O 1
ATOM 3349 N N . VAL D 2 41 ? -12.373 -17.353 -33.275 1.00 42.46 41 VAL D N 1
ATOM 3350 C CA . VAL D 2 41 ? -11.176 -16.674 -33.748 1.00 41.39 41 VAL D CA 1
ATOM 3351 C C . VAL D 2 41 ? -11.464 -15.736 -34.875 1.00 40.66 41 VAL D C 1
ATOM 3352 O O . VAL D 2 41 ? -10.876 -14.720 -34.997 1.00 39.44 41 VAL D O 1
ATOM 3356 N N . GLU D 2 42 ? -12.403 -16.116 -35.709 1.00 40.33 42 GLU D N 1
ATOM 3357 C CA . GLU D 2 42 ? -12.566 -15.430 -36.951 1.00 40.42 42 GLU D CA 1
ATOM 3358 C C . GLU D 2 42 ? -13.117 -14.041 -36.715 1.00 39.82 42 GLU D C 1
ATOM 3359 O O . GLU D 2 42 ? -12.943 -13.172 -37.523 1.00 39.99 42 GLU D O 1
ATOM 3365 N N . LYS D 2 43 ? -13.742 -13.841 -35.580 1.00 38.55 43 LYS D N 1
ATOM 3366 C CA . LYS D 2 43 ? -14.235 -12.531 -35.238 1.00 37.89 43 LYS D CA 1
ATOM 3367 C C . LYS D 2 43 ? -13.422 -11.751 -34.217 1.00 36.52 43 LYS D C 1
ATOM 3368 O O . LYS D 2 43 ? -13.879 -10.810 -33.641 1.00 36.65 43 LYS D O 1
ATOM 3374 N N . ILE D 2 44 ? -12.187 -12.177 -33.973 1.00 33.97 44 ILE D N 1
ATOM 3375 C CA . ILE D 2 44 ? -11.222 -11.367 -33.282 1.00 31.57 44 ILE D CA 1
ATOM 3376 C C . ILE D 2 44 ? -10.366 -10.556 -34.213 1.00 30.29 44 ILE D C 1
ATOM 3377 O O . ILE D 2 44 ? -9.840 -11.066 -35.155 1.00 30.04 44 ILE D O 1
ATOM 3382 N N . ASN D 2 45 ? -10.168 -9.307 -33.869 1.00 28.63 45 ASN D N 1
ATOM 3383 C CA . ASN D 2 45 ? -9.344 -8.396 -34.616 0.50 27.49 45 ASN D CA 1
ATOM 3384 C C . ASN D 2 45 ? -8.415 -7.680 -33.662 1.00 27.33 45 ASN D C 1
ATOM 3385 O O . ASN D 2 45 ? -8.601 -6.564 -33.325 1.00 29.10 45 ASN D O 1
ATOM 3390 N N . ALA D 2 46 ? -7.398 -8.355 -33.183 1.00 25.39 46 ALA D N 1
ATOM 3391 C CA . ALA D 2 46 ? -6.487 -7.795 -32.215 1.00 23.50 46 ALA D CA 1
ATOM 3392 C C . ALA D 2 46 ? -5.109 -8.369 -32.540 1.00 21.52 46 ALA D C 1
ATOM 3393 O O . ALA D 2 46 ? -5.001 -9.399 -33.108 1.00 21.97 46 ALA D O 1
ATOM 3395 N N . PRO D 2 47 ? -4.047 -7.683 -32.184 1.00 21.11 47 PRO D N 1
ATOM 3396 C CA . PRO D 2 47 ? -2.745 -8.330 -32.292 1.00 20.83 47 PRO D CA 1
ATOM 3397 C C . PRO D 2 47 ? -2.605 -9.561 -31.402 1.00 19.99 47 PRO D C 1
ATOM 3398 O O . PRO D 2 47 ? -3.291 -9.691 -30.454 1.00 20.41 47 PRO D O 1
ATOM 3402 N N . LEU D 2 48 ? -1.655 -10.424 -31.731 1.00 18.39 48 LEU D N 1
ATOM 3403 C CA . LEU D 2 48 ? -1.396 -11.629 -30.985 1.00 16.29 48 LEU D CA 1
ATOM 3404 C C . LEU D 2 48 ? -0.034 -11.464 -30.382 1.00 16.58 48 LEU D C 1
ATOM 3405 O O . LEU D 2 48 ? 0.864 -11.075 -31.069 1.00 16.93 48 LEU D O 1
ATOM 3410 N N . ILE D 2 49 ? 0.126 -11.758 -29.106 1.00 14.86 49 ILE D N 1
ATOM 3411 C CA . ILE D 2 49 ? 1.448 -11.774 -28.559 1.00 15.02 49 ILE D CA 1
ATOM 3412 C C . ILE D 2 49 ? 1.936 -13.179 -28.259 1.00 13.98 49 ILE D C 1
ATOM 3413 O O . ILE D 2 49 ? 1.216 -13.978 -27.791 1.00 14.26 49 ILE D O 1
ATOM 3418 N N . LEU D 2 50 ? 3.188 -13.399 -28.575 1.00 12.68 50 LEU D N 1
ATOM 3419 C CA . LEU D 2 50 ? 3.800 -14.689 -28.466 1.00 13.97 50 LEU D CA 1
ATOM 3420 C C . LEU D 2 50 ? 4.884 -14.537 -27.423 1.00 12.82 50 LEU D C 1
ATOM 3421 O O . LEU D 2 50 ? 5.651 -13.670 -27.487 1.00 14.50 50 LEU D O 1
ATOM 3426 N N . GLY D 2 51 ? 4.917 -15.417 -26.458 1.00 14.38 51 GLY D N 1
ATOM 3427 C CA . GLY D 2 51 ? 6.014 -15.426 -25.544 1.00 14.81 51 GLY D CA 1
ATOM 3428 C C . GLY D 2 51 ? 7.303 -15.840 -26.215 1.00 16.13 51 GLY D C 1
ATOM 3429 O O . GLY D 2 51 ? 7.279 -16.427 -27.235 1.00 15.18 51 GLY D O 1
ATOM 3430 N N . LEU D 2 52 ? 8.430 -15.526 -25.617 1.00 15.82 52 LEU D N 1
ATOM 3431 C CA . LEU D 2 52 ? 9.691 -15.872 -26.226 1.00 16.84 52 LEU D CA 1
ATOM 3432 C C . LEU D 2 52 ? 9.892 -17.350 -26.551 1.00 16.07 52 LEU D C 1
ATOM 3433 O O . LEU D 2 52 ? 10.372 -17.667 -27.582 1.00 16.12 52 LEU D O 1
ATOM 3438 N N . TYR D 2 53 ? 9.592 -18.256 -25.630 1.00 14.74 53 TYR D N 1
ATOM 3439 C CA . TYR D 2 53 ? 9.687 -19.668 -25.927 1.00 14.11 53 TYR D CA 1
ATOM 3440 C C . TYR D 2 53 ? 8.834 -20.012 -27.150 1.00 14.08 53 TYR D C 1
ATOM 3441 O O . TYR D 2 53 ? 9.269 -20.731 -27.964 1.00 14.90 53 TYR D O 1
ATOM 3450 N N . GLU D 2 54 ? 7.633 -19.460 -27.260 1.00 14.70 54 GLU D N 1
ATOM 3451 C CA . GLU D 2 54 ? 6.724 -19.782 -28.352 1.00 14.42 54 GLU D CA 1
ATOM 3452 C C . GLU D 2 54 ? 7.339 -19.303 -29.648 1.00 15.01 54 GLU D C 1
ATOM 3453 O O . GLU D 2 54 ? 7.335 -19.977 -30.610 1.00 16.44 54 GLU D O 1
ATOM 3459 N N . ALA D 2 55 ? 7.806 -18.094 -29.621 1.00 15.22 55 ALA D N 1
ATOM 3460 C CA . ALA D 2 55 ? 8.360 -17.492 -30.808 1.00 16.91 55 ALA D CA 1
ATOM 3461 C C . ALA D 2 55 ? 9.611 -18.245 -31.303 1.00 17.46 55 ALA D C 1
ATOM 3462 O O . ALA D 2 55 ? 9.772 -18.504 -32.449 1.00 17.68 55 ALA D O 1
ATOM 3464 N N . LEU D 2 56 ? 10.502 -18.560 -30.393 1.00 17.73 56 LEU D N 1
ATOM 3465 C CA . LEU D 2 56 ? 11.652 -19.372 -30.707 1.00 17.50 56 LEU D CA 1
ATOM 3466 C C . LEU D 2 56 ? 11.260 -20.688 -31.324 1.00 18.36 56 LEU D C 1
ATOM 3467 O O . LEU D 2 56 ? 11.816 -21.089 -32.292 1.00 18.17 56 LEU D O 1
ATOM 3472 N N . TYR D 2 57 ? 10.322 -21.372 -30.706 1.00 17.19 57 TYR D N 1
ATOM 3473 C CA . TYR D 2 57 ? 9.867 -22.632 -31.230 1.00 18.13 57 TYR D CA 1
ATOM 3474 C C . TYR D 2 57 ? 9.342 -22.487 -32.668 1.00 18.67 57 TYR D C 1
ATOM 3475 O O . TYR D 2 57 ? 9.770 -23.149 -33.555 1.00 18.56 57 TYR D O 1
ATOM 3484 N N . LEU D 2 58 ? 8.417 -21.575 -32.865 1.00 18.32 58 LEU D N 1
ATOM 3485 C CA . LEU D 2 58 ? 7.878 -21.330 -34.204 1.00 18.08 58 LEU D CA 1
ATOM 3486 C C . LEU D 2 58 ? 8.909 -20.882 -35.229 1.00 19.36 58 LEU D C 1
ATOM 3487 O O . LEU D 2 58 ? 8.806 -21.193 -36.367 1.00 18.73 58 LEU D O 1
ATOM 3492 N N . ALA D 2 59 ? 9.873 -20.118 -34.804 1.00 19.82 59 ALA D N 1
ATOM 3493 C CA . ALA D 2 59 ? 10.945 -19.703 -35.656 1.00 20.71 59 ALA D CA 1
ATOM 3494 C C . ALA D 2 59 ? 11.801 -20.882 -36.072 1.00 20.97 59 ALA D C 1
ATOM 3495 O O . ALA D 2 59 ? 12.082 -21.043 -37.202 1.00 21.17 59 ALA D O 1
ATOM 3497 N N . GLU D 2 60 ? 12.154 -21.722 -35.119 1.00 20.98 60 GLU D N 1
ATOM 3498 C CA . GLU D 2 60 ? 12.857 -22.951 -35.454 1.00 21.79 60 GLU D CA 1
ATOM 3499 C C . GLU D 2 60 ? 12.082 -23.856 -36.408 1.00 22.05 60 GLU D C 1
ATOM 3500 O O . GLU D 2 60 ? 12.650 -24.504 -37.194 1.00 22.98 60 GLU D O 1
ATOM 3506 N N . LYS D 2 61 ? 10.774 -23.894 -36.288 1.00 21.42 61 LYS D N 1
ATOM 3507 C CA . LYS D 2 61 ? 9.914 -24.702 -37.150 1.00 22.37 61 LYS D CA 1
ATOM 3508 C C . LYS D 2 61 ? 9.604 -24.097 -38.529 1.00 21.50 61 LYS D C 1
ATOM 3509 O O . LYS D 2 61 ? 8.838 -24.643 -39.291 1.00 21.69 61 LYS D O 1
ATOM 3515 N N . GLY D 2 62 ? 10.237 -22.978 -38.792 1.00 21.35 62 GLY D N 1
ATOM 3516 C CA . GLY D 2 62 ? 9.973 -22.192 -39.958 1.00 21.69 62 GLY D CA 1
ATOM 3517 C C . GLY D 2 62 ? 8.592 -21.634 -40.160 1.00 21.91 62 GLY D C 1
ATOM 3518 O O . GLY D 2 62 ? 8.187 -21.434 -41.254 1.00 22.43 62 GLY D O 1
ATOM 3519 N N . ARG D 2 63 ? 7.878 -21.390 -39.073 1.00 20.62 63 ARG D N 1
ATOM 3520 C CA . ARG D 2 63 ? 6.503 -20.932 -39.131 1.00 20.92 63 ARG D CA 1
ATOM 3521 C C . ARG D 2 63 ? 6.334 -19.458 -38.780 1.00 20.95 63 ARG D C 1
ATOM 3522 O O . ARG D 2 63 ? 5.271 -18.922 -38.841 1.00 22.04 63 ARG D O 1
ATOM 3530 N N . LEU D 2 64 ? 7.439 -18.849 -38.396 1.00 20.15 64 LEU D N 1
ATOM 3531 C CA . LEU D 2 64 ? 7.491 -17.472 -38.013 1.00 19.47 64 LEU D CA 1
ATOM 3532 C C . LEU D 2 64 ? 8.805 -16.848 -38.387 1.00 20.27 64 LEU D C 1
ATOM 3533 O O . LEU D 2 64 ? 9.815 -17.410 -38.167 1.00 20.13 64 LEU D O 1
ATOM 3538 N N . LYS D 2 65 ? 8.726 -15.656 -38.951 1.00 19.55 65 LYS D N 1
ATOM 3539 C CA . LYS D 2 65 ? 9.878 -14.851 -39.207 0.50 20.80 65 LYS D CA 1
ATOM 3540 C C . LYS D 2 65 ? 9.880 -13.652 -38.309 1.00 21.91 65 LYS D C 1
ATOM 3541 O O . LYS D 2 65 ? 8.997 -12.862 -38.355 1.00 21.74 65 LYS D O 1
ATOM 3547 N N . VAL D 2 66 ? 10.899 -13.525 -37.497 1.00 22.64 66 VAL D N 1
ATOM 3548 C CA . VAL D 2 66 ? 10.927 -12.487 -36.478 1.00 23.84 66 VAL D CA 1
ATOM 3549 C C . VAL D 2 66 ? 11.762 -11.298 -36.917 1.00 25.19 66 VAL D C 1
ATOM 3550 O O . VAL D 2 66 ? 12.832 -11.476 -37.367 1.00 25.58 66 VAL D O 1
ATOM 3554 N N . MET D 2 67 ? 11.217 -10.093 -36.773 1.00 26.80 67 MET D N 1
ATOM 3555 C CA . MET D 2 67 ? 11.929 -8.883 -37.100 1.00 27.94 67 MET D CA 1
ATOM 3556 C C . MET D 2 67 ? 12.256 -8.035 -35.874 1.00 28.85 67 MET D C 1
ATOM 3557 O O . MET D 2 67 ? 11.407 -7.762 -35.076 1.00 27.97 67 MET D O 1
ATOM 3562 N N . GLY D 2 68 ? 13.508 -7.647 -35.731 1.00 29.61 68 GLY D N 1
ATOM 3563 C CA . GLY D 2 68 ? 13.918 -6.756 -34.686 1.00 31.57 68 GLY D CA 1
ATOM 3564 C C . GLY D 2 68 ? 13.586 -5.297 -34.889 1.00 33.16 68 GLY D C 1
ATOM 3565 O O . GLY D 2 68 ? 13.070 -4.925 -35.907 1.00 32.95 68 GLY D O 1
ATOM 3566 N N . GLU D 2 69 ? 13.930 -4.469 -33.917 1.00 35.44 69 GLU D N 1
ATOM 3567 C CA . GLU D 2 69 ? 13.483 -3.103 -33.906 1.00 38.01 69 GLU D CA 1
ATOM 3568 C C . GLU D 2 69 ? 14.127 -2.298 -35.022 1.00 38.72 69 GLU D C 1
ATOM 3569 O O . GLU D 2 69 ? 13.535 -1.393 -35.558 1.00 39.36 69 GLU D O 1
ATOM 3575 N N . ASP D 2 70 ? 15.330 -2.713 -35.380 1.00 39.69 70 ASP D N 1
ATOM 3576 C CA . ASP D 2 70 ? 16.081 -2.155 -36.508 1.00 40.16 70 ASP D CA 1
ATOM 3577 C C . ASP D 2 70 ? 15.605 -2.583 -37.873 1.00 40.02 70 ASP D C 1
ATOM 3578 O O . ASP D 2 70 ? 16.141 -2.181 -38.884 1.00 40.57 70 ASP D O 1
ATOM 3583 N N . GLY D 2 71 ? 14.581 -3.416 -37.901 1.00 39.45 71 GLY D N 1
ATOM 3584 C CA . GLY D 2 71 ? 14.012 -3.884 -39.128 1.00 38.29 71 GLY D CA 1
ATOM 3585 C C . GLY D 2 71 ? 14.648 -5.125 -39.736 1.00 37.81 71 GLY D C 1
ATOM 3586 O O . GLY D 2 71 ? 14.174 -5.602 -40.746 1.00 38.26 71 GLY D O 1
ATOM 3587 N N . ARG D 2 72 ? 15.734 -5.611 -39.132 1.00 37.09 72 ARG D N 1
ATOM 3588 C CA . ARG D 2 72 ? 16.401 -6.855 -39.549 1.00 36.62 72 ARG D CA 1
ATOM 3589 C C . ARG D 2 72 ? 15.813 -8.149 -38.998 1.00 36.09 72 ARG D C 1
ATOM 3590 O O . ARG D 2 72 ? 15.312 -8.177 -37.914 1.00 35.62 72 ARG D O 1
ATOM 3598 N N . GLU D 2 73 ? 15.878 -9.219 -39.773 1.00 35.27 73 GLU D N 1
ATOM 3599 C CA . GLU D 2 73 ? 15.569 -10.538 -39.269 1.00 34.58 73 GLU D CA 1
ATOM 3600 C C . GLU D 2 73 ? 16.324 -10.944 -38.022 1.00 32.97 73 GLU D C 1
ATOM 3601 O O . GLU D 2 73 ? 17.499 -10.738 -37.951 1.00 32.72 73 GLU D O 1
ATOM 3607 N N . VAL D 2 74 ? 15.638 -11.526 -37.036 1.00 31.02 74 VAL D N 1
ATOM 3608 C CA . VAL D 2 74 ? 16.259 -12.148 -35.877 1.00 29.80 74 VAL D CA 1
ATOM 3609 C C . VAL D 2 74 ? 16.194 -13.655 -36.018 1.00 29.61 74 VAL D C 1
ATOM 3610 O O . VAL D 2 74 ? 15.159 -14.236 -36.011 1.00 28.86 74 VAL D O 1
ATOM 3614 N N . ALA D 2 75 ? 17.340 -14.289 -36.149 1.00 28.66 75 ALA D N 1
ATOM 3615 C CA . ALA D 2 75 ? 17.399 -15.729 -36.331 1.00 28.78 75 ALA D CA 1
ATOM 3616 C C . ALA D 2 75 ? 17.108 -16.463 -35.007 1.00 28.02 75 ALA D C 1
ATOM 3617 O O . ALA D 2 75 ? 17.441 -15.974 -33.993 1.00 27.51 75 ALA D O 1
ATOM 3619 N N . PRO D 2 76 ? 16.589 -17.662 -35.068 1.00 28.73 76 PRO D N 1
ATOM 3620 C CA . PRO D 2 76 ? 16.463 -18.489 -33.880 1.00 28.64 76 PRO D CA 1
ATOM 3621 C C . PRO D 2 76 ? 17.633 -18.429 -32.952 1.00 29.10 76 PRO D C 1
ATOM 3622 O O . PRO D 2 76 ? 17.440 -18.297 -31.797 1.00 29.12 76 PRO D O 1
ATOM 3626 N N . GLU D 2 77 ? 18.841 -18.531 -33.447 1.00 29.09 77 GLU D N 1
ATOM 3627 C CA . GLU D 2 77 ? 19.996 -18.410 -32.592 1.00 28.99 77 GLU D CA 1
ATOM 3628 C C . GLU D 2 77 ? 20.063 -17.123 -31.779 1.00 28.88 77 GLU D C 1
ATOM 3629 O O . GLU D 2 77 ? 20.482 -17.142 -30.659 1.00 28.08 77 GLU D O 1
ATOM 3635 N N . GLU D 2 78 ? 19.624 -16.016 -32.359 1.00 28.42 78 GLU D N 1
ATOM 3636 C CA . GLU D 2 78 ? 19.702 -14.745 -31.692 1.00 29.17 78 GLU D CA 1
ATOM 3637 C C . GLU D 2 78 ? 18.599 -14.669 -30.646 1.00 27.05 78 GLU D C 1
ATOM 3638 O O . GLU D 2 78 ? 18.769 -14.131 -29.630 1.00 26.88 78 GLU D O 1
ATOM 3644 N N . LEU D 2 79 ? 17.461 -15.246 -30.946 1.00 25.96 79 LEU D N 1
ATOM 3645 C CA . LEU D 2 79 ? 16.384 -15.333 -29.961 1.00 25.20 79 LEU D CA 1
ATOM 3646 C C . LEU D 2 79 ? 16.778 -16.115 -28.750 1.00 24.80 79 LEU D C 1
ATOM 3647 O O . LEU D 2 79 ? 16.511 -15.712 -27.675 1.00 25.75 79 LEU D O 1
ATOM 3652 N N . ALA D 2 80 ? 17.419 -17.243 -28.952 1.00 24.30 80 ALA D N 1
ATOM 3653 C CA . ALA D 2 80 ? 17.919 -18.024 -27.839 1.00 23.13 80 ALA D CA 1
ATOM 3654 C C . ALA D 2 80 ? 18.966 -17.294 -27.047 1.00 23.04 80 ALA D C 1
ATOM 3655 O O . ALA D 2 80 ? 18.980 -17.316 -25.878 1.00 22.70 80 ALA D O 1
ATOM 3657 N N . ALA D 2 81 ? 19.836 -16.589 -27.715 1.00 23.46 81 ALA D N 1
ATOM 3658 C CA . ALA D 2 81 ? 20.834 -15.856 -26.974 1.00 23.97 81 ALA D CA 1
ATOM 3659 C C . ALA D 2 81 ? 20.270 -14.743 -26.103 1.00 23.76 81 ALA D C 1
ATOM 3660 O O . ALA D 2 81 ? 20.760 -14.493 -25.065 1.00 24.04 81 ALA D O 1
ATOM 3662 N N . LEU D 2 82 ? 19.265 -14.048 -26.606 1.00 23.86 82 LEU D N 1
ATOM 3663 C CA . LEU D 2 82 ? 18.488 -13.120 -25.823 1.00 24.61 82 LEU D CA 1
ATOM 3664 C C . LEU D 2 82 ? 17.783 -13.736 -24.596 1.00 23.95 82 LEU D C 1
ATOM 3665 O O . LEU D 2 82 ? 17.880 -13.238 -23.518 1.00 24.47 82 LEU D O 1
ATOM 3670 N N . GLY D 2 83 ? 17.065 -14.827 -24.776 1.00 23.44 83 GLY D N 1
ATOM 3671 C CA . GLY D 2 83 ? 16.501 -15.523 -23.654 1.00 23.26 83 GLY D CA 1
ATOM 3672 C C . GLY D 2 83 ? 17.522 -15.975 -22.618 1.00 23.65 83 GLY D C 1
ATOM 3673 O O . GLY D 2 83 ? 17.374 -15.754 -21.489 1.00 23.22 83 GLY D O 1
ATOM 3674 N N . ARG D 2 84 ? 18.576 -16.625 -23.050 1.00 24.80 84 ARG D N 1
ATOM 3675 C CA . ARG D 2 84 ? 19.605 -17.098 -22.162 1.00 25.08 84 ARG D CA 1
ATOM 3676 C C . ARG D 2 84 ? 20.182 -15.987 -21.313 1.00 25.13 84 ARG D C 1
ATOM 3677 O O . ARG D 2 84 ? 20.539 -16.195 -20.202 1.00 25.45 84 ARG D O 1
ATOM 3685 N N . GLU D 2 85 ? 20.307 -14.818 -21.868 1.00 25.13 85 GLU D N 1
ATOM 3686 C CA . GLU D 2 85 ? 20.918 -13.783 -21.103 1.00 26.99 85 GLU D CA 1
ATOM 3687 C C . GLU D 2 85 ? 20.020 -13.043 -20.140 1.00 25.80 85 GLU D C 1
ATOM 3688 O O . GLU D 2 85 ? 20.485 -12.426 -19.272 1.00 27.23 85 GLU D O 1
ATOM 3694 N N . ARG D 2 86 ? 18.714 -13.158 -20.308 1.00 25.44 86 ARG D N 1
ATOM 3695 C CA . ARG D 2 86 ? 17.769 -12.467 -19.475 1.00 24.86 86 ARG D CA 1
ATOM 3696 C C . ARG D 2 86 ? 16.996 -13.374 -18.529 1.00 24.25 86 ARG D C 1
ATOM 3697 O O . ARG D 2 86 ? 16.598 -12.966 -17.498 1.00 23.59 86 ARG D O 1
ATOM 3705 N N . MET D 2 87 ? 16.854 -14.633 -18.906 1.00 23.50 87 MET D N 1
ATOM 3706 C CA . MET D 2 87 ? 16.034 -15.573 -18.170 1.00 23.58 87 MET D CA 1
ATOM 3707 C C . MET D 2 87 ? 16.818 -16.752 -17.641 1.00 22.40 87 MET D C 1
ATOM 3708 O O . MET D 2 87 ? 17.347 -17.505 -18.386 1.00 21.39 87 MET D O 1
ATOM 3713 N N . ARG D 2 88 ? 16.859 -16.903 -16.345 1.00 21.39 88 ARG D N 1
ATOM 3714 C CA . ARG D 2 88 ? 17.621 -17.951 -15.723 1.00 21.59 88 ARG D CA 1
ATOM 3715 C C . ARG D 2 88 ? 17.122 -19.298 -16.202 1.00 21.26 88 ARG D C 1
ATOM 3716 O O . ARG D 2 88 ? 15.954 -19.460 -16.300 1.00 19.96 88 ARG D O 1
ATOM 3724 N N . ASN D 2 89 ? 18.017 -20.226 -16.474 1.00 20.12 89 ASN D N 1
ATOM 3725 C CA . ASN D 2 89 ? 17.668 -21.551 -16.943 1.00 18.92 89 ASN D CA 1
ATOM 3726 C C . ASN D 2 89 ? 16.947 -21.653 -18.303 1.00 17.98 89 ASN D C 1
ATOM 3727 O O . ASN D 2 89 ? 16.334 -22.611 -18.562 1.00 16.37 89 ASN D O 1
ATOM 3732 N N . PHE D 2 90 ? 17.056 -20.648 -19.144 1.00 17.73 90 PHE D N 1
ATOM 3733 C CA . PHE D 2 90 ? 16.402 -20.631 -20.440 1.00 18.84 90 PHE D CA 1
ATOM 3734 C C . PHE D 2 90 ? 16.555 -21.901 -21.223 1.00 19.77 90 PHE D C 1
ATOM 3735 O O . PHE D 2 90 ? 15.633 -22.434 -21.697 1.00 19.21 90 PHE D O 1
ATOM 3743 N N . ASP D 2 91 ? 17.775 -22.388 -21.335 1.00 20.58 91 ASP D N 1
ATOM 3744 C CA . ASP D 2 91 ? 18.001 -23.535 -22.178 1.00 21.68 91 ASP D CA 1
ATOM 3745 C C . ASP D 2 91 ? 17.291 -24.779 -21.709 1.00 20.50 91 ASP D C 1
ATOM 3746 O O . ASP D 2 91 ? 16.683 -25.454 -22.454 1.00 20.61 91 ASP D O 1
ATOM 3751 N N . GLU D 2 92 ? 17.381 -25.005 -20.422 1.00 19.69 92 GLU D N 1
ATOM 3752 C CA . GLU D 2 92 ? 16.708 -26.113 -19.805 1.00 18.56 92 GLU D CA 1
ATOM 3753 C C . GLU D 2 92 ? 15.193 -25.992 -19.944 1.00 17.57 92 GLU D C 1
ATOM 3754 O O . GLU D 2 92 ? 14.551 -26.915 -20.282 1.00 16.90 92 GLU D O 1
ATOM 3760 N N . ILE D 2 93 ? 14.661 -24.838 -19.631 1.00 16.52 93 ILE D N 1
ATOM 3761 C CA . ILE D 2 93 ? 13.247 -24.601 -19.703 1.00 15.47 93 ILE D CA 1
ATOM 3762 C C . ILE D 2 93 ? 12.698 -24.676 -21.141 1.00 15.50 93 ILE D C 1
ATOM 3763 O O . ILE D 2 93 ? 11.636 -25.158 -21.341 1.00 15.92 93 ILE D O 1
ATOM 3768 N N . TYR D 2 94 ? 13.459 -24.212 -22.109 1.00 15.99 94 TYR D N 1
ATOM 3769 C CA . TYR D 2 94 ? 13.073 -24.376 -23.487 1.00 16.34 94 TYR D CA 1
ATOM 3770 C C . TYR D 2 94 ? 13.042 -25.818 -23.924 1.00 16.11 94 TYR D C 1
ATOM 3771 O O . TYR D 2 94 ? 12.168 -26.215 -24.618 1.00 14.86 94 TYR D O 1
ATOM 3780 N N . LYS D 2 95 ? 13.998 -26.597 -23.456 1.00 15.78 95 LYS D N 1
ATOM 3781 C CA . LYS D 2 95 ? 13.997 -28.008 -23.709 1.00 16.55 95 LYS D CA 1
ATOM 3782 C C . LYS D 2 95 ? 12.722 -28.650 -23.263 1.00 16.37 95 LYS D C 1
ATOM 3783 O O . LYS D 2 95 ? 12.179 -29.430 -23.957 1.00 16.94 95 LYS D O 1
ATOM 3789 N N . ILE D 2 96 ? 12.281 -28.256 -22.089 1.00 15.42 96 ILE D N 1
ATOM 3790 C CA . ILE D 2 96 ? 11.014 -28.726 -21.576 1.00 14.77 96 ILE D CA 1
ATOM 3791 C C . ILE D 2 96 ? 9.802 -28.249 -22.386 1.00 14.42 96 ILE D C 1
ATOM 3792 O O . ILE D 2 96 ? 8.938 -29.017 -22.673 1.00 14.89 96 ILE D O 1
ATOM 3797 N N . TYR D 2 97 ? 9.815 -26.986 -22.788 1.00 14.34 97 TYR D N 1
ATOM 3798 C CA . TYR D 2 97 ? 8.792 -26.411 -23.641 1.00 14.96 97 TYR D CA 1
ATOM 3799 C C . TYR D 2 97 ? 8.691 -27.235 -24.919 1.00 15.37 97 TYR D C 1
ATOM 3800 O O . TYR D 2 97 ? 7.653 -27.666 -25.288 1.00 13.76 97 TYR D O 1
ATOM 3809 N N . LYS D 2 98 ? 9.827 -27.517 -25.510 1.00 16.25 98 LYS D N 1
ATOM 3810 C CA . LYS D 2 98 ? 9.893 -28.243 -26.749 1.00 17.25 98 LYS D CA 1
ATOM 3811 C C . LYS D 2 98 ? 9.439 -29.677 -26.606 1.00 16.13 98 LYS D C 1
ATOM 3812 O O . LYS D 2 98 ? 8.861 -30.221 -27.442 1.00 16.32 98 LYS D O 1
ATOM 3818 N N . TYR D 2 99 ? 9.784 -30.299 -25.507 1.00 15.62 99 TYR D N 1
ATOM 3819 C CA . TYR D 2 99 ? 9.410 -31.655 -25.259 1.00 16.73 99 TYR D CA 1
ATOM 3820 C C . TYR D 2 99 ? 7.912 -31.808 -25.363 1.00 16.37 99 TYR D C 1
ATOM 3821 O O . TYR D 2 99 ? 7.445 -32.643 -26.040 1.00 17.20 99 TYR D O 1
ATOM 3830 N N . PHE D 2 100 ? 7.188 -30.952 -24.668 1.00 14.38 100 PHE D N 1
ATOM 3831 C CA . PHE D 2 100 ? 5.761 -31.004 -24.680 1.00 13.69 100 PHE D CA 1
ATOM 3832 C C . PHE D 2 100 ? 5.214 -30.616 -26.082 1.00 13.50 100 PHE D C 1
ATOM 3833 O O . PHE D 2 100 ? 4.353 -31.234 -26.577 1.00 13.46 100 PHE D O 1
ATOM 3841 N N . ARG D 2 101 ? 5.738 -29.544 -26.646 1.00 14.19 101 ARG D N 1
ATOM 3842 C CA . ARG D 2 101 ? 5.257 -29.067 -27.932 1.00 14.53 101 ARG D CA 1
ATOM 3843 C C . ARG D 2 101 ? 5.507 -30.060 -29.084 1.00 15.91 101 ARG D C 1
ATOM 3844 O O . ARG D 2 101 ? 4.647 -30.303 -29.907 1.00 15.25 101 ARG D O 1
ATOM 3852 N N . ASP D 2 102 ? 6.701 -30.604 -29.130 1.00 15.79 102 ASP D N 1
ATOM 3853 C CA . ASP D 2 102 ? 6.988 -31.642 -30.105 1.00 16.68 102 ASP D CA 1
ATOM 3854 C C . ASP D 2 102 ? 6.026 -32.847 -30.042 1.00 17.36 102 ASP D C 1
ATOM 3855 O O . ASP D 2 102 ? 5.778 -33.491 -31.026 1.00 17.84 102 ASP D O 1
ATOM 3860 N N . LEU D 2 103 ? 5.475 -33.124 -28.871 1.00 16.21 103 LEU D N 1
ATOM 3861 C CA . LEU D 2 103 ? 4.484 -34.169 -28.676 1.00 15.99 103 LEU D CA 1
ATOM 3862 C C . LEU D 2 103 ? 3.035 -33.725 -28.867 1.00 15.81 103 LEU D C 1
ATOM 3863 O O . LEU D 2 103 ? 2.163 -34.465 -28.663 1.00 16.18 103 LEU D O 1
ATOM 3868 N N . GLY D 2 104 ? 2.828 -32.482 -29.230 1.00 15.56 104 GLY D N 1
ATOM 3869 C CA . GLY D 2 104 ? 1.526 -32.023 -29.633 1.00 15.47 104 GLY D CA 1
ATOM 3870 C C . GLY D 2 104 ? 0.712 -31.322 -28.566 1.00 15.45 104 GLY D C 1
ATOM 3871 O O . GLY D 2 104 ? -0.422 -30.996 -28.797 1.00 15.65 104 GLY D O 1
ATOM 3872 N N . TYR D 2 105 ? 1.312 -31.055 -27.407 1.00 15.13 105 TYR D N 1
ATOM 3873 C CA . TYR D 2 105 ? 0.624 -30.408 -26.292 1.00 14.86 105 TYR D CA 1
ATOM 3874 C C . TYR D 2 105 ? 0.709 -28.886 -26.348 1.00 14.21 105 TYR D C 1
ATOM 3875 O O . TYR D 2 105 ? 1.658 -28.374 -26.768 1.00 15.62 105 TYR D O 1
ATOM 3884 N N . VAL D 2 106 ? -0.339 -28.214 -25.898 1.00 13.08 106 VAL D N 1
ATOM 3885 C CA . VAL D 2 106 ? -0.402 -26.770 -25.836 1.00 12.50 106 VAL D CA 1
ATOM 3886 C C . VAL D 2 106 ? 0.278 -26.254 -24.554 1.00 13.02 106 VAL D C 1
ATOM 3887 O O . VAL D 2 106 ? -0.142 -26.583 -23.524 1.00 15.85 106 VAL D O 1
ATOM 3891 N N . VAL D 2 107 ? 1.351 -25.491 -24.645 1.00 13.28 107 VAL D N 1
ATOM 3892 C CA . VAL D 2 107 ? 2.134 -25.145 -23.485 1.00 12.21 107 VAL D CA 1
ATOM 3893 C C . VAL D 2 107 ? 1.985 -23.657 -23.231 1.00 13.18 107 VAL D C 1
ATOM 3894 O O . VAL D 2 107 ? 2.289 -22.887 -24.060 1.00 12.89 107 VAL D O 1
ATOM 3898 N N . LYS D 2 108 ? 1.466 -23.302 -22.069 1.00 12.89 108 LYS D N 1
ATOM 3899 C CA . LYS D 2 108 ? 1.102 -21.929 -21.774 1.00 13.22 108 LYS D CA 1
ATOM 3900 C C . LYS D 2 108 ? 1.803 -21.425 -20.493 1.00 12.64 108 LYS D C 1
ATOM 3901 O O . LYS D 2 108 ? 2.283 -22.191 -19.750 1.00 12.86 108 LYS D O 1
ATOM 3907 N N . SER D 2 109 ? 1.837 -20.121 -20.315 1.00 13.10 109 SER D N 1
ATOM 3908 C CA . SER D 2 109 ? 2.365 -19.555 -19.102 1.00 13.90 109 SER D CA 1
ATOM 3909 C C . SER D 2 109 ? 1.873 -20.286 -17.883 1.00 14.09 109 SER D C 1
ATOM 3910 O O . SER D 2 109 ? 0.718 -20.509 -17.787 1.00 12.59 109 SER D O 1
ATOM 3913 N N . GLY D 2 110 ? 2.763 -20.516 -16.937 1.00 12.68 110 GLY D N 1
ATOM 3914 C CA . GLY D 2 110 ? 2.400 -21.023 -15.644 1.00 13.29 110 GLY D CA 1
ATOM 3915 C C . GLY D 2 110 ? 2.209 -19.995 -14.548 1.00 13.73 110 GLY D C 1
ATOM 3916 O O . GLY D 2 110 ? 1.839 -20.332 -13.482 1.00 15.07 110 GLY D O 1
ATOM 3917 N N . LEU D 2 111 ? 2.470 -18.750 -14.835 1.00 14.02 111 LEU D N 1
ATOM 3918 C CA . LEU D 2 111 ? 2.451 -17.704 -13.823 1.00 14.72 111 LEU D CA 1
ATOM 3919 C C . LEU D 2 111 ? 1.182 -17.685 -12.990 1.00 14.99 111 LEU D C 1
ATOM 3920 O O . LEU D 2 111 ? 1.254 -17.646 -11.822 1.00 13.88 111 LEU D O 1
ATOM 3925 N N . LYS D 2 112 ? 0.032 -17.734 -13.614 1.00 14.04 112 LYS D N 1
ATOM 3926 C CA . LYS D 2 112 ? -1.176 -17.694 -12.821 1.00 15.71 112 LYS D CA 1
ATOM 3927 C C . LYS D 2 112 ? -1.311 -18.836 -11.824 1.00 14.88 112 LYS D C 1
ATOM 3928 O O . LYS D 2 112 ? -1.965 -18.707 -10.870 1.00 17.97 112 LYS D O 1
ATOM 3934 N N . PHE D 2 113 ? -0.614 -19.924 -12.085 1.00 13.78 113 PHE D N 1
ATOM 3935 C CA . PHE D 2 113 ? -0.650 -21.092 -11.262 1.00 14.08 113 PHE D CA 1
ATOM 3936 C C . PHE D 2 113 ? 0.470 -21.157 -10.236 1.00 12.55 113 PHE D C 1
ATOM 3937 O O . PHE D 2 113 ? 0.494 -22.034 -9.438 1.00 14.21 113 PHE D O 1
ATOM 3945 N N . GLY D 2 114 ? 1.421 -20.260 -10.323 1.00 12.14 114 GLY D N 1
ATOM 3946 C CA . GLY D 2 114 ? 2.614 -20.360 -9.508 1.00 11.30 114 GLY D CA 1
ATOM 3947 C C . GLY D 2 114 ? 3.600 -21.426 -9.939 1.00 11.83 114 GLY D C 1
ATOM 3948 O O . GLY D 2 114 ? 4.380 -21.917 -9.169 1.00 11.71 114 GLY D O 1
ATOM 3949 N N . ALA D 2 115 ? 3.551 -21.727 -11.221 1.00 12.45 115 ALA D N 1
ATOM 3950 C CA . ALA D 2 115 ? 4.318 -22.839 -11.776 1.00 12.74 115 ALA D CA 1
ATOM 3951 C C . ALA D 2 115 ? 5.030 -22.451 -13.070 1.00 12.70 115 ALA D C 1
ATOM 3952 O O . ALA D 2 115 ? 4.882 -21.390 -13.516 1.00 12.63 115 ALA D O 1
ATOM 3954 N N . LEU D 2 116 ? 5.785 -23.360 -13.643 1.00 12.04 116 LEU D N 1
ATOM 3955 C CA . LEU D 2 116 ? 6.498 -23.101 -14.866 1.00 12.54 116 LEU D CA 1
ATOM 3956 C C . LEU D 2 116 ? 5.552 -22.998 -16.039 1.00 12.25 116 LEU D C 1
ATOM 3957 O O . LEU D 2 116 ? 5.492 -22.015 -16.683 1.00 12.80 116 LEU D O 1
ATOM 3962 N N . PHE D 2 117 ? 4.841 -24.073 -16.308 1.00 12.79 117 PHE D N 1
ATOM 3963 C CA . PHE D 2 117 ? 3.929 -24.054 -17.422 1.00 12.04 117 PHE D CA 1
ATOM 3964 C C . PHE D 2 117 ? 2.583 -24.558 -17.016 1.00 12.48 117 PHE D C 1
ATOM 3965 O O . PHE D 2 117 ? 2.469 -25.279 -16.085 1.00 12.41 117 PHE D O 1
ATOM 3973 N N . SER D 2 118 ? 1.577 -24.201 -17.792 1.00 12.19 118 SER D N 1
ATOM 3974 C CA . SER D 2 118 ? 0.346 -24.944 -17.791 1.00 11.95 118 SER D CA 1
ATOM 3975 C C . SER D 2 118 ? 0.191 -25.637 -19.137 1.00 13.17 118 SER D C 1
ATOM 3976 O O . SER D 2 118 ? 0.485 -25.069 -20.131 1.00 14.71 118 SER D O 1
ATOM 3979 N N . VAL D 2 119 ? -0.151 -26.910 -19.108 1.00 12.52 119 VAL D N 1
ATOM 3980 C CA . VAL D 2 119 ? -0.113 -27.742 -20.275 1.00 13.90 119 VAL D CA 1
ATOM 3981 C C . VAL D 2 119 ? -1.491 -28.335 -20.540 1.00 15.27 119 VAL D C 1
ATOM 3982 O O . VAL D 2 119 ? -2.065 -28.895 -19.685 1.00 14.81 119 VAL D O 1
ATOM 3986 N N . TYR D 2 120 ? -1.986 -28.154 -21.766 1.00 16.34 120 TYR D N 1
ATOM 3987 C CA . TYR D 2 120 ? -3.293 -28.613 -22.209 1.00 18.90 120 TYR D CA 1
ATOM 3988 C C . TYR D 2 120 ? -3.165 -29.583 -23.362 1.00 20.23 120 TYR D C 1
ATOM 3989 O O . TYR D 2 120 ? -2.242 -29.517 -24.084 1.00 20.96 120 TYR D O 1
ATOM 3998 N N . GLU D 2 121 ? -4.163 -30.427 -23.512 1.00 22.21 121 GLU D N 1
ATOM 3999 C CA . GLU D 2 121 ? -4.373 -31.219 -24.732 1.00 25.27 121 GLU D CA 1
ATOM 4000 C C . GLU D 2 121 ? -5.262 -30.549 -25.820 1.00 26.45 121 GLU D C 1
ATOM 4001 O O . GLU D 2 121 ? -4.947 -30.588 -26.966 1.00 24.72 121 GLU D O 1
ATOM 4007 N N . LYS D 2 122 ? -6.342 -29.907 -25.402 1.00 29.61 122 LYS D N 1
ATOM 4008 C CA . LYS D 2 122 ? -7.267 -29.215 -26.291 1.00 32.75 122 LYS D CA 1
ATOM 4009 C C . LYS D 2 122 ? -7.211 -27.724 -26.037 1.00 35.14 122 LYS D C 1
ATOM 4010 O O . LYS D 2 122 ? -7.819 -26.929 -26.710 1.00 36.10 122 LYS D O 1
ATOM 4016 N N . GLY D 2 123 ? -6.503 -27.322 -25.038 1.00 37.06 123 GLY D N 1
ATOM 4017 C CA . GLY D 2 123 ? -6.263 -25.927 -24.905 1.00 41.17 123 GLY D CA 1
ATOM 4018 C C . GLY D 2 123 ? -7.233 -25.206 -23.995 1.00 43.71 123 GLY D C 1
ATOM 4019 O O . GLY D 2 123 ? -8.083 -25.818 -23.373 1.00 43.49 123 GLY D O 1
ATOM 4020 N N . PRO D 2 124 ? -7.075 -23.921 -23.989 1.00 45.84 124 PRO D N 1
ATOM 4021 C CA . PRO D 2 124 ? -8.060 -22.966 -23.517 1.00 47.59 124 PRO D CA 1
ATOM 4022 C C . PRO D 2 124 ? -8.774 -22.438 -24.769 1.00 48.92 124 PRO D C 1
ATOM 4023 O O . PRO D 2 124 ? -8.101 -22.172 -25.707 1.00 49.47 124 PRO D O 1
ATOM 4027 N N . GLY D 2 125 ? -10.083 -22.270 -24.789 1.00 50.21 125 GLY D N 1
ATOM 4028 C CA . GLY D 2 125 ? -10.939 -22.623 -23.705 1.00 51.66 125 GLY D CA 1
ATOM 4029 C C . GLY D 2 125 ? -12.302 -23.039 -24.191 1.00 52.77 125 GLY D C 1
ATOM 4030 O O . GLY D 2 125 ? -13.092 -22.202 -24.635 1.00 53.23 125 GLY D O 1
ATOM 4031 N N . ILE D 2 126 ? -12.547 -24.333 -24.071 1.00 53.28 126 ILE D N 1
ATOM 4032 C CA . ILE D 2 126 ? -11.544 -25.145 -23.398 1.00 54.00 126 ILE D CA 1
ATOM 4033 C C . ILE D 2 126 ? -11.220 -26.568 -23.899 1.00 54.01 126 ILE D C 1
ATOM 4034 O O . ILE D 2 126 ? -10.766 -26.732 -25.016 1.00 54.43 126 ILE D O 1
ATOM 4039 N N . ASP D 2 127 ? -11.351 -27.583 -23.078 1.00 53.49 127 ASP D N 1
ATOM 4040 C CA . ASP D 2 127 ? -12.294 -27.720 -22.012 1.00 53.11 127 ASP D CA 1
ATOM 4041 C C . ASP D 2 127 ? -11.791 -28.957 -21.287 1.00 52.21 127 ASP D C 1
ATOM 4042 O O . ASP D 2 127 ? -12.194 -30.059 -21.672 1.00 52.54 127 ASP D O 1
ATOM 4047 N N . HIS D 2 128 ? -10.946 -28.833 -20.246 1.00 50.56 128 HIS D N 1
ATOM 4048 C CA . HIS D 2 128 ? -10.201 -27.638 -19.866 1.00 48.28 128 HIS D CA 1
ATOM 4049 C C . HIS D 2 128 ? -8.990 -28.044 -19.090 1.00 45.83 128 HIS D C 1
ATOM 4050 O O . HIS D 2 128 ? -8.009 -28.410 -19.703 1.00 46.30 128 HIS D O 1
ATOM 4057 N N . ALA D 2 129 ? -9.061 -27.994 -17.768 1.00 42.03 129 ALA D N 1
ATOM 4058 C CA . ALA D 2 129 ? -8.191 -28.717 -16.870 1.00 38.05 129 ALA D CA 1
ATOM 4059 C C . ALA D 2 129 ? -6.698 -28.756 -17.165 1.00 34.35 129 ALA D C 1
ATOM 4060 O O . ALA D 2 129 ? -6.228 -29.738 -17.563 1.00 34.58 129 ALA D O 1
ATOM 4062 N N . PRO D 2 130 ? -5.958 -27.702 -16.934 1.00 31.47 130 PRO D N 1
ATOM 4063 C CA . PRO D 2 130 ? -4.562 -27.761 -17.342 1.00 27.29 130 PRO D CA 1
ATOM 4064 C C . PRO D 2 130 ? -3.750 -28.630 -16.405 1.00 22.83 130 PRO D C 1
ATOM 4065 O O . PRO D 2 130 ? -4.073 -28.723 -15.299 1.00 24.06 130 PRO D O 1
ATOM 4069 N N . MET D 2 131 ? -2.696 -29.229 -16.900 1.00 20.19 131 MET D N 1
ATOM 4070 C CA . MET D 2 131 ? -1.663 -29.880 -16.067 0.99 17.05 131 MET D CA 1
ATOM 4071 C C . MET D 2 131 ? -0.680 -28.849 -15.589 1.00 15.24 131 MET D C 1
ATOM 4072 O O . MET D 2 131 ? -0.138 -28.160 -16.360 1.00 14.02 131 MET D O 1
ATOM 4077 N N . VAL D 2 132 ? -0.511 -28.764 -14.289 1.00 13.59 132 VAL D N 1
ATOM 4078 C CA . VAL D 2 132 ? 0.438 -27.883 -13.716 1.00 12.81 132 VAL D CA 1
ATOM 4079 C C . VAL D 2 132 ? 1.835 -28.483 -13.715 1.00 12.65 132 VAL D C 1
ATOM 4080 O O . VAL D 2 132 ? 2.029 -29.482 -13.165 1.00 13.44 132 VAL D O 1
ATOM 4084 N N . VAL D 2 133 ? 2.770 -27.794 -14.323 1.00 11.21 133 VAL D N 1
ATOM 4085 C CA . VAL D 2 133 ? 4.090 -28.292 -14.467 1.00 12.58 133 VAL D CA 1
ATOM 4086 C C . VAL D 2 133 ? 5.068 -27.411 -13.674 1.00 12.02 133 VAL D C 1
ATOM 4087 O O . VAL D 2 133 ? 5.181 -26.293 -13.947 1.00 11.82 133 VAL D O 1
ATOM 4091 N N . VAL D 2 134 ? 5.741 -28.025 -12.710 1.00 11.69 134 VAL D N 1
ATOM 4092 C CA . VAL D 2 134 ? 6.674 -27.366 -11.843 1.00 12.28 134 VAL D CA 1
ATOM 4093 C C . VAL D 2 134 ? 8.095 -27.720 -12.263 1.00 12.53 134 VAL D C 1
ATOM 4094 O O . VAL D 2 134 ? 8.291 -28.808 -12.586 1.00 13.94 134 VAL D O 1
ATOM 4098 N N . PHE D 2 135 ? 9.013 -26.761 -12.228 1.00 13.97 135 PHE D N 1
ATOM 4099 C CA . PHE D 2 135 ? 10.404 -26.929 -12.685 1.00 15.09 135 PHE D CA 1
ATOM 4100 C C . PHE D 2 135 ? 11.353 -27.314 -11.534 1.00 17.25 135 PHE D C 1
ATOM 4101 O O . PHE D 2 135 ? 11.323 -26.738 -10.513 1.00 18.12 135 PHE D O 1
ATOM 4109 N N . LEU D 2 136 ? 12.173 -28.314 -11.751 1.00 19.13 136 LEU D N 1
ATOM 4110 C CA . LEU D 2 136 ? 13.263 -28.586 -10.847 1.00 20.59 136 LEU D CA 1
ATOM 4111 C C . LEU D 2 136 ? 14.572 -28.140 -11.449 1.00 22.51 136 LEU D C 1
ATOM 4112 O O . LEU D 2 136 ? 15.058 -28.747 -12.338 1.00 21.57 136 LEU D O 1
ATOM 4117 N N . GLU D 2 137 ? 15.100 -27.065 -10.920 1.00 24.97 137 GLU D N 1
ATOM 4118 C CA . GLU D 2 137 ? 16.279 -26.436 -11.474 1.00 26.97 137 GLU D CA 1
ATOM 4119 C C . GLU D 2 137 ? 17.548 -27.225 -11.211 1.00 27.97 137 GLU D C 1
ATOM 4120 O O . GLU D 2 137 ? 17.526 -28.095 -10.389 1.00 27.97 137 GLU D O 1
ATOM 4126 N N . PRO D 2 138 ? 18.607 -26.911 -11.907 1.00 29.09 138 PRO D N 1
ATOM 4127 C CA . PRO D 2 138 ? 19.847 -27.623 -11.717 1.00 29.92 138 PRO D CA 1
ATOM 4128 C C . PRO D 2 138 ? 20.340 -27.686 -10.265 1.00 30.19 138 PRO D C 1
ATOM 4129 O O . PRO D 2 138 ? 20.160 -26.761 -9.538 1.00 29.20 138 PRO D O 1
ATOM 4133 N N . ASP D 2 139 ? 20.911 -28.804 -9.872 1.00 31.65 139 ASP D N 1
ATOM 4134 C CA . ASP D 2 139 ? 21.683 -28.885 -8.647 1.00 32.91 139 ASP D CA 1
ATOM 4135 C C . ASP D 2 139 ? 20.791 -28.747 -7.421 1.00 32.46 139 ASP D C 1
ATOM 4136 O O . ASP D 2 139 ? 21.240 -28.428 -6.363 1.00 33.81 139 ASP D O 1
ATOM 4141 N N . LYS D 2 140 ? 19.518 -29.032 -7.575 1.00 30.63 140 LYS D N 1
ATOM 4142 C CA . LYS D 2 140 ? 18.556 -28.873 -6.525 1.00 28.95 140 LYS D CA 1
ATOM 4143 C C . LYS D 2 140 ? 17.839 -30.187 -6.233 1.00 27.21 140 LYS D C 1
ATOM 4144 O O . LYS D 2 140 ? 17.510 -30.885 -7.110 1.00 27.50 140 LYS D O 1
ATOM 4150 N N . GLY D 2 141 ? 17.568 -30.462 -4.981 1.00 25.51 141 GLY D N 1
ATOM 4151 C CA . GLY D 2 141 ? 16.890 -31.683 -4.604 1.00 23.36 141 GLY D CA 1
ATOM 4152 C C . GLY D 2 141 ? 15.407 -31.494 -4.430 1.00 22.47 141 GLY D C 1
ATOM 4153 O O . GLY D 2 141 ? 14.903 -30.529 -4.830 1.00 22.84 141 GLY D O 1
ATOM 4154 N N . ILE D 2 142 ? 14.741 -32.436 -3.810 1.00 20.50 142 ILE D N 1
ATOM 4155 C CA . ILE D 2 142 ? 13.328 -32.340 -3.565 1.00 20.49 142 ILE D CA 1
ATOM 4156 C C . ILE D 2 142 ? 13.007 -32.717 -2.107 1.00 19.93 142 ILE D C 1
ATOM 4157 O O . ILE D 2 142 ? 13.677 -33.522 -1.586 1.00 18.40 142 ILE D O 1
ATOM 4162 N N . SER D 2 143 ? 12.049 -32.053 -1.507 1.00 19.73 143 SER D N 1
ATOM 4163 C CA . SER D 2 143 ? 11.675 -32.325 -0.152 1.00 20.84 143 SER D CA 1
ATOM 4164 C C . SER D 2 143 ? 10.159 -32.562 -0.045 1.00 21.42 143 SER D C 1
ATOM 4165 O O . SER D 2 143 ? 9.435 -32.258 -0.925 1.00 26.34 143 SER D O 1
ATOM 4168 N N . ALA D 2 144 ? 9.738 -33.056 1.083 1.00 23.57 144 ALA D N 1
ATOM 4169 C CA . ALA D 2 144 ? 8.325 -33.222 1.311 1.00 16.65 144 ALA D CA 1
ATOM 4170 C C . ALA D 2 144 ? 7.534 -31.948 1.044 1.00 15.25 144 ALA D C 1
ATOM 4171 O O . ALA D 2 144 ? 6.488 -31.980 0.482 1.00 13.12 144 ALA D O 1
ATOM 4173 N N . THR D 2 145 ? 8.080 -30.824 1.451 1.00 13.21 145 THR D N 1
ATOM 4174 C CA . THR D 2 145 ? 7.330 -29.589 1.289 1.00 13.09 145 THR D CA 1
ATOM 4175 C C . THR D 2 145 ? 7.111 -29.223 -0.194 1.00 12.55 145 THR D C 1
ATOM 4176 O O . THR D 2 145 ? 6.141 -28.652 -0.528 1.00 13.19 145 THR D O 1
ATOM 4180 N N . ASP D 2 146 ? 8.063 -29.556 -1.046 1.00 13.33 146 ASP D N 1
ATOM 4181 C CA . ASP D 2 146 ? 7.917 -29.291 -2.465 1.00 13.49 146 ASP D CA 1
ATOM 4182 C C . ASP D 2 146 ? 6.694 -30.055 -2.988 1.00 12.11 146 ASP D C 1
ATOM 4183 O O . ASP D 2 146 ? 5.999 -29.607 -3.833 1.00 13.51 146 ASP D O 1
ATOM 4188 N N . ILE D 2 147 ? 6.478 -31.212 -2.425 1.00 11.84 147 ILE D N 1
ATOM 4189 C CA . ILE D 2 147 ? 5.458 -32.090 -2.932 1.00 11.77 147 ILE D CA 1
ATOM 4190 C C . ILE D 2 147 ? 4.068 -31.653 -2.507 1.00 11.75 147 ILE D C 1
ATOM 4191 O O . ILE D 2 147 ? 3.206 -31.553 -3.300 1.00 11.91 147 ILE D O 1
ATOM 4196 N N . THR D 2 148 ? 3.900 -31.355 -1.245 1.00 11.02 148 THR D N 1
ATOM 4197 C CA . THR D 2 148 ? 2.686 -30.718 -0.829 1.00 10.49 148 THR D CA 1
ATOM 4198 C C . THR D 2 148 ? 2.399 -29.373 -1.490 1.00 11.33 148 THR D C 1
ATOM 4199 O O . THR D 2 148 ? 1.264 -29.068 -1.721 1.00 12.32 148 THR D O 1
ATOM 4203 N N . ARG D 2 149 ? 3.428 -28.592 -1.724 1.00 10.94 149 ARG D N 1
ATOM 4204 C CA . ARG D 2 149 ? 3.252 -27.375 -2.485 1.00 10.81 149 ARG D CA 1
ATOM 4205 C C . ARG D 2 149 ? 2.657 -27.648 -3.859 1.00 11.73 149 ARG D C 1
ATOM 4206 O O . ARG D 2 149 ? 1.744 -27.017 -4.253 1.00 12.56 149 ARG D O 1
ATOM 4214 N N . GLY D 2 150 ? 3.231 -28.595 -4.567 1.00 11.02 150 GLY D N 1
ATOM 4215 C CA . GLY D 2 150 ? 2.700 -28.870 -5.881 1.00 11.79 150 GLY D CA 1
ATOM 4216 C C . GLY D 2 150 ? 1.239 -29.289 -5.781 1.00 12.77 150 GLY D C 1
ATOM 4217 O O . GLY D 2 150 ? 0.463 -28.924 -6.585 1.00 13.44 150 GLY D O 1
ATOM 4218 N N . GLY D 2 151 ? 0.931 -30.072 -4.785 1.00 13.05 151 GLY D N 1
ATOM 4219 C CA . GLY D 2 151 ? -0.438 -30.472 -4.557 1.00 13.87 151 GLY D CA 1
ATOM 4220 C C . GLY D 2 151 ? -1.372 -29.316 -4.359 1.00 15.27 151 GLY D C 1
ATOM 4221 O O . GLY D 2 151 ? -2.454 -29.353 -4.817 1.00 15.23 151 GLY D O 1
ATOM 4222 N N . ARG D 2 152 ? -0.898 -28.265 -3.709 1.00 13.08 152 ARG D N 1
ATOM 4223 C CA . ARG D 2 152 ? -1.678 -27.050 -3.520 1.00 13.83 152 ARG D CA 1
ATOM 4224 C C . ARG D 2 152 ? -1.819 -26.239 -4.807 1.00 13.67 152 ARG D C 1
ATOM 4225 O O . ARG D 2 152 ? -2.760 -25.550 -4.999 1.00 14.39 152 ARG D O 1
ATOM 4233 N N . LEU D 2 153 ? -0.833 -26.311 -5.669 1.00 12.31 153 LEU D N 1
ATOM 4234 C CA . LEU D 2 153 ? -0.923 -25.580 -6.908 1.00 12.65 153 LEU D CA 1
ATOM 4235 C C . LEU D 2 153 ? -1.912 -26.222 -7.875 1.00 14.14 153 LEU D C 1
ATOM 4236 O O . LEU D 2 153 ? -2.409 -25.572 -8.729 1.00 15.03 153 LEU D O 1
ATOM 4241 N N . SER D 2 154 ? -2.131 -27.504 -7.710 1.00 14.13 154 SER D N 1
ATOM 4242 C CA . SER D 2 154 ? -3.009 -28.237 -8.580 1.00 14.91 154 SER D CA 1
ATOM 4243 C C . SER D 2 154 ? -4.442 -27.703 -8.474 1.00 15.29 154 SER D C 1
ATOM 4244 O O . SER D 2 154 ? -4.872 -27.347 -7.448 1.00 15.55 154 SER D O 1
ATOM 4247 N N . HIS D 2 155 ? -5.134 -27.735 -9.585 1.00 17.47 155 HIS D N 1
ATOM 4248 C CA . HIS D 2 155 ? -6.563 -27.512 -9.621 1.00 19.01 155 HIS D CA 1
ATOM 4249 C C . HIS D 2 155 ? -7.404 -28.780 -9.665 1.00 19.81 155 HIS D C 1
ATOM 4250 O O . HIS D 2 155 ? -8.592 -28.726 -9.792 1.00 21.28 155 HIS D O 1
ATOM 4257 N N . SER D 2 156 ? -6.758 -29.911 -9.468 1.00 17.94 156 SER D N 1
ATOM 4258 C CA . SER D 2 156 ? -7.461 -31.155 -9.331 1.00 19.89 156 SER D CA 1
ATOM 4259 C C . SER D 2 156 ? -7.816 -31.525 -7.929 1.00 19.31 156 SER D C 1
ATOM 4260 O O . SER D 2 156 ? -7.048 -31.342 -7.068 1.00 18.90 156 SER D O 1
ATOM 4263 N N . VAL D 2 157 ? -8.978 -32.098 -7.714 1.00 20.29 157 VAL D N 1
ATOM 4264 C CA . VAL D 2 157 ? -9.242 -32.659 -6.419 1.00 21.35 157 VAL D CA 1
ATOM 4265 C C . VAL D 2 157 ? -8.249 -33.761 -6.033 1.00 20.18 157 VAL D C 1
ATOM 4266 O O . VAL D 2 157 ? -8.102 -34.056 -4.910 1.00 22.72 157 VAL D O 1
ATOM 4270 N N . ARG D 2 158 ? -7.587 -34.351 -6.997 1.00 19.92 158 ARG D N 1
ATOM 4271 C CA . ARG D 2 158 ? -6.594 -35.360 -6.667 1.00 20.18 158 ARG D CA 1
ATOM 4272 C C . ARG D 2 158 ? -5.207 -34.761 -6.419 1.00 18.27 158 ARG D C 1
ATOM 4273 O O . ARG D 2 158 ? -4.299 -35.446 -6.122 1.00 17.16 158 ARG D O 1
ATOM 4281 N N . LYS D 2 159 ? -5.133 -33.456 -6.511 1.00 16.53 159 LYS D N 1
ATOM 4282 C CA . LYS D 2 159 ? -3.920 -32.757 -6.193 1.00 16.71 159 LYS D CA 1
ATOM 4283 C C . LYS D 2 159 ? -2.777 -33.195 -7.070 1.00 15.87 159 LYS D C 1
ATOM 4284 O O . LYS D 2 159 ? -1.670 -33.257 -6.630 1.00 16.91 159 LYS D O 1
ATOM 4290 N N . THR D 2 160 ? -3.112 -33.507 -8.300 1.00 14.14 160 THR D N 1
ATOM 4291 C CA . THR D 2 160 ? -2.143 -33.957 -9.268 1.00 15.44 160 THR D CA 1
ATOM 4292 C C . THR D 2 160 ? -1.263 -32.854 -9.861 1.00 13.35 160 THR D C 1
ATOM 4293 O O . THR D 2 160 ? -1.719 -31.808 -10.164 1.00 14.15 160 THR D O 1
ATOM 4297 N N . TRP D 2 161 ? 0.014 -33.121 -9.996 1.00 13.34 161 TRP D N 1
ATOM 4298 C CA . TRP D 2 161 ? 0.914 -32.167 -10.584 1.00 12.59 161 TRP D CA 1
ATOM 4299 C C . TRP D 2 161 ? 2.115 -32.877 -11.210 1.00 13.59 161 TRP D C 1
ATOM 4300 O O . TRP D 2 161 ? 2.334 -33.985 -10.915 1.00 14.12 161 TRP D O 1
ATOM 4311 N N . THR D 2 162 ? 2.821 -32.186 -12.078 1.00 12.29 162 THR D N 1
ATOM 4312 C CA . THR D 2 162 ? 3.967 -32.733 -12.768 1.00 11.91 162 THR D CA 1
ATOM 4313 C C . THR D 2 162 ? 5.259 -32.000 -12.460 1.00 12.89 162 THR D C 1
ATOM 4314 O O . THR D 2 162 ? 5.254 -30.854 -12.465 1.00 12.81 162 THR D O 1
ATOM 4318 N N . LEU D 2 163 ? 6.332 -32.700 -12.153 1.00 11.39 163 LEU D N 1
ATOM 4319 C CA . LEU D 2 163 ? 7.624 -32.092 -12.007 1.00 12.57 163 LEU D CA 1
ATOM 4320 C C . LEU D 2 163 ? 8.399 -32.353 -13.281 1.00 12.95 163 LEU D C 1
ATOM 4321 O O . LEU D 2 163 ? 8.452 -33.450 -13.706 1.00 13.71 163 LEU D O 1
ATOM 4326 N N . ALA D 2 164 ? 9.016 -31.326 -13.827 1.00 13.52 164 ALA D N 1
ATOM 4327 C CA . ALA D 2 164 ? 9.809 -31.464 -15.021 1.00 14.67 164 ALA D CA 1
ATOM 4328 C C . ALA D 2 164 ? 11.245 -31.060 -14.732 1.00 15.74 164 ALA D C 1
ATOM 4329 O O . ALA D 2 164 ? 11.465 -30.120 -14.083 1.00 16.29 164 ALA D O 1
ATOM 4331 N N . THR D 2 165 ? 12.181 -31.814 -15.242 1.00 17.08 165 THR D N 1
ATOM 4332 C CA . THR D 2 165 ? 13.578 -31.492 -15.058 1.00 19.00 165 THR D CA 1
ATOM 4333 C C . THR D 2 165 ? 14.413 -31.986 -16.229 1.00 19.68 165 THR D C 1
ATOM 4334 O O . THR D 2 165 ? 13.955 -32.771 -16.959 1.00 19.01 165 THR D O 1
ATOM 4338 N N . VAL D 2 166 ? 15.620 -31.485 -16.376 1.00 21.35 166 VAL D N 1
ATOM 4339 C CA . VAL D 2 166 ? 16.522 -32.051 -17.337 1.00 23.53 166 VAL D CA 1
ATOM 4340 C C . VAL D 2 166 ? 17.695 -32.703 -16.588 1.00 25.54 166 VAL D C 1
ATOM 4341 O O . VAL D 2 166 ? 18.328 -32.075 -15.817 1.00 25.71 166 VAL D O 1
ATOM 4345 N N . LEU D 2 167 ? 17.937 -33.966 -16.850 1.00 28.28 167 LEU D N 1
ATOM 4346 C CA . LEU D 2 167 ? 18.944 -34.704 -16.127 1.00 32.05 167 LEU D CA 1
ATOM 4347 C C . LEU D 2 167 ? 20.343 -34.248 -16.476 1.00 34.17 167 LEU D C 1
ATOM 4348 O O . LEU D 2 167 ? 20.725 -34.258 -17.604 1.00 33.86 167 LEU D O 1
ATOM 4353 N N . ARG D 2 168 ? 21.071 -33.823 -15.463 1.00 37.10 168 ARG D N 1
ATOM 4354 C CA . ARG D 2 168 ? 22.412 -33.335 -15.625 1.00 40.30 168 ARG D CA 1
ATOM 4355 C C . ARG D 2 168 ? 23.219 -34.195 -16.567 1.00 41.23 168 ARG D C 1
ATOM 4356 O O . ARG D 2 168 ? 23.744 -33.733 -17.550 1.00 42.39 168 ARG D O 1
ATOM 4364 N N . GLN D 2 169 ? 23.246 -35.471 -16.278 1.00 42.20 169 GLN D N 1
ATOM 4365 C CA . GLN D 2 169 ? 24.213 -36.288 -16.924 1.00 43.08 169 GLN D CA 1
ATOM 4366 C C . GLN D 2 169 ? 23.865 -36.687 -18.325 1.00 42.70 169 GLN D C 1
ATOM 4367 O O . GLN D 2 169 ? 24.733 -36.836 -19.139 1.00 43.50 169 GLN D O 1
ATOM 4373 N N . THR D 2 170 ? 22.581 -36.842 -18.598 1.00 41.78 170 THR D N 1
ATOM 4374 C CA . THR D 2 170 ? 22.141 -37.363 -19.859 1.00 40.90 170 THR D CA 1
ATOM 4375 C C . THR D 2 170 ? 21.479 -36.358 -20.753 1.00 39.71 170 THR D C 1
ATOM 4376 O O . THR D 2 170 ? 21.393 -36.555 -21.917 1.00 39.57 170 THR D O 1
ATOM 4380 N N . GLY D 2 171 ? 20.980 -35.267 -20.193 1.00 37.91 171 GLY D N 1
ATOM 4381 C CA . GLY D 2 171 ? 20.170 -34.343 -20.966 1.00 36.22 171 GLY D CA 1
ATOM 4382 C C . GLY D 2 171 ? 18.755 -34.787 -21.205 1.00 34.72 171 GLY D C 1
ATOM 4383 O O . GLY D 2 171 ? 18.025 -34.177 -21.900 1.00 35.42 171 GLY D O 1
ATOM 4384 N N . GLU D 2 172 ? 18.376 -35.901 -20.641 1.00 33.07 172 GLU D N 1
ATOM 4385 C CA . GLU D 2 172 ? 17.040 -36.418 -20.791 1.00 31.66 172 GLU D CA 1
ATOM 4386 C C . GLU D 2 172 ? 16.079 -35.438 -20.083 1.00 28.34 172 GLU D C 1
ATOM 4387 O O . GLU D 2 172 ? 16.300 -35.139 -18.965 1.00 28.45 172 GLU D O 1
ATOM 4393 N N . VAL D 2 173 ? 15.018 -34.979 -20.725 1.00 25.40 173 VAL D N 1
ATOM 4394 C CA . VAL D 2 173 ? 13.866 -34.467 -19.998 1.00 21.35 173 VAL D CA 1
ATOM 4395 C C . VAL D 2 173 ? 13.143 -35.547 -19.243 1.00 20.60 173 VAL D C 1
ATOM 4396 O O . VAL D 2 173 ? 12.789 -36.508 -19.795 1.00 20.99 173 VAL D O 1
ATOM 4400 N N . VAL D 2 174 ? 12.967 -35.355 -17.957 1.00 17.74 174 VAL D N 1
ATOM 4401 C CA . VAL D 2 174 ? 12.257 -36.296 -17.127 1.00 17.71 174 VAL D CA 1
ATOM 4402 C C . VAL D 2 174 ? 10.992 -35.668 -16.546 1.00 16.48 174 VAL D C 1
ATOM 4403 O O . VAL D 2 174 ? 11.054 -34.658 -15.968 1.00 16.24 174 VAL D O 1
ATOM 4407 N N . LEU D 2 175 ? 9.862 -36.324 -16.736 1.00 15.53 175 LEU D N 1
ATOM 4408 C CA . LEU D 2 175 ? 8.631 -35.877 -16.115 1.00 15.08 175 LEU D CA 1
ATOM 4409 C C . LEU D 2 175 ? 8.174 -36.839 -15.020 1.00 14.29 175 LEU D C 1
ATOM 4410 O O . LEU D 2 175 ? 8.093 -37.993 -15.268 1.00 14.51 175 LEU D O 1
ATOM 4415 N N . LEU D 2 176 ? 7.872 -36.333 -13.831 1.00 14.08 176 LEU D N 1
ATOM 4416 C CA . LEU D 2 176 ? 7.324 -37.122 -12.781 1.00 13.68 176 LEU D CA 1
ATOM 4417 C C . LEU D 2 176 ? 5.916 -36.650 -12.461 1.00 13.92 176 LEU D C 1
ATOM 4418 O O . LEU D 2 176 ? 5.672 -35.515 -12.409 1.00 14.67 176 LEU D O 1
ATOM 4423 N N . GLY D 2 177 ? 5.025 -37.577 -12.205 1.00 13.82 177 GLY D N 1
ATOM 4424 C CA . GLY D 2 177 ? 3.677 -37.253 -11.905 1.00 14.22 177 GLY D CA 1
ATOM 4425 C C . GLY D 2 177 ? 3.379 -37.596 -10.480 1.00 14.50 177 GLY D C 1
ATOM 4426 O O . GLY D 2 177 ? 3.677 -38.642 -10.083 1.00 15.86 177 GLY D O 1
ATOM 4427 N N . PHE D 2 178 ? 2.779 -36.662 -9.756 1.00 13.81 178 PHE D N 1
ATOM 4428 C CA . PHE D 2 178 ? 2.491 -36.815 -8.344 1.00 14.44 178 PHE D CA 1
ATOM 4429 C C . PHE D 2 178 ? 0.973 -36.648 -8.161 1.00 14.99 178 PHE D C 1
ATOM 4430 O O . PHE D 2 178 ? 0.376 -35.978 -8.908 1.00 16.05 178 PHE D O 1
ATOM 4438 N N . GLY D 2 179 ? 0.434 -37.244 -7.134 1.00 13.64 179 GLY D N 1
ATOM 4439 C CA . GLY D 2 179 ? -0.948 -37.067 -6.775 1.00 15.80 179 GLY D CA 1
ATOM 4440 C C . GLY D 2 179 ? -1.236 -37.550 -5.379 1.00 16.54 179 GLY D C 1
ATOM 4441 O O . GLY D 2 179 ? -0.534 -38.329 -4.860 1.00 17.80 179 GLY D O 1
ATOM 4442 N N . TRP D 2 180 ? -2.259 -37.016 -4.778 1.00 17.61 180 TRP D N 1
ATOM 4443 C CA . TRP D 2 180 ? -2.536 -37.266 -3.388 1.00 19.50 180 TRP D CA 1
ATOM 4444 C C . TRP D 2 180 ? -3.076 -38.665 -3.260 1.00 20.34 180 TRP D C 1
ATOM 4445 O O . TRP D 2 180 ? -3.957 -39.002 -3.962 1.00 20.77 180 TRP D O 1
ATOM 4456 N N . ALA D 2 181 ? -2.531 -39.460 -2.353 1.00 20.35 181 ALA D N 1
ATOM 4457 C CA . ALA D 2 181 ? -3.002 -40.802 -2.114 1.00 21.18 181 ALA D CA 1
ATOM 4458 C C . ALA D 2 181 ? -3.878 -40.893 -0.872 1.00 22.92 181 ALA D C 1
ATOM 4459 O O . ALA D 2 181 ? -3.435 -40.686 0.210 1.00 21.58 181 ALA D O 1
ATOM 4461 N N . ARG D 2 182 ? -5.136 -41.193 -1.088 1.00 25.02 182 ARG D N 1
ATOM 4462 C CA . ARG D 2 182 ? -5.996 -41.437 0.007 1.00 28.03 182 ARG D CA 1
ATOM 4463 C C . ARG D 2 182 ? -5.963 -42.926 0.320 1.00 28.50 182 ARG D C 1
ATOM 4464 O O . ARG D 2 182 ? -6.667 -43.695 -0.248 1.00 29.79 182 ARG D O 1
ATOM 4472 N N . LEU D 2 183 ? -5.140 -43.317 1.277 1.00 27.88 183 LEU D N 1
ATOM 4473 C CA . LEU D 2 183 ? -4.908 -44.744 1.525 1.00 27.36 183 LEU D CA 1
ATOM 4474 C C . LEU D 2 183 ? -5.919 -45.364 2.496 1.00 27.16 183 LEU D C 1
ATOM 4475 O O . LEU D 2 183 ? -5.995 -44.996 3.667 1.00 26.95 183 LEU D O 1
#